Protein 5BN1 (pdb70)

CATH classification: 3.40.50.1110

Secondary structure (DSSP, 8-state):
--S-TT-EEEEEESHHHHTT--TTT--SSSGGG-SSHHHHHHHHHHHH-TT---EEEE---TT--HHHHHHHHHHHTGGG--SEEEEE--HHHHHHHHHSTT-GGG---HHHHHHHHHHHHHHHGGGSSEEEEE--------TTSHHHHHHHHHHHHHHHHHHHHT-EEE-HHHHHHHHHTTS-GGGT-TTSSS--HHHHHHHHHHHHHHHT------/--S-TT-EEEEEESHHHHTT--TTT--SSHHHH-SSHHHHHHHHHHHH-TT---EEEE---TT--HHHHHHHHHHHTGGG--SEEEEE--HHHHHHHHHSTT-GGG---HHHHHHHHHHHHHHHGGGSSEEEEEPP--S---TTSHHHHHHHHHHHHHHHHHHHHT-EEE-HHHHHHHHHTTS-GGGT-TTSSS--HHHHHHHHHHHHHHHT------

B-factor: mean 22.59, std 11.51, range [7.72, 80.47]

Organism: Geobacillus stearothermophilus (NCBI:txid1422)

GO terms:
  GO:0046555 acetylxylan esterase activity (F, IDA)

Nearest PDB structures (foldseek):
  5bn1-assembly1_A  TM=1.005E+00  e=4.969E-48  Geobacillus stearothermophilus
  4jhl-assembly1_A  TM=9.847E-01  e=2.241E-44  Geobacillus stearothermophilus
  4oao-assembly1_B  TM=9.859E-01  e=1.404E-43  Geobacillus stearothermophilus
  4jko-assembly1_A  TM=9.845E-01  e=1.023E-43  Geobacillus stearothermophilus
  4oap-assembly1_A  TM=9.843E-01  e=3.195E-43  Geobacillus stearothermophilus

Structure (mmCIF, N/CA/C/O backbone):
data_5BN1
#
_entry.id   5BN1
#
_cell.length_a   108.880
_cell.length_b   108.880
_cell.length_c   216.120
_cell.angle_alpha   90.00
_cell.angle_beta   90.00
_cell.angle_gamma   90.00
#
_symmetry.space_group_name_H-M   'I 4 2 2'
#
loop_
_entity.id
_entity.type
_entity.pdbx_description
1 polymer 'Acetyl xylan esterase'
2 non-polymer GLYCEROL
3 non-polymer 'CHLORIDE ION'
4 non-polymer IMIDAZOLE
5 non-polymer 2-AMINO-2-HYDROXYMETHYL-PROPANE-1,3-DIOL
6 water water
#
loop_
_atom_site.group_PDB
_atom_site.id
_atom_site.type_symbol
_atom_site.label_atom_id
_atom_site.label_alt_id
_atom_site.label_comp_id
_atom_site.label_asym_id
_atom_site.label_entity_id
_atom_site.label_seq_id
_atom_site.pdbx_PDB_ins_code
_atom_site.Cartn_x
_atom_site.Cartn_y
_atom_site.Cartn_z
_atom_site.occupancy
_atom_site.B_iso_or_equiv
_atom_site.auth_seq_id
_atom_site.auth_comp_id
_atom_site.auth_asym_id
_atom_site.auth_atom_id
_atom_site.pdbx_PDB_model_num
ATOM 1 N N . MET A 1 1 ? 42.826 15.719 64.007 1.00 43.64 1 MET A N 1
ATOM 2 C CA . MET A 1 1 ? 41.631 14.880 63.766 1.00 36.96 1 MET A CA 1
ATOM 3 C C . MET A 1 1 ? 41.703 14.489 62.281 1.00 37.55 1 MET A C 1
ATOM 4 O O . MET A 1 1 ? 42.083 15.293 61.373 1.00 29.95 1 MET A O 1
ATOM 9 N N . LYS A 1 2 ? 41.293 13.259 62.029 1.00 26.46 2 LYS A N 1
ATOM 10 C CA . LYS A 1 2 ? 41.057 12.850 60.645 1.00 25.00 2 LYS A CA 1
ATOM 11 C C . LYS A 1 2 ? 39.838 13.421 60.032 1.00 26.88 2 LYS A C 1
ATOM 12 O O . LYS A 1 2 ? 39.786 13.590 58.812 1.00 28.75 2 LYS A O 1
ATOM 18 N N . ILE A 1 3 ? 38.777 13.719 60.797 1.00 24.10 3 ILE A N 1
ATOM 19 C CA . ILE A 1 3 ? 37.536 14.207 60.286 1.00 27.51 3 ILE A CA 1
ATOM 20 C C . ILE A 1 3 ? 37.472 15.751 60.470 1.00 26.09 3 ILE A C 1
ATOM 21 O O . ILE A 1 3 ? 38.071 16.222 61.389 1.00 29.97 3 ILE A O 1
ATOM 26 N N . GLY A 1 4 ? 36.850 16.433 59.553 1.00 32.09 4 GLY A N 1
ATOM 27 C CA . GLY A 1 4 ? 36.814 17.914 59.646 1.00 30.31 4 GLY A CA 1
ATOM 28 C C . GLY A 1 4 ? 35.466 18.425 59.819 1.00 26.45 4 GLY A C 1
ATOM 29 O O . GLY A 1 4 ? 34.499 17.828 59.500 1.00 24.58 4 GLY A O 1
ATOM 30 N N . SER A 1 5 ? 35.415 19.744 60.119 1.00 28.36 5 SER A N 1
ATOM 31 C CA . SER A 1 5 ? 34.175 20.418 60.221 1.00 25.40 5 SER A CA 1
ATOM 32 C C . SER A 1 5 ? 33.369 20.457 58.984 1.00 23.41 5 SER A C 1
ATOM 33 O O . SER A 1 5 ? 33.886 20.617 57.906 1.00 31.61 5 SER A O 1
ATOM 36 N N . GLY A 1 6 ? 32.079 20.334 59.083 1.00 27.54 6 GLY A N 1
ATOM 37 C CA . GLY A 1 6 ? 31.212 20.380 57.971 1.00 31.48 6 GLY A CA 1
ATOM 38 C C . GLY A 1 6 ? 31.087 19.033 57.280 1.00 25.14 6 GLY A C 1
ATOM 39 O O . GLY A 1 6 ? 30.227 18.920 56.381 1.00 34.04 6 GLY A O 1
ATOM 40 N N . GLU A 1 7 ? 31.818 18.052 57.804 1.00 24.11 7 GLU A N 1
ATOM 41 C CA . GLU A 1 7 ? 31.769 16.681 57.145 1.00 22.66 7 GLU A CA 1
ATOM 42 C C . GLU A 1 7 ? 30.752 15.780 57.808 1.00 22.18 7 GLU A C 1
ATOM 43 O O . GLU A 1 7 ? 30.385 16.036 58.957 1.00 21.34 7 GLU A O 1
ATOM 49 N N . LYS A 1 8 ? 30.151 14.907 57.007 1.00 20.57 8 LYS A N 1
ATOM 50 C CA . LYS A 1 8 ? 29.119 13.985 57.447 1.00 19.68 8 LYS A CA 1
ATOM 51 C C . LYS A 1 8 ? 29.771 12.625 57.676 1.00 22.84 8 LYS A C 1
ATOM 52 O O . LYS A 1 8 ? 30.387 12.017 56.823 1.00 19.16 8 LYS A O 1
ATOM 58 N N . LEU A 1 9 ? 29.623 12.098 58.909 1.00 18.51 9 LEU A N 1
ATOM 59 C CA . LEU A 1 9 ? 30.173 10.823 59.334 1.00 17.23 9 LEU A CA 1
ATOM 60 C C . LEU A 1 9 ? 29.004 9.918 59.560 1.00 18.10 9 LEU A C 1
ATOM 61 O O . LEU A 1 9 ? 28.097 10.238 60.352 1.00 16.54 9 LEU A O 1
ATOM 66 N N . LEU A 1 10 ? 28.944 8.788 58.852 1.00 15.92 10 LEU A N 1
ATOM 67 C CA . LEU A 1 10 ? 27.855 7.886 58.867 1.00 15.59 10 LEU A CA 1
ATOM 68 C C . LEU A 1 10 ? 28.372 6.593 59.417 1.00 15.77 10 LEU A C 1
ATOM 69 O O . LEU A 1 10 ? 29.344 6.013 58.948 1.00 15.64 10 LEU A O 1
ATOM 74 N N . PHE A 1 11 ? 27.683 6.030 60.451 1.00 13.99 11 PHE A N 1
ATOM 75 C CA . PHE A 1 11 ? 28.015 4.746 61.072 1.00 15.46 11 PHE A CA 1
ATOM 76 C C . PHE A 1 11 ? 26.988 3.748 60.622 1.00 13.36 11 PHE A C 1
ATOM 77 O O . PHE A 1 11 ? 25.782 3.970 60.563 1.00 16.06 11 PHE A O 1
ATOM 85 N N . ILE A 1 12 ? 27.528 2.552 60.279 1.00 14.52 12 ILE A N 1
ATOM 86 C CA . ILE A 1 12 ? 26.686 1.465 59.862 1.00 14.59 12 ILE A CA 1
ATOM 87 C C . ILE A 1 12 ? 27.205 0.146 60.494 1.00 13.56 12 ILE A C 1
ATOM 88 O O . ILE A 1 12 ? 28.385 -0.018 60.806 1.00 14.80 12 ILE A O 1
ATOM 93 N N . GLY A 1 13 ? 26.251 -0.749 60.791 1.00 13.55 13 GLY A N 1
ATOM 94 C CA . GLY A 1 13 ? 26.542 -1.951 61.443 1.00 14.10 13 GLY A CA 1
ATOM 95 C C . GLY A 1 13 ? 25.247 -2.584 61.953 1.00 12.29 13 GLY A C 1
ATOM 96 O O . GLY A 1 13 ? 24.172 -2.412 61.416 1.00 12.77 13 GLY A O 1
ATOM 97 N N . ASP A 1 14 ? 25.447 -3.394 63.024 1.00 12.67 14 ASP A N 1
ATOM 98 C CA . ASP A 1 14 ? 24.380 -4.207 63.674 1.00 13.70 14 ASP A CA 1
ATOM 99 C C . ASP A 1 14 ? 23.866 -3.549 64.969 1.00 12.91 14 ASP A C 1
ATOM 100 O O . ASP A 1 14 ? 23.965 -2.372 65.099 1.00 14.75 14 ASP A O 1
ATOM 105 N N . SER A 1 15 ? 23.384 -4.390 65.878 1.00 13.95 15 SER A N 1
ATOM 106 C CA . SER A 1 15 ? 22.870 -3.799 67.131 1.00 14.55 15 SER A CA 1
ATOM 107 C C . SER A 1 15 ? 23.860 -2.994 67.907 1.00 14.44 15 SER A C 1
ATOM 108 O O . SER A 1 15 ? 23.504 -2.033 68.592 1.00 15.71 15 SER A O 1
ATOM 111 N N . ILE A 1 16 ? 25.127 -3.296 67.834 1.00 13.77 16 ILE A N 1
ATOM 112 C CA . ILE A 1 16 ? 26.187 -2.587 68.605 1.00 13.47 16 ILE A CA 1
ATOM 113 C C . ILE A 1 16 ? 26.183 -1.151 68.148 1.00 12.69 16 ILE A C 1
ATOM 114 O O . ILE A 1 16 ? 26.479 -0.247 68.927 1.00 13.80 16 ILE A O 1
ATOM 119 N N . THR A 1 17 ? 25.998 -0.955 66.843 1.00 13.19 17 THR A N 1
ATOM 120 C CA . THR A 1 17 ? 25.930 0.331 66.214 1.00 13.40 17 THR A CA 1
ATOM 121 C C . THR A 1 17 ? 24.557 0.984 66.473 1.00 13.94 17 THR A C 1
ATOM 122 O O . THR A 1 17 ? 24.490 2.152 66.910 1.00 14.59 17 THR A O 1
ATOM 126 N N . ASP A 1 18 ? 23.487 0.267 66.159 1.00 14.67 18 ASP A N 1
ATOM 127 C CA . ASP A 1 18 ? 22.072 0.686 66.283 1.00 14.85 18 ASP A CA 1
ATOM 128 C C . ASP A 1 18 ? 21.771 1.337 67.651 1.00 16.12 18 ASP A C 1
ATOM 129 O O . ASP A 1 18 ? 21.539 2.554 67.764 1.00 17.00 18 ASP A O 1
ATOM 134 N N . CYS A 1 19 ? 21.877 0.472 68.689 1.00 17.16 19 CYS A N 1
ATOM 135 C CA . CYS A 1 19 ? 21.641 0.894 70.076 1.00 17.89 19 CYS A CA 1
ATOM 136 C C . CYS A 1 19 ? 20.314 1.681 70.170 1.00 18.28 19 CYS A C 1
ATOM 137 O O . CYS A 1 19 ? 20.285 2.668 70.913 1.00 18.92 19 CYS A O 1
ATOM 140 N N . GLY A 1 20 ? 19.283 1.285 69.462 1.00 19.34 20 GLY A N 1
ATOM 141 C CA . GLY A 1 20 ? 18.017 2.083 69.545 1.00 22.77 20 GLY A CA 1
ATOM 142 C C . GLY A 1 20 ? 17.959 3.409 68.855 1.00 24.13 20 GLY A C 1
ATOM 143 O O . GLY A 1 20 ? 17.118 4.280 69.203 1.00 24.00 20 GLY A O 1
ATOM 144 N N . ARG A 1 21 ? 18.747 3.570 67.810 1.00 20.15 21 ARG A N 1
ATOM 145 C CA . ARG A 1 21 ? 18.732 4.748 66.990 1.00 20.46 21 ARG A CA 1
ATOM 146 C C . ARG A 1 21 ? 17.389 4.967 66.295 1.00 22.00 21 ARG A C 1
ATOM 147 O O . ARG A 1 21 ? 16.615 4.055 66.122 1.00 22.81 21 ARG A O 1
ATOM 155 N N . ALA A 1 22 ? 17.139 6.228 65.966 1.00 25.05 22 ALA A N 1
ATOM 156 C CA . ALA A 1 22 ? 15.834 6.606 65.259 1.00 25.64 22 ALA A CA 1
ATOM 157 C C . ALA A 1 22 ? 15.812 6.081 63.818 1.00 27.78 22 ALA A C 1
ATOM 158 O O . ALA A 1 22 ? 16.780 6.242 63.105 1.00 24.07 22 ALA A O 1
ATOM 160 N N . ARG A 1 23 ? 14.725 5.423 63.488 1.00 29.07 23 ARG A N 1
ATOM 161 C CA . ARG A 1 23 ? 14.505 4.817 62.173 1.00 31.47 23 ARG A CA 1
ATOM 162 C C . ARG A 1 23 ? 13.430 5.655 61.428 1.00 35.26 23 ARG A C 1
ATOM 163 O O . ARG A 1 23 ? 12.397 6.020 62.010 1.00 35.21 23 ARG A O 1
ATOM 171 N N . PRO A 1 24 ? 13.700 5.945 60.150 1.00 34.41 24 PRO A N 1
ATOM 172 C CA . PRO A 1 24 ? 14.821 5.574 59.315 1.00 31.35 24 PRO A CA 1
ATOM 173 C C . PRO A 1 24 ? 16.039 6.483 59.369 1.00 31.82 24 PRO A C 1
ATOM 174 O O . PRO A 1 24 ? 17.161 6.072 59.022 1.00 30.04 24 PRO A O 1
ATOM 178 N N . GLU A 1 25 ? 15.833 7.708 59.861 1.00 29.57 25 GLU A N 1
ATOM 179 C CA . GLU A 1 25 ? 16.762 8.818 59.601 1.00 32.57 25 GLU A CA 1
ATOM 180 C C . GLU A 1 25 ? 18.067 8.649 60.408 1.00 29.82 25 GLU A C 1
ATOM 181 O O . GLU A 1 25 ? 19.189 9.039 59.946 1.00 26.01 25 GLU A O 1
ATOM 187 N N . GLY A 1 26 ? 17.973 8.149 61.667 1.00 25.44 26 GLY A N 1
ATOM 188 C CA . GLY A 1 26 ? 19.228 8.012 62.446 1.00 23.07 26 GLY A CA 1
ATOM 189 C C . GLY A 1 26 ? 20.093 9.267 62.704 1.00 22.55 26 GLY A C 1
ATOM 190 O O . GLY A 1 26 ? 21.278 9.259 62.952 1.00 20.38 26 GLY A O 1
ATOM 191 N N . GLU A 1 27 ? 19.385 10.452 62.793 1.00 23.79 27 GLU A N 1
ATOM 192 C CA A GLU A 1 27 ? 20.075 11.709 62.929 0.50 25.08 27 GLU A CA 1
ATOM 193 C CA B GLU A 1 27 ? 20.057 11.719 62.920 0.50 24.62 27 GLU A CA 1
ATOM 194 C C . GLU A 1 27 ? 19.038 12.756 63.447 1.00 25.54 27 GLU A C 1
ATOM 195 O O . GLU A 1 27 ? 17.812 12.545 63.314 1.00 28.30 27 GLU A O 1
ATOM 206 N N . GLY A 1 28 ? 19.558 13.846 63.963 1.00 32.81 28 GLY A N 1
ATOM 207 C CA . GLY A 1 28 ? 18.739 15.019 64.267 1.00 40.55 28 GLY A CA 1
ATOM 208 C C . GLY 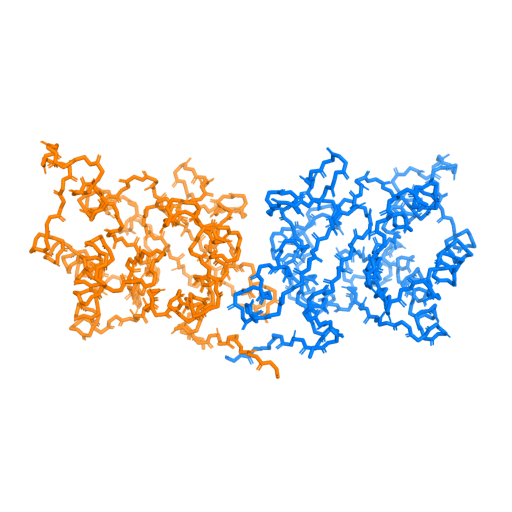A 1 28 ? 18.605 15.162 65.794 1.00 42.57 28 GLY A C 1
ATOM 209 O O . GLY A 1 28 ? 17.869 15.981 66.305 1.00 45.65 28 GLY A O 1
ATOM 210 N N . SER A 1 29 ? 19.330 14.343 66.532 1.00 45.49 29 SER A N 1
ATOM 211 C CA . SER A 1 29 ? 19.319 14.431 67.996 1.00 47.05 29 SER A CA 1
ATOM 212 C C . SER A 1 29 ? 20.103 13.223 68.444 1.00 51.35 29 SER A C 1
ATOM 213 O O . SER A 1 29 ? 20.273 12.253 67.685 1.00 40.11 29 SER A O 1
ATOM 216 N N . PHE A 1 30 ? 20.589 13.233 69.674 1.00 45.70 30 PHE A N 1
ATOM 217 C CA . PHE A 1 30 ? 21.288 12.017 70.140 1.00 37.09 30 PHE A CA 1
ATOM 218 C C . PHE A 1 30 ? 20.269 10.969 70.461 1.00 45.25 30 PHE A C 1
ATOM 219 O O . PHE A 1 30 ? 20.558 9.746 70.347 1.00 43.41 30 PHE A O 1
ATOM 227 N N . GLY A 1 31 ? 19.083 11.388 70.978 1.00 35.62 31 GLY A N 1
ATOM 228 C CA . GLY A 1 31 ? 18.149 10.404 71.048 1.00 32.79 31 GLY A CA 1
ATOM 229 C C . GLY A 1 31 ? 18.294 9.688 69.762 1.00 32.82 31 GLY A C 1
ATOM 230 O O . GLY A 1 31 ? 18.244 8.437 69.721 1.00 31.86 31 GLY A O 1
ATOM 231 N N . ALA A 1 32 ? 18.370 10.462 68.663 1.00 25.61 32 ALA A N 1
ATOM 232 C CA . ALA A 1 32 ? 18.284 9.763 67.399 1.00 24.38 32 ALA A CA 1
ATOM 233 C C . ALA A 1 32 ? 19.488 8.790 67.119 1.00 21.68 32 ALA A C 1
ATOM 234 O O . ALA A 1 32 ? 19.368 7.978 66.256 1.00 23.54 32 ALA A O 1
ATOM 236 N N . LEU A 1 33 ? 20.599 9.077 67.747 1.00 18.58 33 LEU A N 1
ATOM 237 C CA . LEU A 1 33 ? 21.879 8.339 67.573 1.00 19.73 33 LEU A CA 1
ATOM 238 C C . LEU A 1 33 ? 21.939 7.061 68.388 1.00 18.31 33 LEU A C 1
ATOM 239 O O . LEU A 1 33 ? 22.873 6.303 68.280 1.00 17.46 33 LEU A O 1
ATOM 244 N N . GLY A 1 34 ? 20.954 6.858 69.241 1.00 18.49 34 GLY A N 1
ATOM 245 C CA . GLY A 1 34 ? 20.947 5.713 70.139 1.00 16.96 34 GLY A CA 1
ATOM 246 C C . GLY A 1 34 ? 21.762 5.940 71.341 1.00 17.99 34 GLY A C 1
ATOM 247 O O . GLY A 1 34 ? 22.222 7.043 71.640 1.00 18.73 34 GLY A O 1
ATOM 248 N N . THR A 1 35 ? 21.922 4.855 72.118 1.00 16.45 35 THR A N 1
ATOM 249 C CA . THR A 1 35 ? 22.527 4.961 73.446 1.00 17.07 35 THR A CA 1
ATOM 250 C C . THR A 1 35 ? 23.812 4.232 73.675 1.00 18.37 35 THR A C 1
ATOM 251 O O . THR A 1 35 ? 24.119 3.795 74.797 1.00 24.28 35 THR A O 1
ATOM 255 N N . GLY A 1 36 ? 24.663 4.095 72.655 1.00 14.56 36 GLY A N 1
ATOM 256 C CA . GLY A 1 36 ? 25.899 3.341 72.756 1.00 14.12 36 GLY A CA 1
ATOM 257 C C . GLY A 1 36 ? 27.019 4.177 72.136 1.00 14.06 36 GLY A C 1
ATOM 258 O O . GLY A 1 36 ? 27.139 5.406 72.206 1.00 13.52 36 GLY A O 1
ATOM 259 N N . TYR A 1 37 ? 27.949 3.409 71.553 1.00 13.14 37 TYR A N 1
ATOM 260 C CA . TYR A 1 37 ? 29.273 4.005 71.250 1.00 13.40 37 TYR A CA 1
ATOM 261 C C . TYR A 1 37 ? 29.137 5.159 70.223 1.00 12.15 37 TYR A C 1
ATOM 262 O O . TYR A 1 37 ? 29.932 6.073 70.336 1.00 12.59 37 TYR A O 1
ATOM 271 N N . VAL A 1 38 ? 28.209 5.090 69.284 1.00 12.13 38 VAL A N 1
ATOM 272 C CA . VAL A 1 38 ? 28.038 6.199 68.343 1.00 12.05 38 VAL A CA 1
ATOM 273 C C . VAL A 1 38 ? 27.724 7.520 69.092 1.00 12.30 38 VAL A C 1
ATOM 274 O O . VAL A 1 38 ? 28.372 8.498 68.928 1.00 14.71 38 VAL A O 1
ATOM 278 N N . ALA A 1 39 ? 26.763 7.410 69.990 1.00 12.11 39 ALA A N 1
ATOM 279 C CA . ALA A 1 39 ? 26.422 8.587 70.734 1.00 12.98 39 ALA A CA 1
ATOM 280 C C . ALA A 1 39 ? 27.574 9.051 71.569 1.00 13.54 39 ALA A C 1
ATOM 281 O O . ALA A 1 39 ? 27.727 10.283 71.764 1.00 14.03 39 ALA A O 1
ATOM 283 N N . TYR A 1 40 ? 28.299 8.145 72.195 1.00 12.03 40 TYR A N 1
ATOM 284 C CA . TYR A 1 40 ? 29.410 8.502 73.032 1.00 12.86 40 TYR A CA 1
ATOM 285 C C . TYR A 1 40 ? 30.532 9.208 72.262 1.00 12.23 40 TYR A C 1
ATOM 286 O O . TYR A 1 40 ? 31.153 10.158 72.716 1.00 13.45 40 TYR A O 1
ATOM 295 N N . VAL A 1 41 ? 30.800 8.682 71.045 1.00 14.05 41 VAL A N 1
ATOM 296 C CA . VAL A 1 41 ? 31.746 9.336 70.178 1.00 14.22 41 VAL A CA 1
ATOM 297 C C . VAL A 1 41 ? 31.320 10.773 69.888 1.00 14.39 41 VAL A C 1
ATOM 298 O O . VAL A 1 41 ? 32.149 11.690 69.999 1.00 14.58 41 VAL A O 1
ATOM 302 N N . VAL A 1 42 ? 30.083 10.964 69.503 1.00 14.55 42 VAL A N 1
ATOM 303 C CA . VAL A 1 42 ? 29.574 12.288 69.134 1.00 15.60 42 VAL A CA 1
ATOM 304 C C . VAL A 1 42 ? 29.631 13.187 70.365 1.00 15.25 42 VAL A C 1
ATOM 305 O O . VAL A 1 42 ? 30.111 14.315 70.329 1.00 18.35 42 VAL A O 1
ATOM 309 N N . GLY A 1 43 ? 29.235 12.628 71.506 1.00 14.05 43 GLY A N 1
ATOM 310 C CA . GLY A 1 43 ? 29.267 13.477 72.672 1.00 15.46 43 GLY A CA 1
ATOM 311 C C . GLY A 1 43 ? 30.577 13.852 73.156 1.00 14.31 43 GLY A C 1
ATOM 312 O O . GLY A 1 43 ? 30.779 15.009 73.669 1.00 16.08 43 GLY A O 1
ATOM 313 N N . LEU A 1 44 ? 31.601 12.959 73.180 1.00 13.89 44 LEU A N 1
ATOM 314 C CA . LEU A 1 44 ? 32.955 13.243 73.540 1.00 15.56 44 LEU A CA 1
ATOM 315 C C . LEU A 1 44 ? 33.581 14.307 72.560 1.00 17.26 44 LEU A C 1
ATOM 316 O O . LEU A 1 44 ? 34.298 15.211 72.977 1.00 17.85 44 LEU A O 1
ATOM 321 N N . LEU A 1 45 ? 33.283 14.120 71.288 1.00 15.88 45 LEU A N 1
ATOM 322 C CA . LEU A 1 45 ? 33.845 15.122 70.304 1.00 18.24 45 LEU A CA 1
ATOM 323 C C . LEU A 1 45 ? 33.209 16.511 70.524 1.00 19.15 45 LEU A C 1
ATOM 324 O O . LEU A 1 45 ? 34.005 17.506 70.478 1.00 20.20 45 LEU A O 1
ATOM 329 N N . GLN A 1 46 ? 31.926 16.569 70.812 1.00 17.29 46 GLN A N 1
ATOM 330 C CA . GLN A 1 46 ? 31.287 17.853 71.112 1.00 19.04 46 GLN A CA 1
ATOM 331 C C . GLN A 1 46 ? 31.772 18.446 72.373 1.00 19.62 46 GLN A C 1
ATOM 332 O O . GLN A 1 46 ? 31.943 19.714 72.462 1.00 20.56 46 GLN A O 1
ATOM 338 N N . ALA A 1 47 ? 32.042 17.623 73.404 1.00 17.89 47 ALA A N 1
ATOM 339 C CA . ALA A 1 47 ? 32.509 18.122 74.673 1.00 20.17 47 ALA A CA 1
ATOM 340 C C . ALA A 1 47 ? 33.930 18.670 74.591 1.00 20.96 47 ALA A C 1
ATOM 341 O O . ALA A 1 47 ? 34.245 19.719 75.231 1.00 22.90 47 ALA A O 1
ATOM 343 N N . VAL A 1 48 ? 34.790 18.080 73.756 1.00 19.19 48 VAL A N 1
ATOM 344 C CA . VAL A 1 48 ? 36.203 18.305 73.819 1.00 19.85 48 VAL A CA 1
ATOM 345 C C . VAL A 1 48 ? 36.578 19.175 72.537 1.00 21.31 48 VAL A C 1
ATOM 346 O O . VAL A 1 48 ? 37.402 20.062 72.696 1.00 26.71 48 VAL A O 1
ATOM 350 N N . TYR A 1 49 ? 35.930 18.936 71.399 1.00 22.27 49 TYR A N 1
ATOM 351 C CA . TYR A 1 49 ? 36.151 19.666 70.126 1.00 21.56 49 TYR A CA 1
ATOM 352 C C . TYR A 1 49 ? 34.894 20.239 69.558 1.00 19.53 49 TYR A C 1
ATOM 353 O O . TYR A 1 49 ? 34.370 19.907 68.541 1.00 21.09 49 TYR A O 1
ATOM 362 N N . PRO A 1 50 ? 34.190 21.208 70.309 1.00 20.81 50 PRO A N 1
ATOM 363 C CA . PRO A 1 50 ? 32.887 21.679 69.888 1.00 22.49 50 PRO A CA 1
ATOM 364 C C . PRO A 1 50 ? 32.862 22.448 68.608 1.00 17.42 50 PRO A C 1
ATOM 365 O O . PRO A 1 50 ? 31.881 22.424 67.856 1.00 24.66 50 PRO A O 1
ATOM 369 N N . GLU A 1 51 ? 34.044 22.948 68.290 1.00 25.06 51 GLU A N 1
ATOM 370 C CA . GLU A 1 51 ? 34.228 23.612 66.999 1.00 21.98 51 GLU A CA 1
ATOM 371 C C . GLU A 1 51 ? 34.401 22.684 65.839 1.00 26.11 51 GLU A C 1
ATOM 372 O O . GLU A 1 51 ? 34.285 23.122 64.706 1.00 24.46 51 GLU A O 1
ATOM 378 N N . LEU A 1 52 ? 34.518 21.384 66.092 1.00 21.54 52 LEU A N 1
ATOM 379 C CA . LEU A 1 52 ? 34.515 20.404 65.039 1.00 23.63 52 LEU A CA 1
ATOM 380 C C . LEU A 1 52 ? 33.070 20.094 64.704 1.00 26.61 52 LEU A C 1
ATOM 381 O O . LEU A 1 52 ? 32.409 19.217 65.271 1.00 30.22 52 LEU A O 1
ATOM 386 N N . GLY A 1 53 ? 32.584 20.719 63.705 1.00 22.66 53 GLY A N 1
ATOM 387 C CA . GLY A 1 53 ? 31.214 20.708 63.356 1.00 24.50 53 GLY A CA 1
ATOM 388 C C . GLY A 1 53 ? 30.845 19.560 62.456 1.00 22.46 53 GLY A C 1
ATOM 389 O O . GLY A 1 53 ? 30.378 19.736 61.353 1.00 27.78 53 GLY A O 1
ATOM 390 N N . ILE A 1 54 ? 30.938 18.377 63.024 1.00 23.76 54 ILE A N 1
ATOM 391 C CA . ILE A 1 54 ? 30.609 17.177 62.248 1.00 25.50 54 ILE A CA 1
ATOM 392 C C . ILE A 1 54 ? 29.152 16.852 62.338 1.00 24.78 54 ILE A C 1
ATOM 393 O O . ILE A 1 54 ? 28.519 17.125 63.399 1.00 30.43 54 ILE A O 1
ATOM 398 N N . ARG A 1 55 ? 28.605 16.339 61.243 1.00 20.26 55 ARG A N 1
ATOM 399 C CA A ARG A 1 55 ? 27.255 15.877 61.269 0.50 21.57 55 ARG A CA 1
ATOM 400 C CA B ARG A 1 55 ? 27.223 15.888 61.041 0.50 22.08 55 ARG A CA 1
ATOM 401 C C . ARG A 1 55 ? 27.334 14.345 61.216 1.00 23.30 55 ARG A C 1
ATOM 402 O O . ARG A 1 55 ? 28.081 13.788 60.543 1.00 23.55 55 ARG A O 1
A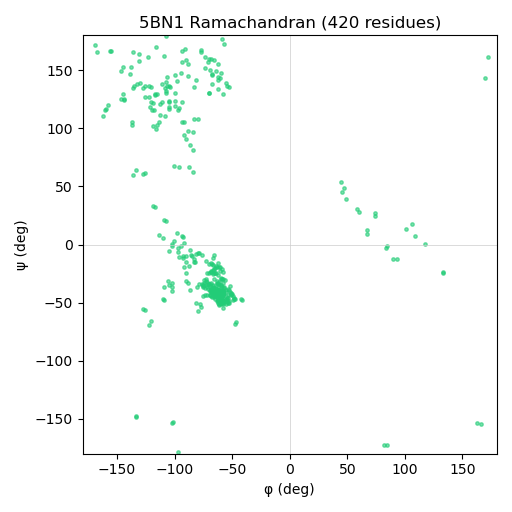TOM 417 N N . VAL A 1 56 ? 26.613 13.724 62.132 1.00 22.00 56 VAL A N 1
ATOM 418 C CA . VAL A 1 56 ? 26.662 12.260 62.344 1.00 21.54 56 VAL A CA 1
ATOM 419 C C . VAL A 1 56 ? 25.333 11.633 62.158 1.00 20.88 56 VAL A C 1
ATOM 420 O O . VAL A 1 56 ? 24.284 12.121 62.601 1.00 22.95 56 VAL A O 1
ATOM 424 N N . VAL A 1 57 ? 25.310 10.482 61.423 1.00 18.53 57 VAL A N 1
ATOM 425 C CA . VAL A 1 57 ? 24.145 9.705 61.115 1.00 18.19 57 VAL A CA 1
ATOM 426 C C . VAL A 1 57 ? 24.422 8.222 61.573 1.00 18.62 57 VAL A C 1
ATOM 427 O O . VAL A 1 57 ? 25.524 7.741 61.382 1.00 17.06 57 VAL A O 1
ATOM 431 N N . ASN A 1 58 ? 23.423 7.611 62.217 1.00 17.16 58 ASN A N 1
ATOM 432 C CA . ASN A 1 58 ? 23.508 6.235 62.638 1.00 16.27 58 ASN A CA 1
ATOM 433 C C . ASN A 1 58 ? 22.573 5.395 61.886 1.00 15.23 58 ASN A C 1
ATOM 434 O O . ASN A 1 58 ? 21.342 5.472 61.936 1.00 17.40 58 ASN A O 1
ATOM 439 N N . LYS A 1 59 ? 23.134 4.514 61.035 1.00 15.81 59 LYS A N 1
ATOM 440 C CA . LYS A 1 59 ? 22.410 3.570 60.218 1.00 16.65 59 LYS A CA 1
ATOM 441 C C . LYS A 1 59 ? 22.512 2.117 60.655 1.00 15.93 59 LYS A C 1
ATOM 442 O O . LYS A 1 59 ? 22.245 1.169 59.904 1.00 15.87 59 LYS A O 1
ATOM 448 N N . GLY A 1 60 ? 22.876 1.917 61.928 1.00 15.78 60 GLY A N 1
ATOM 449 C CA . GLY A 1 60 ? 22.922 0.566 62.481 1.00 15.08 60 GLY A CA 1
ATOM 450 C C . GLY A 1 60 ? 21.571 -0.103 62.472 1.00 15.27 60 GLY A C 1
ATOM 451 O O . GLY A 1 60 ? 20.528 0.634 62.710 1.00 16.65 60 GLY A O 1
ATOM 452 N N . ILE A 1 61 ? 21.506 -1.416 62.232 1.00 14.46 61 ILE A N 1
ATOM 453 C CA A ILE A 1 61 ? 20.295 -2.148 62.385 0.50 14.65 61 ILE A CA 1
ATOM 454 C CA B ILE A 1 61 ? 20.270 -2.167 62.373 0.50 14.45 61 ILE A CA 1
ATOM 455 C C . ILE A 1 61 ? 20.556 -3.457 63.101 1.00 16.38 61 ILE A C 1
ATOM 456 O O . ILE A 1 61 ? 21.328 -4.301 62.652 1.00 14.49 61 ILE A O 1
ATOM 465 N N . SER A 1 62 ? 19.862 -3.665 64.244 1.00 15.45 62 SER A N 1
ATOM 466 C CA A SER A 1 62 ? 20.008 -4.880 64.989 0.70 16.57 62 SER A CA 1
ATOM 467 C CA B SER A 1 62 ? 20.080 -4.886 64.999 0.30 15.98 62 SER A CA 1
ATOM 468 C C . SER A 1 62 ? 19.779 -6.113 64.138 1.00 13.72 62 SER A C 1
ATOM 469 O O . SER A 1 62 ? 18.825 -6.152 63.357 1.00 15.71 62 SER A O 1
ATOM 474 N N . GLY A 1 63 ? 20.639 -7.122 64.325 1.00 14.88 63 GLY A N 1
ATOM 475 C CA . GLY A 1 63 ? 20.614 -8.377 63.633 1.00 16.14 63 GLY A CA 1
ATOM 476 C C . GLY A 1 63 ? 21.388 -8.490 62.347 1.00 14.34 63 GLY A C 1
ATOM 477 O O . GLY A 1 63 ? 21.447 -9.580 61.805 1.00 16.00 63 GLY A O 1
ATOM 478 N N . ASN A 1 64 ? 21.805 -7.351 61.842 1.00 14.54 64 ASN A N 1
ATOM 479 C CA . ASN A 1 64 ? 22.403 -7.405 60.467 1.00 13.95 64 ASN A CA 1
ATOM 480 C C . ASN A 1 64 ? 23.739 -8.147 60.398 1.00 13.81 64 ASN A C 1
ATOM 481 O O . ASN A 1 64 ? 24.564 -8.138 61.285 1.00 12.42 64 ASN A O 1
ATOM 486 N N . THR A 1 65 ? 23.885 -8.801 59.241 1.00 13.75 65 THR A N 1
ATOM 487 C CA . THR A 1 65 ? 25.145 -9.355 58.761 1.00 12.57 65 THR A CA 1
ATOM 488 C C . THR A 1 65 ? 25.569 -8.434 57.596 1.00 11.53 65 THR A C 1
ATOM 489 O O . THR A 1 65 ? 24.886 -7.533 57.169 1.00 13.22 65 THR A O 1
ATOM 493 N N . VAL A 1 66 ? 26.715 -8.777 57.037 1.00 13.47 66 VAL A N 1
ATOM 494 C CA . VAL A 1 66 ? 27.174 -7.954 55.874 1.00 14.01 66 VAL A CA 1
ATOM 495 C C . VAL A 1 66 ? 26.256 -8.185 54.663 1.00 13.89 66 VAL A C 1
ATOM 496 O O . VAL A 1 66 ? 26.145 -7.319 53.794 1.00 14.32 66 VAL A O 1
ATOM 500 N N . ARG A 1 67 ? 25.564 -9.306 54.613 1.00 13.82 67 ARG A N 1
ATOM 501 C CA . ARG A 1 67 ? 24.636 -9.602 53.552 1.00 13.57 67 ARG A CA 1
ATOM 502 C C . ARG A 1 67 ? 23.471 -8.595 53.647 1.00 15.63 67 ARG A C 1
ATOM 503 O O . ARG A 1 67 ? 22.966 -8.006 52.663 1.00 15.52 67 ARG A O 1
ATOM 511 N N . ASP A 1 68 ? 23.003 -8.281 54.894 1.00 14.57 68 ASP A N 1
ATOM 512 C CA . ASP A 1 68 ? 22.012 -7.286 55.042 1.00 15.63 68 ASP A CA 1
ATOM 513 C C . ASP A 1 68 ? 22.510 -5.893 54.722 1.00 15.02 68 ASP A C 1
ATOM 514 O O . ASP A 1 68 ? 21.737 -5.058 54.194 1.00 16.61 68 ASP A O 1
ATOM 519 N N . LEU A 1 69 ? 23.734 -5.580 55.085 1.00 14.94 69 LEU A N 1
ATOM 520 C CA . LEU A 1 69 ? 24.333 -4.289 54.671 1.00 15.61 69 LEU A CA 1
ATOM 521 C C . LEU A 1 69 ? 24.292 -4.092 53.183 1.00 16.24 69 LEU A C 1
ATOM 522 O O . LEU A 1 69 ? 23.858 -3.087 52.713 1.00 16.02 69 LEU A O 1
ATOM 527 N N . LYS A 1 70 ? 24.658 -5.149 52.475 1.00 14.96 70 LYS A N 1
ATOM 528 C CA . LYS A 1 70 ? 24.644 -5.028 50.994 1.00 17.25 70 LYS A CA 1
ATOM 529 C C . LYS A 1 70 ? 23.291 -4.717 50.485 1.00 17.69 70 LYS A C 1
ATOM 530 O O . LYS A 1 70 ? 23.132 -3.909 49.575 1.00 19.04 70 LYS A O 1
ATOM 536 N N . ALA A 1 71 ? 22.246 -5.338 51.058 1.00 16.23 71 ALA A N 1
ATOM 537 C CA . ALA A 1 71 ? 20.908 -5.190 50.529 1.00 16.94 71 ALA A CA 1
ATOM 538 C C . ALA A 1 71 ? 20.394 -3.766 50.694 1.00 19.63 71 ALA A C 1
ATOM 539 O O . ALA A 1 71 ? 19.485 -3.341 49.948 1.00 22.61 71 ALA A O 1
ATOM 541 N N . ARG A 1 72 ? 20.893 -3.005 51.660 1.00 17.28 72 ARG A N 1
ATOM 542 C CA . ARG A 1 72 ? 20.455 -1.655 51.976 1.00 17.27 72 ARG A CA 1
ATOM 543 C C . ARG A 1 72 ? 21.442 -0.560 51.723 1.00 17.48 72 ARG A C 1
ATOM 544 O O . ARG A 1 72 ? 21.259 0.590 52.069 1.00 19.11 72 ARG A O 1
ATOM 552 N N . TRP A 1 73 ? 22.545 -0.894 51.085 1.00 16.83 73 TRP A N 1
ATOM 553 C CA . TRP A 1 73 ? 23.695 -0.030 50.983 1.00 17.17 73 TRP A CA 1
ATOM 554 C C . TRP A 1 73 ? 23.336 1.225 50.123 1.00 18.16 73 TRP A C 1
ATOM 555 O O . TRP A 1 73 ? 23.747 2.329 50.447 1.00 18.60 73 TRP A O 1
ATOM 566 N N . GLU A 1 74 ? 22.609 1.018 49.035 1.00 20.68 74 GLU A N 1
ATOM 567 C CA . GLU A 1 74 ? 22.337 2.162 48.191 1.00 23.73 74 GLU A CA 1
ATOM 568 C C . GLU A 1 74 ? 21.511 3.210 48.927 1.00 20.13 74 GLU A C 1
ATOM 569 O O . GLU A 1 74 ? 21.851 4.395 48.868 1.00 25.45 74 GLU A O 1
ATOM 575 N N . GLU A 1 75 ? 20.448 2.782 49.560 1.00 21.48 75 GLU A N 1
ATOM 576 C CA . GLU A 1 75 ? 19.576 3.685 50.256 1.00 22.88 75 GLU A CA 1
ATOM 577 C C . GLU A 1 75 ? 20.202 4.227 51.522 1.00 23.47 75 GLU A C 1
ATOM 578 O O . GLU A 1 75 ? 20.124 5.399 51.859 1.00 23.93 75 GLU A O 1
ATOM 584 N N . ASP A 1 76 ? 20.845 3.348 52.292 1.00 20.89 76 ASP A N 1
ATOM 585 C CA . ASP A 1 76 ? 21.305 3.778 53.628 1.00 18.85 76 ASP A CA 1
ATOM 586 C C . ASP A 1 76 ? 22.690 4.308 53.757 1.00 20.09 76 ASP A C 1
ATOM 587 O O . ASP A 1 76 ? 23.039 4.973 54.757 1.00 20.20 76 ASP A O 1
ATOM 592 N N . VAL A 1 77 ? 23.505 4.170 52.698 1.00 19.19 77 VAL A N 1
ATOM 593 C CA . VAL A 1 77 ? 24.806 4.714 52.688 1.00 17.39 77 VAL A CA 1
ATOM 594 C C . VAL A 1 77 ? 24.941 5.676 51.491 1.00 18.96 77 VAL A C 1
ATOM 595 O O . VAL A 1 77 ? 25.099 6.859 51.683 1.00 22.81 77 VAL A O 1
ATOM 599 N N . ILE A 1 78 ? 24.939 5.095 50.295 1.00 19.68 78 ILE A N 1
ATOM 600 C CA . ILE A 1 78 ? 25.264 5.944 49.099 1.00 20.82 78 ILE A CA 1
ATOM 601 C C . ILE A 1 78 ? 24.386 7.134 48.983 1.00 21.36 78 ILE A C 1
ATOM 602 O O . ILE A 1 78 ? 24.918 8.253 48.827 1.00 24.24 78 ILE A O 1
ATOM 607 N N . ALA A 1 79 ? 23.105 6.978 49.127 1.00 21.71 79 ALA A N 1
ATOM 608 C CA . ALA A 1 79 ? 22.125 8.028 48.911 1.00 22.49 79 ALA A CA 1
ATOM 609 C C . ALA A 1 79 ? 22.208 9.108 50.018 1.00 25.07 79 ALA A C 1
ATOM 610 O O . ALA A 1 79 ? 21.692 10.197 49.823 1.00 27.19 79 ALA A O 1
ATOM 612 N N . GLN A 1 80 ? 22.861 8.814 51.153 1.00 22.12 80 GLN A N 1
ATOM 613 C CA . GLN A 1 80 ? 23.096 9.794 52.238 1.00 23.43 80 GLN A CA 1
ATOM 614 C C . GLN A 1 80 ? 24.228 10.722 52.004 1.00 21.78 80 GLN A C 1
ATOM 615 O O . GLN A 1 80 ? 24.512 11.636 52.782 1.00 26.65 80 GLN A O 1
ATOM 621 N N . LYS A 1 81 ? 24.980 10.470 50.941 1.00 22.39 81 LYS A N 1
ATOM 622 C CA . LYS A 1 81 ? 26.149 11.248 50.603 1.00 23.83 81 LYS A CA 1
ATOM 623 C C . LYS A 1 81 ? 27.053 11.564 51.729 1.00 24.33 81 LYS A C 1
ATOM 624 O O . LYS A 1 81 ? 27.415 12.698 51.987 1.00 24.36 81 LYS A O 1
ATOM 630 N N . PRO A 1 82 ? 27.494 10.553 52.470 1.00 20.03 82 PRO A N 1
ATOM 631 C CA . PRO A 1 82 ? 28.454 10.825 53.452 1.00 18.75 82 PRO A CA 1
ATOM 632 C C . PRO A 1 82 ? 29.818 11.160 53.063 1.00 22.51 82 PRO A C 1
ATOM 633 O O . PRO A 1 82 ? 30.299 10.796 51.981 1.00 23.30 82 PRO A O 1
ATOM 637 N N . ASP A 1 83 ? 30.544 11.829 53.918 1.00 20.44 83 ASP A N 1
ATOM 638 C CA . ASP A 1 83 ? 31.965 12.056 53.743 1.00 20.43 83 ASP A CA 1
ATOM 639 C C . ASP A 1 83 ? 32.875 11.008 54.290 1.00 19.13 83 ASP A C 1
ATOM 640 O O . ASP A 1 83 ? 33.835 10.571 53.751 1.00 20.50 83 ASP A O 1
ATOM 645 N N . TRP A 1 84 ? 32.426 10.376 55.440 1.00 18.37 84 TRP A N 1
ATOM 646 C CA . TRP A 1 84 ? 33.121 9.331 56.053 1.00 16.57 84 TRP A CA 1
ATOM 647 C C . TRP A 1 84 ? 32.098 8.232 56.433 1.00 16.68 84 TRP A C 1
ATOM 648 O O . TRP A 1 84 ? 30.964 8.548 56.819 1.00 17.65 84 TRP A O 1
ATOM 659 N N . VAL A 1 85 ? 32.484 6.991 56.127 1.00 16.61 85 VAL A N 1
ATOM 660 C CA . VAL A 1 85 ? 31.655 5.833 56.463 1.00 15.65 85 VAL A CA 1
ATOM 661 C C . VAL A 1 85 ? 32.428 4.910 57.357 1.00 14.93 85 VAL A C 1
ATOM 662 O O . VAL A 1 85 ? 33.502 4.410 57.101 1.00 16.32 85 VAL A O 1
ATOM 666 N N . SER A 1 86 ? 31.844 4.647 58.551 1.00 13.97 86 SER A N 1
ATOM 667 C CA . SER A 1 86 ? 32.344 3.729 59.569 1.00 13.73 86 SER A CA 1
ATOM 668 C C . SER A 1 86 ? 31.474 2.446 59.534 1.00 14.04 86 SER A C 1
ATOM 669 O O . SER A 1 86 ? 30.250 2.513 59.546 1.00 15.10 86 SER A O 1
ATOM 672 N N . ILE A 1 87 ? 32.161 1.329 59.339 1.00 13.79 87 ILE A N 1
ATOM 673 C CA . ILE A 1 87 ? 31.521 0.012 59.230 1.00 14.66 87 ILE A CA 1
ATOM 674 C C . ILE A 1 87 ? 32.005 -0.843 60.380 1.00 12.65 87 ILE A C 1
ATOM 675 O O . ILE A 1 87 ? 33.180 -1.078 60.597 1.00 14.31 87 ILE A O 1
ATOM 680 N N . MET A 1 88 ? 31.039 -1.468 61.125 1.00 11.71 88 MET A N 1
ATOM 681 C CA . MET A 1 88 ? 31.343 -2.522 62.112 1.00 12.10 88 MET A CA 1
ATOM 682 C C . MET A 1 88 ? 30.310 -3.608 61.928 1.00 12.51 88 MET A C 1
ATOM 683 O O . MET A 1 88 ? 29.146 -3.560 62.283 1.00 13.90 88 MET A O 1
ATOM 688 N N . ILE A 1 89 ? 30.811 -4.682 61.250 1.00 12.36 89 ILE A N 1
ATOM 689 C CA . ILE A 1 89 ? 29.944 -5.810 60.875 1.00 11.49 89 ILE A CA 1
ATOM 690 C C . ILE A 1 89 ? 30.734 -7.094 60.924 1.00 12.95 89 ILE A C 1
ATOM 691 O O . ILE A 1 89 ? 31.975 -7.134 60.809 1.00 11.83 89 ILE A O 1
ATOM 696 N N . GLY A 1 90 ? 30.025 -8.179 61.246 1.00 13.09 90 GLY A N 1
ATOM 697 C CA . GLY A 1 90 ? 30.628 -9.549 61.394 1.00 12.21 90 GLY A CA 1
ATOM 698 C C . GLY A 1 90 ? 30.208 -10.298 62.620 1.00 11.66 90 GLY A C 1
ATOM 699 O O . GLY A 1 90 ? 30.283 -11.494 62.643 1.00 11.72 90 GLY A O 1
ATOM 700 N N . ILE A 1 91 ? 29.781 -9.580 63.690 1.00 11.22 91 ILE A N 1
ATOM 701 C CA . ILE A 1 91 ? 29.339 -10.310 64.849 1.00 11.89 91 ILE A CA 1
ATOM 702 C C . ILE A 1 91 ? 28.247 -11.320 64.539 1.00 10.24 91 ILE A C 1
ATOM 703 O O . ILE A 1 91 ? 28.338 -12.464 64.967 1.00 11.62 91 ILE A O 1
ATOM 708 N N . ASN A 1 92 ? 27.224 -10.927 63.786 1.00 12.05 92 ASN A N 1
ATOM 709 C CA . ASN A 1 92 ? 26.100 -11.785 63.501 1.00 12.75 92 ASN A CA 1
ATOM 710 C C . ASN A 1 92 ? 26.479 -12.853 62.457 1.00 11.65 92 ASN A C 1
ATOM 711 O O . ASN A 1 92 ? 26.064 -13.994 62.530 1.00 11.43 92 ASN A O 1
ATOM 716 N N . ASP A 1 93 ? 27.322 -12.430 61.487 1.00 12.07 93 ASP A N 1
ATOM 717 C CA . ASP A 1 93 ? 27.842 -13.324 60.461 1.00 11.84 93 ASP A CA 1
ATOM 718 C C . ASP A 1 93 ? 28.428 -14.559 61.083 1.00 12.26 93 ASP A C 1
ATOM 719 O O . ASP A 1 93 ? 28.272 -15.686 60.564 1.00 13.05 93 ASP A O 1
ATOM 724 N N . VAL A 1 94 ? 29.155 -14.404 62.182 1.00 10.95 94 VAL A N 1
ATOM 725 C CA . VAL A 1 94 ? 29.764 -15.389 62.995 1.00 10.77 94 VAL A CA 1
ATOM 726 C C . VAL A 1 94 ? 28.731 -16.035 63.935 1.00 11.17 94 VAL A C 1
ATOM 727 O O . VAL A 1 94 ? 28.662 -17.243 64.058 1.00 11.47 94 VAL A O 1
ATOM 731 N N . TRP A 1 95 ? 28.087 -15.192 64.731 1.00 11.01 95 TRP A N 1
ATOM 732 C CA . TRP A 1 95 ? 27.263 -15.715 65.860 1.00 12.38 95 TRP A CA 1
ATOM 733 C C . TRP A 1 95 ? 26.263 -16.734 65.393 1.00 10.73 95 TRP A C 1
ATOM 734 O O . TRP A 1 95 ? 26.073 -17.732 66.075 1.00 12.02 95 TRP A O 1
ATOM 745 N N . ARG A 1 96 ? 25.588 -16.475 64.287 1.00 11.96 96 ARG A N 1
ATOM 746 C CA . ARG A 1 96 ? 24.628 -17.441 63.767 1.00 12.02 96 ARG A CA 1
ATOM 747 C C . ARG A 1 96 ? 25.120 -18.836 63.596 1.00 12.42 96 ARG A C 1
ATOM 748 O O . ARG A 1 96 ? 24.405 -19.843 63.731 1.00 13.10 96 ARG A O 1
ATOM 756 N N . GLN A 1 97 ? 26.400 -18.951 63.201 1.00 11.62 97 GLN A N 1
ATOM 757 C CA . GLN A 1 97 ? 27.044 -20.227 63.030 1.00 11.19 97 GLN A CA 1
ATOM 758 C C . GLN A 1 97 ? 27.091 -21.087 64.293 1.00 13.52 97 GLN A C 1
ATOM 759 O O . GLN A 1 97 ? 27.224 -22.284 64.292 1.00 14.90 97 GLN A O 1
ATOM 765 N N . TYR A 1 98 ? 27.120 -20.349 65.445 1.00 13.69 98 TYR A N 1
ATOM 766 C CA . TYR A 1 98 ? 27.214 -20.931 66.763 1.00 13.45 98 TYR A CA 1
ATOM 767 C C . TYR A 1 98 ? 25.883 -20.964 67.539 1.00 12.64 98 TYR A C 1
ATOM 768 O O . TYR A 1 98 ? 25.717 -21.975 68.261 1.00 14.54 98 TYR A O 1
ATOM 777 N N . ASP A 1 99 ? 25.012 -19.999 67.363 1.00 12.25 99 ASP A N 1
ATOM 778 C CA . ASP A 1 99 ? 23.704 -20.006 68.087 1.00 12.50 99 ASP A CA 1
ATOM 779 C C . ASP A 1 99 ? 22.636 -20.710 67.342 1.00 13.96 99 ASP A C 1
ATOM 780 O O . ASP A 1 99 ? 21.666 -21.215 67.999 1.00 15.85 99 ASP A O 1
ATOM 785 N N . LEU A 1 100 ? 22.722 -20.812 66.031 1.00 14.33 100 LEU A N 1
ATOM 786 C CA . LEU A 1 100 ? 21.727 -21.518 65.149 1.00 14.92 100 LEU A CA 1
ATOM 787 C C . LEU A 1 100 ? 22.545 -22.390 64.193 1.00 14.14 100 LEU A C 1
ATOM 788 O O . LEU A 1 100 ? 22.505 -22.067 62.985 1.00 15.76 100 LEU A O 1
ATOM 793 N N . PRO A 1 101 ? 23.257 -23.368 64.666 1.00 16.04 101 PRO A N 1
ATOM 794 C CA . PRO A 1 101 ? 24.222 -24.110 63.873 1.00 14.97 101 PRO A CA 1
ATOM 795 C C . PRO A 1 101 ? 23.670 -24.825 62.684 1.00 19.16 101 PRO A C 1
ATOM 796 O O . PRO A 1 101 ? 24.429 -25.053 61.727 1.00 21.12 101 PRO A O 1
ATOM 800 N N . PHE A 1 102 ? 22.414 -25.075 62.759 1.00 18.55 102 PHE A N 1
ATOM 801 C CA . PHE A 1 102 ? 21.762 -25.888 61.658 1.00 20.55 102 PHE A CA 1
ATOM 802 C C . PHE A 1 102 ? 21.005 -25.014 60.728 1.00 22.62 102 PHE A C 1
ATOM 803 O O . PHE A 1 102 ? 20.464 -25.546 59.701 1.00 26.09 102 PHE A O 1
ATOM 811 N N . MET A 1 103 ? 20.916 -23.716 60.896 1.00 17.72 103 MET A N 1
ATOM 812 C CA . MET A 1 103 ? 20.142 -22.840 60.004 1.00 18.57 103 MET A CA 1
ATOM 813 C C . MET A 1 103 ? 21.153 -22.183 59.055 1.00 19.08 103 MET A C 1
ATOM 814 O O . MET A 1 103 ? 21.467 -21.000 59.226 1.00 20.04 103 MET A O 1
ATOM 819 N N . LYS A 1 104 ? 21.741 -23.003 58.209 1.00 19.61 104 LYS A N 1
ATOM 820 C CA . LYS A 1 104 ? 22.935 -22.536 57.442 1.00 20.77 104 LYS A CA 1
ATOM 821 C C . LYS A 1 104 ? 22.679 -21.338 56.574 1.00 20.28 104 LYS A C 1
ATOM 822 O O . LYS A 1 104 ? 23.606 -20.515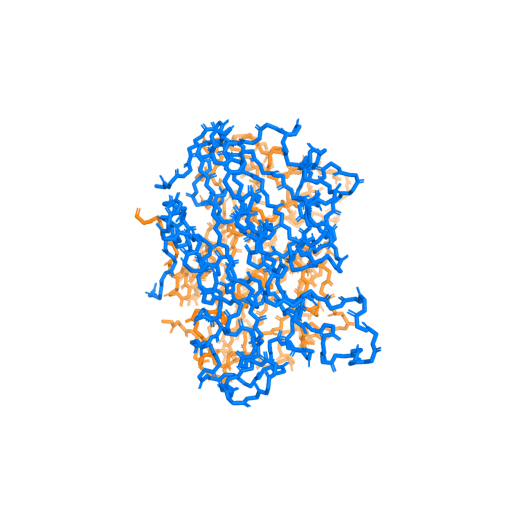 56.293 1.00 19.45 104 LYS A O 1
ATOM 828 N N . GLU A 1 105 ? 21.470 -21.164 56.081 1.00 22.09 105 GLU A N 1
ATOM 829 C CA . GLU A 1 105 ? 21.139 -19.949 55.354 1.00 23.82 105 GLU A CA 1
ATOM 830 C C . GLU A 1 105 ? 21.236 -18.634 56.112 1.00 23.75 105 GLU A C 1
ATOM 831 O O . GLU A 1 105 ? 21.369 -17.565 55.485 1.00 26.41 105 GLU A O 1
ATOM 837 N N . LYS A 1 106 ? 21.227 -18.630 57.456 1.00 18.28 106 LYS A N 1
ATOM 838 C CA . LYS A 1 106 ? 21.460 -17.452 58.214 1.00 20.85 106 LYS A CA 1
ATOM 839 C C . LYS A 1 106 ? 22.958 -17.118 58.484 1.00 16.52 106 LYS A C 1
ATOM 840 O O . LYS A 1 106 ? 23.255 -16.018 59.047 1.00 17.65 106 LYS A O 1
ATOM 846 N N . HIS A 1 107 ? 23.794 -18.089 58.119 1.00 17.01 107 HIS A N 1
ATOM 847 C CA . HIS A 1 107 ? 25.270 -18.001 58.328 1.00 14.48 107 HIS A CA 1
ATOM 848 C C . HIS A 1 107 ? 25.816 -17.167 57.176 1.00 15.08 107 HIS A C 1
ATOM 849 O O . HIS A 1 107 ? 25.389 -17.314 56.092 1.00 16.85 107 HIS A O 1
ATOM 856 N N . VAL A 1 108 ? 26.777 -16.337 57.471 1.00 12.88 108 VAL A N 1
ATOM 857 C CA . VAL A 1 108 ? 27.568 -15.676 56.400 1.00 12.36 108 VAL A CA 1
ATOM 858 C C . VAL A 1 108 ? 28.978 -16.137 56.630 1.00 13.76 108 VAL A C 1
ATOM 859 O O . VAL A 1 108 ? 29.695 -15.677 57.515 1.00 12.82 108 VAL A O 1
ATOM 863 N N . TYR A 1 109 ? 29.457 -17.109 55.833 1.00 13.42 109 TYR A N 1
ATOM 864 C CA . TYR A 1 109 ? 30.734 -17.781 55.915 1.00 12.42 109 TYR A CA 1
ATOM 865 C C . TYR A 1 109 ? 31.814 -16.834 55.344 1.00 10.42 109 TYR A C 1
ATOM 866 O O . TYR A 1 109 ? 31.443 -15.828 54.727 1.00 12.17 109 TYR A O 1
ATOM 875 N N . LEU A 1 110 ? 33.040 -17.212 55.630 1.00 13.01 110 LEU A N 1
ATOM 876 C CA . LEU A 1 110 ? 34.147 -16.266 55.393 1.00 12.84 110 LEU A CA 1
ATOM 877 C C . LEU A 1 110 ? 34.216 -15.832 53.970 1.00 12.83 110 LEU A C 1
ATOM 878 O O . LEU A 1 110 ? 34.570 -14.710 53.694 1.00 13.47 110 LEU A O 1
ATOM 883 N N . ASP A 1 111 ? 33.981 -16.778 53.017 1.00 13.26 111 ASP A N 1
ATOM 884 C CA . ASP A 1 111 ? 33.989 -16.350 51.630 1.00 13.30 111 ASP A CA 1
ATOM 885 C C . ASP A 1 111 ? 32.992 -15.308 51.240 1.00 12.87 111 ASP A C 1
ATOM 886 O O . ASP A 1 111 ? 33.321 -14.337 50.571 1.00 13.86 111 ASP A O 1
ATOM 891 N N . GLU A 1 112 ? 31.731 -15.419 51.713 1.00 11.83 112 GLU A N 1
ATOM 892 C CA . GLU A 1 112 ? 30.734 -14.414 51.502 1.00 12.70 112 GLU A CA 1
ATOM 893 C C . GLU A 1 112 ? 31.088 -13.119 52.244 1.00 12.85 112 GLU A C 1
ATOM 894 O O . GLU A 1 112 ? 30.925 -12.085 51.669 1.00 12.45 112 GLU A O 1
ATOM 900 N N . TYR A 1 113 ? 31.577 -13.265 53.433 1.00 12.63 113 TYR A N 1
ATOM 901 C CA . TYR A 1 113 ? 31.951 -12.084 54.232 1.00 12.28 113 TYR A CA 1
ATOM 902 C C . TYR A 1 113 ? 33.048 -11.241 53.565 1.00 12.93 113 TYR A C 1
ATOM 903 O O . TYR A 1 113 ? 32.825 -10.038 53.350 1.00 13.34 113 TYR A O 1
ATOM 912 N N . GLU A 1 114 ? 34.102 -11.919 53.215 1.00 11.66 114 GLU A N 1
ATOM 913 C CA . GLU A 1 114 ? 35.217 -11.206 52.587 1.00 12.93 114 GLU A CA 1
ATOM 914 C C . GLU A 1 114 ? 34.774 -10.605 51.294 1.00 13.49 114 GLU A C 1
ATOM 915 O O . GLU A 1 114 ? 35.107 -9.449 50.968 1.00 13.23 114 GLU A O 1
ATOM 921 N N . ALA A 1 115 ? 34.096 -11.373 50.427 1.00 11.75 115 ALA A N 1
ATOM 922 C CA . ALA A 1 115 ? 33.770 -10.775 49.143 1.00 13.09 115 ALA A CA 1
ATOM 923 C C . ALA A 1 115 ? 32.825 -9.680 49.174 1.00 13.70 115 ALA A C 1
ATOM 924 O O . ALA A 1 115 ? 32.982 -8.669 48.471 1.00 15.46 115 ALA A O 1
ATOM 926 N N . THR A 1 116 ? 31.806 -9.747 50.105 1.00 13.53 116 THR A N 1
ATOM 927 C CA . THR A 1 116 ? 30.815 -8.726 50.175 1.00 12.59 116 THR A CA 1
ATOM 928 C C . THR A 1 116 ? 31.427 -7.445 50.855 1.00 12.68 116 THR A C 1
ATOM 929 O O . THR A 1 116 ? 31.220 -6.358 50.344 1.00 14.53 116 THR A O 1
ATOM 933 N N . LEU A 1 117 ? 32.165 -7.620 51.924 1.00 13.04 117 LEU A N 1
ATOM 934 C CA . LEU A 1 117 ? 32.713 -6.467 52.630 1.00 13.25 117 LEU A CA 1
ATOM 935 C C . LEU A 1 117 ? 33.671 -5.730 51.680 1.00 15.49 117 LEU A C 1
ATOM 936 O O . LEU A 1 117 ? 33.624 -4.517 51.580 1.00 16.14 117 LEU A O 1
ATOM 941 N N . ARG A 1 118 ? 34.484 -6.544 51.037 1.00 15.38 118 ARG A N 1
ATOM 942 C CA . ARG A 1 118 ? 35.480 -5.989 50.095 1.00 16.58 118 ARG A CA 1
ATOM 943 C C . ARG A 1 118 ? 34.759 -5.209 49.038 1.00 15.15 118 ARG A C 1
ATOM 944 O O . ARG A 1 118 ? 35.196 -4.088 48.676 1.00 16.47 118 ARG A O 1
ATOM 952 N N . SER A 1 119 ? 33.714 -5.757 48.431 1.00 15.79 119 SER A N 1
ATOM 953 C CA . SER A 1 119 ? 33.011 -5.079 47.423 1.00 16.62 119 SER A CA 1
ATOM 954 C C . SER A 1 119 ? 32.352 -3.805 47.852 1.00 17.94 119 SER A C 1
ATOM 955 O O . SER A 1 119 ? 32.374 -2.754 47.146 1.00 19.42 119 SER A O 1
ATOM 958 N N . LEU A 1 120 ? 31.793 -3.793 49.057 1.00 15.55 120 LEU A N 1
ATOM 959 C CA . LEU A 1 120 ? 31.184 -2.599 49.588 1.00 17.19 120 LEU A CA 1
ATOM 960 C C . LEU A 1 120 ? 32.280 -1.512 49.760 1.00 15.81 120 LEU A C 1
ATOM 961 O O . LEU A 1 120 ? 31.975 -0.337 49.515 1.00 18.10 120 LEU A O 1
ATOM 966 N N . VAL A 1 121 ? 33.411 -1.838 50.269 1.00 15.68 121 VAL A N 1
ATOM 967 C CA . VAL A 1 121 ? 34.483 -0.870 50.532 1.00 16.23 121 VAL A CA 1
ATOM 968 C C . VAL A 1 121 ? 34.958 -0.301 49.210 1.00 19.18 121 VAL A C 1
ATOM 969 O O . VAL A 1 121 ? 35.086 0.889 49.048 1.00 18.53 121 VAL A O 1
ATOM 973 N N . LEU A 1 122 ? 35.182 -1.200 48.239 1.00 17.65 122 LEU A N 1
ATOM 974 C CA . LEU A 1 122 ? 35.683 -0.658 46.956 1.00 17.87 122 LEU A CA 1
ATOM 975 C C . LEU A 1 122 ? 34.704 0.135 46.246 1.00 17.35 122 LEU A C 1
ATOM 976 O O . LEU A 1 122 ? 35.146 1.138 45.536 1.00 21.57 122 LEU A O 1
ATOM 981 N N . GLU A 1 123 ? 33.426 -0.138 46.297 1.00 18.97 123 GLU A N 1
ATOM 982 C CA . GLU A 1 123 ? 32.367 0.630 45.646 1.00 20.82 123 GLU A CA 1
ATOM 983 C C . GLU A 1 123 ? 32.263 2.031 46.306 1.00 25.38 123 GLU A C 1
ATOM 984 O O . GLU A 1 123 ? 31.946 3.052 45.667 1.00 23.52 123 GLU A O 1
ATOM 990 N N . THR A 1 124 ? 32.404 2.033 47.624 1.00 20.93 124 THR A N 1
ATOM 991 C CA . THR A 1 124 ? 32.179 3.233 48.381 1.00 19.99 124 THR A CA 1
ATOM 992 C C . THR A 1 124 ? 33.390 4.207 48.354 1.00 21.66 124 THR A C 1
ATOM 993 O O . THR A 1 124 ? 33.209 5.431 48.332 1.00 21.85 124 THR A O 1
ATOM 997 N N . LYS A 1 125 ? 34.583 3.689 48.360 1.00 19.81 125 LYS A N 1
ATOM 998 C CA . LYS A 1 125 ? 35.791 4.449 48.514 1.00 21.83 125 LYS A CA 1
ATOM 999 C C . LYS A 1 125 ? 35.848 5.682 47.534 1.00 24.46 125 LYS A C 1
ATOM 1000 O O . LYS A 1 125 ? 36.122 6.798 47.978 1.00 23.49 125 LYS A O 1
ATOM 1006 N N . PRO A 1 126 ? 35.453 5.489 46.272 1.00 23.96 126 PRO A N 1
ATOM 1007 C CA . PRO A 1 126 ? 35.580 6.661 45.343 1.00 27.15 126 PRO A CA 1
ATOM 1008 C C . PRO A 1 126 ? 34.585 7.765 45.560 1.00 28.72 126 PRO A C 1
ATOM 1009 O O . PRO A 1 126 ? 34.871 8.898 45.076 1.00 25.62 126 PRO A O 1
ATOM 1013 N N . LEU A 1 127 ? 33.506 7.504 46.333 1.00 23.94 127 LEU A N 1
ATOM 1014 C CA . LEU A 1 127 ? 32.409 8.349 46.551 1.00 21.65 127 LEU A CA 1
ATOM 1015 C C . LEU A 1 127 ? 32.514 9.151 47.827 1.00 22.63 127 LEU A C 1
ATOM 1016 O O . LEU A 1 127 ? 31.625 10.002 48.067 1.00 23.47 127 LEU A O 1
ATOM 1021 N N . VAL A 1 128 ? 33.496 8.893 48.630 1.00 21.41 128 VAL A N 1
ATOM 1022 C CA . VAL A 1 128 ? 33.553 9.483 49.964 1.00 22.58 128 VAL A CA 1
ATOM 1023 C C . VAL A 1 128 ? 34.930 9.965 50.237 1.00 22.77 128 VAL A C 1
ATOM 1024 O O . VAL A 1 128 ? 35.962 9.691 49.517 1.00 25.09 128 VAL A O 1
ATOM 1028 N N . LYS A 1 129 ? 35.059 10.780 51.280 1.00 19.57 129 LYS A N 1
ATOM 1029 C CA . LYS A 1 129 ? 36.355 11.133 51.789 1.00 19.78 129 LYS A CA 1
ATOM 1030 C C . LYS A 1 129 ? 37.175 10.094 52.451 1.00 21.73 129 LYS A C 1
ATOM 1031 O O . LYS A 1 129 ? 38.373 9.993 52.272 1.00 24.51 129 LYS A O 1
ATOM 1037 N N . GLY A 1 130 ? 36.562 9.183 53.263 1.00 19.85 130 GLY A N 1
ATOM 1038 C CA . GLY A 1 130 ? 37.288 8.172 53.864 1.00 18.83 130 GLY A CA 1
ATOM 1039 C C . GLY A 1 130 ? 36.325 7.066 54.479 1.00 16.94 130 GLY A C 1
ATOM 1040 O O . GLY A 1 130 ? 35.146 7.332 54.566 1.00 18.56 130 GLY A O 1
ATOM 1041 N N . ILE A 1 131 ? 36.951 5.954 54.796 1.00 18.20 131 ILE A N 1
ATOM 1042 C CA . ILE A 1 131 ? 36.223 4.785 55.359 1.00 18.36 131 ILE A CA 1
ATOM 1043 C C . ILE A 1 131 ? 36.964 4.389 56.558 1.00 17.25 131 ILE A C 1
ATOM 1044 O O . ILE A 1 131 ? 38.187 4.285 56.637 1.00 17.86 131 ILE A O 1
ATOM 1049 N N . ILE A 1 132 ? 36.185 4.039 57.660 1.00 14.66 132 ILE A N 1
ATOM 1050 C CA . ILE A 1 132 ? 36.750 3.489 58.810 1.00 14.48 132 ILE A CA 1
ATOM 1051 C C . ILE A 1 132 ? 36.197 2.065 59.046 1.00 15.51 132 ILE A C 1
ATOM 1052 O O . ILE A 1 132 ? 35.000 1.918 59.065 1.00 17.02 132 ILE A O 1
ATOM 1057 N N . LEU A 1 133 ? 37.062 1.062 58.983 1.00 14.43 133 LEU A N 1
ATOM 1058 C CA . LEU A 1 133 ? 36.660 -0.317 59.162 1.00 15.07 133 LEU A CA 1
ATOM 1059 C C . LEU A 1 133 ? 36.997 -0.672 60.565 1.00 13.62 133 LEU A C 1
ATOM 1060 O O . LEU A 1 133 ? 38.093 -0.774 61.040 1.00 14.79 133 LEU A O 1
ATOM 1065 N N . MET A 1 134 ? 35.882 -1.029 61.304 1.00 14.41 134 MET A N 1
ATOM 1066 C CA . MET A 1 134 ? 36.051 -1.560 62.618 1.00 15.05 134 MET A CA 1
ATOM 1067 C C . MET A 1 134 ? 35.822 -3.042 62.631 1.00 12.27 134 MET A C 1
ATOM 1068 O O . MET A 1 134 ? 34.908 -3.540 62.038 1.00 14.20 134 MET A O 1
ATOM 1073 N N . THR A 1 135 ? 36.661 -3.752 63.307 1.00 11.92 135 THR A N 1
ATOM 1074 C CA . THR A 1 135 ? 36.537 -5.230 63.382 1.00 11.61 135 THR A CA 1
ATOM 1075 C C . THR A 1 135 ? 35.265 -5.570 64.176 1.00 11.90 135 THR A C 1
ATOM 1076 O O . THR A 1 135 ? 34.876 -4.759 65.048 1.00 11.70 135 THR A O 1
ATOM 1080 N N . PRO A 1 136 ? 34.608 -6.646 63.848 1.00 12.06 136 PRO A N 1
ATOM 1081 C CA . PRO A 1 136 ? 33.736 -7.263 64.881 1.00 11.74 136 PRO A CA 1
ATOM 1082 C C . PRO A 1 136 ? 34.581 -7.623 66.079 1.00 12.09 136 PRO A C 1
ATOM 1083 O O . PRO A 1 136 ? 35.830 -7.584 66.169 1.00 11.40 136 PRO A O 1
ATOM 1087 N N . PHE A 1 137 ? 33.904 -8.141 67.136 1.00 11.99 137 PHE A N 1
ATOM 1088 C CA . PHE A 1 137 ? 34.555 -8.542 68.334 1.00 11.33 137 PHE A CA 1
ATOM 1089 C C . PHE A 1 137 ? 33.672 -9.592 69.060 1.00 10.85 137 PHE A C 1
ATOM 1090 O O . PHE A 1 137 ? 32.490 -9.720 68.741 1.00 11.08 137 PHE A O 1
ATOM 1098 N N . TYR A 1 138 ? 34.321 -10.225 70.017 1.00 10.96 138 TYR A N 1
ATOM 1099 C CA . TYR A 1 138 ? 33.623 -11.185 70.905 1.00 11.26 138 TYR A CA 1
ATOM 1100 C C . TYR A 1 138 ? 34.250 -11.019 72.232 1.00 12.84 138 TYR A C 1
ATOM 1101 O O . TYR A 1 138 ? 35.487 -11.089 72.366 1.00 12.55 138 TYR A O 1
ATOM 1110 N N . ILE A 1 139 ? 33.407 -10.748 73.264 1.00 10.42 139 ILE A N 1
ATOM 1111 C CA . ILE A 1 139 ? 33.989 -10.404 74.539 1.00 11.47 139 ILE A CA 1
ATOM 1112 C C . ILE A 1 139 ? 34.275 -11.675 75.312 1.00 11.64 139 ILE A C 1
ATOM 1113 O O . ILE A 1 139 ? 33.492 -12.223 76.101 1.00 12.99 139 ILE A O 1
ATOM 1118 N N . GLU A 1 140 ? 35.462 -12.258 75.035 1.00 10.95 140 GLU A N 1
ATOM 1119 C CA . GLU A 1 140 ? 35.848 -13.587 75.480 1.00 11.24 140 GLU A CA 1
ATOM 1120 C C . GLU A 1 140 ? 37.375 -13.616 75.398 1.00 14.87 140 GLU A C 1
ATOM 1121 O O . GLU A 1 140 ? 37.892 -13.338 74.294 1.00 13.88 140 GLU A O 1
ATOM 1127 N N . GLY A 1 141 ? 38.091 -13.780 76.494 1.00 14.72 141 GLY A N 1
ATOM 1128 C CA . GLY A 1 141 ? 39.550 -13.712 76.487 1.00 16.15 141 GLY A CA 1
ATOM 1129 C C . GLY A 1 141 ? 40.236 -14.982 76.077 1.00 17.79 141 GLY A C 1
ATOM 1130 O O . GLY A 1 141 ? 41.450 -14.930 75.762 1.00 17.91 141 GLY A O 1
ATOM 1131 N N . ASN A 1 142 ? 39.524 -16.078 76.017 1.00 16.10 142 ASN A N 1
ATOM 1132 C CA . ASN A 1 142 ? 40.143 -17.372 75.563 1.00 14.72 142 ASN A CA 1
ATOM 1133 C C . ASN A 1 142 ? 40.152 -17.445 74.064 1.00 16.06 142 ASN A C 1
ATOM 1134 O O . ASN A 1 142 ? 39.123 -17.651 73.425 1.00 14.28 142 ASN A O 1
ATOM 1139 N N . GLU A 1 143 ? 41.360 -17.310 73.455 1.00 17.99 143 GLU A N 1
ATOM 1140 C CA . GLU A 1 143 ? 41.515 -17.311 72.024 1.00 18.20 143 GLU A CA 1
ATOM 1141 C C . GLU A 1 143 ? 41.107 -18.627 71.417 1.00 18.66 143 GLU A C 1
ATOM 1142 O O . GLU A 1 143 ? 40.812 -18.617 70.200 1.00 20.42 143 GLU A O 1
ATOM 1148 N N . GLN A 1 144 ? 41.047 -19.695 72.185 1.00 17.85 144 GLN A N 1
ATOM 1149 C CA . GLN A 1 144 ? 40.675 -20.994 71.664 1.00 19.91 144 GLN A CA 1
ATOM 1150 C C . GLN A 1 144 ? 39.162 -21.310 71.836 1.00 16.48 144 GLN A C 1
ATOM 1151 O O . GLN A 1 144 ? 38.660 -22.338 71.401 1.00 17.02 144 GLN A O 1
ATOM 1157 N N . ASP A 1 145 ? 38.413 -20.363 72.457 1.00 14.69 145 ASP A N 1
ATOM 1158 C CA . ASP A 1 145 ? 36.964 -20.575 72.424 1.00 12.97 145 ASP A CA 1
ATOM 1159 C C . ASP A 1 145 ? 36.579 -20.542 70.945 1.00 13.46 145 ASP A C 1
ATOM 1160 O O . ASP A 1 145 ? 36.973 -19.653 70.207 1.00 14.35 145 ASP A O 1
ATOM 1165 N N . PRO A 1 146 ? 35.760 -21.490 70.482 1.00 13.86 146 PRO A N 1
ATOM 1166 C CA . PRO A 1 146 ? 35.523 -21.536 69.074 1.00 15.54 146 PRO A CA 1
ATOM 1167 C C . PRO A 1 146 ? 35.016 -20.311 68.412 1.00 14.12 146 PRO A C 1
ATOM 1168 O O . PRO A 1 146 ? 35.407 -19.885 67.329 1.00 15.31 146 PRO A O 1
ATOM 1172 N N . MET A 1 147 ? 34.073 -19.605 69.070 1.00 12.51 147 MET A N 1
ATOM 1173 C CA . MET A 1 147 ? 33.473 -18.424 68.449 1.00 12.10 147 MET A CA 1
ATOM 1174 C C . MET A 1 147 ? 34.517 -17.249 68.513 1.00 11.58 147 MET A C 1
ATOM 1175 O O . MET A 1 147 ? 34.525 -16.455 67.580 1.00 12.91 147 MET A O 1
ATOM 1180 N N . ARG A 1 148 ? 35.304 -17.156 69.582 1.00 12.35 148 ARG A N 1
ATOM 1181 C CA . ARG A 1 148 ? 36.330 -16.173 69.602 1.00 12.53 148 ARG A CA 1
ATOM 1182 C C . ARG A 1 148 ? 37.352 -16.345 68.454 1.00 11.57 148 ARG A C 1
ATOM 1183 O O . ARG A 1 148 ? 37.748 -15.403 67.809 1.00 13.39 148 ARG A O 1
ATOM 1191 N N . ARG A 1 149 ? 37.704 -17.620 68.271 1.00 13.28 149 ARG A N 1
ATOM 1192 C CA . ARG A 1 149 ? 38.672 -17.954 67.174 1.00 13.48 149 ARG A CA 1
ATOM 1193 C C . ARG A 1 149 ? 38.143 -17.582 65.842 1.00 12.68 149 ARG A C 1
ATOM 1194 O O . ARG A 1 149 ? 38.818 -16.945 65.001 1.00 13.15 149 ARG A O 1
ATOM 1202 N N . THR A 1 150 ? 36.869 -17.913 65.574 1.00 12.93 150 THR A N 1
ATOM 1203 C CA . THR A 1 150 ? 36.246 -17.460 64.371 1.00 12.22 150 THR A CA 1
ATOM 1204 C C . THR A 1 150 ? 36.206 -16.002 64.160 1.00 12.86 150 THR A C 1
ATOM 1205 O O . THR A 1 150 ? 36.452 -15.379 63.156 1.00 12.84 150 THR A O 1
ATOM 1209 N N . MET A 1 151 ? 35.764 -15.325 65.257 1.00 11.30 151 MET A N 1
ATOM 1210 C CA . MET A 1 151 ? 35.678 -13.912 65.184 1.00 10.93 151 MET A CA 1
ATOM 1211 C C . MET A 1 151 ? 37.037 -13.236 64.832 1.00 10.73 151 MET A C 1
ATOM 1212 O O . MET A 1 151 ? 37.058 -12.299 64.072 1.00 12.41 151 MET A O 1
ATOM 1217 N N . ASP A 1 152 ? 38.094 -13.772 65.442 1.00 11.62 152 ASP A N 1
ATOM 1218 C CA . ASP A 1 152 ? 39.477 -13.288 65.162 1.00 11.52 152 ASP A CA 1
ATOM 1219 C C . ASP A 1 152 ? 39.788 -13.447 63.665 1.00 13.82 152 ASP A C 1
ATOM 1220 O O . ASP A 1 152 ? 40.374 -12.530 63.025 1.00 13.85 152 ASP A O 1
ATOM 1225 N N . GLN A 1 153 ? 39.321 -14.564 63.097 1.00 14.15 153 GLN A N 1
ATOM 1226 C CA . GLN A 1 153 ? 39.533 -14.773 61.629 1.00 13.63 153 GLN A CA 1
ATOM 1227 C C . GLN A 1 153 ? 38.842 -13.759 60.793 1.00 12.63 153 GLN A C 1
ATOM 1228 O O . GLN A 1 153 ? 39.345 -13.165 59.846 1.00 13.64 153 GLN A O 1
ATOM 1234 N N . TYR A 1 154 ? 37.554 -13.386 61.097 1.00 11.11 154 TYR A N 1
ATOM 1235 C CA . TYR A 1 154 ? 36.810 -12.324 60.448 1.00 11.11 154 TYR A CA 1
ATOM 1236 C C . TYR A 1 154 ? 37.483 -10.981 60.665 1.00 11.97 154 TYR A C 1
ATOM 1237 O O . TYR A 1 154 ? 37.533 -10.167 59.747 1.00 12.34 154 TYR A O 1
ATOM 1246 N N . GLY A 1 155 ? 37.993 -10.746 61.860 1.00 12.67 155 GLY A N 1
ATOM 1247 C CA . GLY A 1 155 ? 38.740 -9.535 62.109 1.00 13.32 155 GLY A CA 1
ATOM 1248 C C . GLY A 1 155 ? 40.013 -9.418 61.199 1.00 13.88 155 GLY A C 1
ATOM 1249 O O . GLY A 1 155 ? 40.322 -8.308 60.879 1.00 14.46 155 GLY A O 1
ATOM 1250 N N . ARG A 1 156 ? 40.667 -10.536 60.992 1.00 15.17 156 ARG A N 1
ATOM 1251 C CA . ARG A 1 156 ? 41.859 -10.568 60.046 1.00 14.88 156 ARG A CA 1
ATOM 1252 C C . ARG A 1 156 ? 41.414 -10.109 58.701 1.00 15.71 156 ARG A C 1
ATOM 1253 O O . ARG A 1 156 ? 42.117 -9.310 58.001 1.00 15.68 156 ARG A O 1
ATOM 1261 N N . VAL A 1 157 ? 40.248 -10.534 58.198 1.00 14.09 157 VAL A N 1
ATOM 1262 C CA . VAL A 1 157 ? 39.681 -10.041 56.957 1.00 15.74 157 VAL A CA 1
ATOM 1263 C C . VAL A 1 157 ? 39.530 -8.591 56.927 1.00 16.82 157 VAL A C 1
ATOM 1264 O O . VAL A 1 157 ? 39.857 -7.877 55.998 1.00 16.07 157 VAL A O 1
ATOM 1268 N N . VAL A 1 158 ? 38.884 -8.031 57.983 1.00 14.37 158 VAL A N 1
ATOM 1269 C CA . VAL A 1 158 ? 38.703 -6.615 58.056 1.00 14.46 158 VAL A CA 1
ATOM 1270 C C . VAL A 1 158 ? 40.047 -5.815 57.921 1.00 13.95 158 VAL A C 1
ATOM 1271 O O . VAL A 1 158 ? 40.047 -4.798 57.212 1.00 16.20 158 VAL A O 1
ATOM 1275 N N . LYS A 1 159 ? 41.004 -6.240 58.672 1.00 15.46 159 LYS A N 1
ATOM 1276 C CA . LYS A 1 159 ? 42.361 -5.622 58.833 1.00 14.78 159 LYS A CA 1
ATOM 1277 C C . LYS A 1 159 ? 42.998 -5.611 57.403 1.00 16.58 159 LYS A C 1
ATOM 1278 O O . LYS A 1 159 ? 43.437 -4.543 56.930 1.00 18.52 159 LYS A O 1
ATOM 1284 N N . GLN A 1 160 ? 42.827 -6.726 56.740 1.00 19.82 160 GLN A N 1
ATOM 1285 C CA . GLN A 1 160 ? 43.463 -6.811 55.387 1.00 21.14 160 GLN A CA 1
ATOM 1286 C C . GLN A 1 160 ? 42.744 -6.038 54.346 1.00 21.63 160 GLN A C 1
ATOM 1287 O O . GLN A 1 160 ? 43.454 -5.352 53.495 1.00 26.08 160 GLN A O 1
ATOM 1293 N N . ILE A 1 161 ? 41.450 -5.943 54.375 1.00 18.80 161 ILE A N 1
ATOM 1294 C C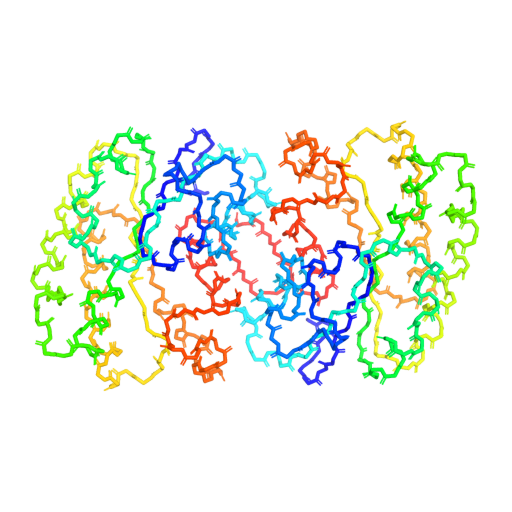A . ILE A 1 161 ? 40.641 -5.093 53.535 1.00 17.80 161 ILE A CA 1
ATOM 1295 C C . ILE A 1 161 ? 41.098 -3.630 53.817 1.00 21.19 161 ILE A C 1
ATOM 1296 O O . ILE A 1 161 ? 41.226 -2.795 52.908 1.00 19.60 161 ILE A O 1
ATOM 1301 N N . ALA A 1 162 ? 41.183 -3.252 55.075 1.00 17.46 162 ALA A N 1
ATOM 1302 C CA . ALA A 1 162 ? 41.510 -1.867 55.376 1.00 19.05 162 ALA A CA 1
ATOM 1303 C C . ALA A 1 162 ? 42.937 -1.509 54.823 1.00 20.75 162 ALA A C 1
ATOM 1304 O O . ALA A 1 162 ? 43.110 -0.441 54.299 1.00 22.72 162 ALA A O 1
ATOM 1306 N N . GLU A 1 163 ? 43.860 -2.422 54.988 1.00 24.80 163 GLU A N 1
ATOM 1307 C CA . GLU A 1 163 ? 45.309 -2.229 54.506 1.00 28.81 163 GLU A CA 1
ATOM 1308 C C . GLU A 1 163 ? 45.316 -2.017 53.008 1.00 32.23 163 GLU A C 1
ATOM 1309 O O . GLU A 1 163 ? 45.842 -0.994 52.484 1.00 32.52 163 GLU A O 1
ATOM 1315 N N . GLU A 1 164 ? 44.637 -2.874 52.330 1.00 27.02 164 GLU A N 1
ATOM 1316 C CA . GLU A 1 164 ? 44.524 -2.812 50.858 1.00 33.85 164 GLU A CA 1
ATOM 1317 C C . GLU A 1 164 ? 43.862 -1.602 50.278 1.00 34.96 164 GLU A C 1
ATOM 1318 O O . GLU A 1 164 ? 44.297 -1.096 49.225 1.00 30.29 164 GLU A O 1
ATOM 1324 N N . THR A 1 165 ? 42.871 -1.054 50.972 1.00 25.78 165 THR A N 1
ATOM 1325 C CA . THR A 1 165 ? 42.023 0.042 50.510 1.00 22.84 165 THR A CA 1
ATOM 1326 C C . THR A 1 165 ? 42.449 1.369 51.149 1.00 23.20 165 THR A C 1
ATOM 1327 O O . THR A 1 165 ? 41.796 2.371 50.891 1.00 28.37 165 THR A O 1
ATOM 1331 N N . ASN A 1 166 ? 43.467 1.341 51.977 1.00 23.68 166 ASN A N 1
ATOM 1332 C CA A ASN A 1 166 ? 43.974 2.477 52.703 0.70 31.27 166 ASN A CA 1
ATOM 1333 C CA B ASN A 1 166 ? 43.958 2.506 52.691 0.30 27.13 166 ASN A CA 1
ATOM 1334 C C . ASN A 1 166 ? 42.817 3.122 53.485 1.00 31.38 166 ASN A C 1
ATOM 1335 O O . ASN A 1 166 ? 42.616 4.340 53.510 1.00 27.44 166 ASN A O 1
ATOM 1344 N N . SER A 1 167 ? 42.041 2.244 54.118 1.00 24.91 167 SER A N 1
ATOM 1345 C CA . SER A 1 167 ? 40.976 2.739 55.036 1.00 24.35 167 SER A CA 1
ATOM 1346 C C . SER A 1 167 ? 41.565 2.858 56.426 1.00 20.74 167 SER A C 1
ATOM 1347 O O . SER A 1 167 ? 42.505 2.198 56.821 1.00 20.92 167 SER A O 1
ATOM 1350 N N . LEU A 1 168 ? 40.932 3.665 57.270 1.00 17.64 168 LEU A N 1
ATOM 1351 C CA . LEU A 1 168 ? 41.290 3.675 58.659 1.00 16.69 168 LEU A CA 1
ATOM 1352 C C . LEU A 1 168 ? 40.722 2.337 59.276 1.00 17.24 168 LEU A C 1
ATOM 1353 O O . LEU A 1 168 ? 39.872 1.698 58.714 1.00 17.00 168 LEU A O 1
ATOM 1358 N N . PHE A 1 169 ? 41.264 2.007 60.392 1.00 16.55 169 PHE A N 1
ATOM 1359 C CA . PHE A 1 169 ? 41.093 0.648 60.969 1.00 16.47 169 PHE A CA 1
ATOM 1360 C C . PHE A 1 169 ? 41.057 0.678 62.468 1.00 16.41 169 PHE A C 1
ATOM 1361 O O . PHE A 1 169 ? 41.974 1.201 63.157 1.00 16.07 169 PHE A O 1
ATOM 1369 N N . VAL A 1 170 ? 39.966 0.101 63.076 1.00 16.39 170 VAL A N 1
ATOM 1370 C CA . VAL A 1 170 ? 39.893 -0.029 64.488 1.00 16.22 170 VAL A CA 1
ATOM 1371 C C . VAL A 1 170 ? 39.795 -1.498 64.876 1.00 15.42 170 VAL A C 1
ATOM 1372 O O . VAL A 1 170 ? 38.801 -2.164 64.502 1.00 15.55 170 VAL A O 1
ATOM 1376 N N . ASP A 1 171 ? 40.725 -1.945 65.666 1.00 14.07 171 ASP A N 1
ATOM 1377 C CA . ASP A 1 171 ? 40.782 -3.284 66.180 1.00 14.48 171 ASP A CA 1
ATOM 1378 C C . ASP A 1 171 ? 39.991 -3.293 67.536 1.00 13.81 171 ASP A C 1
ATOM 1379 O O . ASP A 1 171 ? 40.557 -3.082 68.588 1.00 14.38 171 ASP A O 1
ATOM 1384 N N . THR A 1 172 ? 38.699 -3.589 67.411 1.00 12.84 172 THR A N 1
ATOM 1385 C CA . THR A 1 172 ? 37.825 -3.551 68.648 1.00 12.32 172 THR A CA 1
ATOM 1386 C C . THR A 1 172 ? 38.149 -4.709 69.477 1.00 13.26 172 THR A C 1
ATOM 1387 O O . THR A 1 172 ? 37.967 -4.718 70.680 1.00 13.48 172 THR A O 1
ATOM 1391 N N . GLN A 1 173 ? 38.549 -5.869 68.924 1.00 11.79 173 GLN A N 1
ATOM 1392 C CA . GLN A 1 173 ? 38.939 -6.997 69.726 1.00 10.93 173 GLN A CA 1
ATOM 1393 C C . GLN A 1 173 ? 40.094 -6.683 70.609 1.00 12.80 173 GLN A C 1
ATOM 1394 O O . GLN A 1 173 ? 40.079 -7.036 71.742 1.00 13.42 173 GLN A O 1
ATOM 1400 N N . ALA A 1 174 ? 41.148 -6.065 70.059 1.00 13.10 174 ALA A N 1
ATOM 1401 C CA . ALA A 1 174 ? 42.290 -5.746 70.873 1.00 14.23 174 ALA A CA 1
ATOM 1402 C C . ALA A 1 174 ? 41.893 -4.780 72.003 1.00 13.84 174 ALA A C 1
ATOM 1403 O O . ALA A 1 174 ? 42.446 -4.974 73.092 1.00 14.73 174 ALA A O 1
ATOM 1405 N N . ALA A 1 175 ? 40.928 -3.926 71.733 1.00 14.48 175 ALA A N 1
ATOM 1406 C CA . ALA A 1 175 ? 40.464 -2.943 72.775 1.00 13.96 175 ALA A CA 1
ATOM 1407 C C . ALA A 1 175 ? 39.819 -3.738 73.925 1.00 14.09 175 ALA A C 1
ATOM 1408 O O . ALA A 1 175 ? 40.115 -3.526 75.116 1.00 15.90 175 ALA A O 1
ATOM 1410 N N . PHE A 1 176 ? 38.981 -4.723 73.576 1.00 14.06 176 PHE A N 1
ATOM 1411 C CA . PHE A 1 176 ? 38.393 -5.560 74.654 1.00 12.35 176 PHE A CA 1
ATOM 1412 C C . PHE A 1 176 ? 39.409 -6.457 75.333 1.00 14.28 176 PHE A C 1
ATOM 1413 O O . PHE A 1 176 ? 39.373 -6.725 76.492 1.00 16.11 176 PHE A O 1
ATOM 1421 N N . ASN A 1 177 ? 40.342 -7.026 74.538 1.00 14.22 177 ASN A N 1
ATOM 1422 C CA . ASN A 1 177 ? 41.281 -7.930 75.098 1.00 14.29 177 ASN A CA 1
ATOM 1423 C C . ASN A 1 177 ? 42.078 -7.287 76.253 1.00 14.49 177 ASN A C 1
ATOM 1424 O O . ASN A 1 177 ? 42.371 -8.014 77.224 1.00 15.79 177 ASN A O 1
ATOM 1429 N N . GLU A 1 178 ? 42.390 -6.009 76.098 1.00 16.03 178 GLU A N 1
ATOM 1430 C CA . GLU A 1 178 ? 43.159 -5.321 77.213 1.00 16.26 178 GLU A CA 1
ATOM 1431 C C . GLU A 1 178 ? 42.345 -5.319 78.509 1.00 18.71 178 GLU A C 1
ATOM 1432 O O . GLU A 1 178 ? 42.839 -5.689 79.571 1.00 18.46 178 GLU A O 1
ATOM 1438 N N . VAL A 1 179 ? 41.059 -5.058 78.381 1.00 17.34 179 VAL A N 1
ATOM 1439 C CA . VAL A 1 179 ? 40.224 -5.038 79.612 1.00 15.28 179 VAL A CA 1
ATOM 1440 C C . VAL A 1 179 ? 40.008 -6.443 80.199 1.00 14.53 179 VAL A C 1
ATOM 1441 O O . VAL A 1 179 ? 39.814 -6.645 81.386 1.00 16.29 179 VAL A O 1
ATOM 1445 N N . LEU A 1 180 ? 39.913 -7.421 79.292 1.00 14.83 180 LEU A N 1
ATOM 1446 C CA . LEU A 1 180 ? 39.744 -8.820 79.664 1.00 13.07 180 LEU A CA 1
ATOM 1447 C C . LEU A 1 180 ? 40.943 -9.413 80.395 1.00 16.05 180 LEU A C 1
ATOM 1448 O O . LEU A 1 180 ? 40.826 -10.479 81.031 1.00 16.54 180 LEU A O 1
ATOM 1453 N N . LYS A 1 181 ? 42.066 -8.654 80.436 1.00 16.01 181 LYS A N 1
ATOM 1454 C CA . LYS A 1 181 ? 43.125 -9.054 81.363 1.00 18.53 181 LYS A CA 1
ATOM 1455 C C . LYS A 1 181 ? 42.706 -8.918 82.800 1.00 21.23 181 LYS A C 1
ATOM 1456 O O . LYS A 1 181 ? 43.308 -9.594 83.677 1.00 20.82 181 LYS A O 1
ATOM 1462 N N . THR A 1 182 ? 41.703 -8.082 83.085 1.00 18.30 182 THR A N 1
ATOM 1463 C CA . THR A 1 182 ? 41.235 -7.763 84.388 1.00 17.45 182 THR A CA 1
ATOM 1464 C C . THR A 1 182 ? 39.858 -8.361 84.688 1.00 19.44 182 THR A C 1
ATOM 1465 O O . THR A 1 182 ? 39.653 -8.929 85.733 1.00 20.78 182 THR A O 1
ATOM 1469 N N . LEU A 1 183 ? 38.919 -8.208 83.774 1.00 15.92 183 LEU A N 1
ATOM 1470 C CA . LEU A 1 183 ? 37.544 -8.511 83.999 1.00 15.53 183 LEU A CA 1
ATOM 1471 C C . LEU A 1 183 ? 37.133 -9.797 83.238 1.00 15.13 183 LEU A C 1
ATOM 1472 O O . LEU A 1 183 ? 37.591 -10.039 82.134 1.00 16.42 183 LEU A O 1
ATOM 1477 N N . TYR A 1 184 ? 36.327 -10.609 83.911 1.00 12.49 184 TYR A N 1
ATOM 1478 C CA . TYR A 1 184 ? 35.667 -11.747 83.271 1.00 12.84 184 TYR A CA 1
ATOM 1479 C C . TYR A 1 184 ? 34.629 -11.159 82.326 1.00 12.52 184 TYR A C 1
ATOM 1480 O O . TYR A 1 184 ? 33.981 -10.147 82.559 1.00 13.51 184 TYR A O 1
ATOM 1489 N N . PRO A 1 185 ? 34.339 -11.884 81.201 1.00 11.89 185 PRO A N 1
ATOM 1490 C CA . PRO A 1 185 ? 33.408 -11.263 80.240 1.00 11.84 185 PRO A CA 1
ATOM 1491 C C . PRO A 1 185 ? 32.021 -10.808 80.776 1.00 11.99 185 PRO A C 1
ATOM 1492 O O . PRO A 1 185 ? 31.521 -9.794 80.337 1.00 12.68 185 PRO A O 1
ATOM 1496 N N . ALA A 1 186 ? 31.441 -11.600 81.657 1.00 12.67 186 ALA A N 1
ATOM 1497 C CA . ALA A 1 186 ? 30.114 -11.264 82.170 1.00 12.97 186 ALA A CA 1
ATOM 1498 C C . ALA A 1 186 ? 30.054 -9.908 82.866 1.00 12.04 186 ALA A C 1
ATOM 1499 O O . ALA A 1 186 ? 29.011 -9.329 82.963 1.00 12.56 186 ALA A O 1
ATOM 1501 N N . ALA A 1 187 ? 31.212 -9.400 83.308 1.00 13.13 187 ALA A N 1
ATOM 1502 C CA . ALA A 1 187 ? 31.279 -8.043 83.878 1.00 11.68 187 ALA A CA 1
ATOM 1503 C C . ALA A 1 187 ? 31.035 -6.936 82.854 1.00 13.95 187 ALA A C 1
ATOM 1504 O O . ALA A 1 187 ? 30.629 -5.814 83.229 1.00 14.17 187 ALA A O 1
ATOM 1506 N N . LEU A 1 188 ? 31.276 -7.238 81.577 1.00 11.85 188 LEU A N 1
ATOM 1507 C CA . LEU A 1 188 ? 31.026 -6.340 80.487 1.00 12.07 188 LEU A CA 1
ATOM 1508 C C . LEU A 1 188 ? 29.780 -6.717 79.666 1.00 12.45 188 LEU A C 1
ATOM 1509 O O . LEU A 1 188 ? 29.085 -5.828 79.125 1.00 14.24 188 LEU A O 1
ATOM 1514 N N . ALA A 1 189 ? 29.491 -8.013 79.496 1.00 12.08 189 ALA A N 1
ATOM 1515 C CA . ALA A 1 189 ? 28.423 -8.474 78.658 1.00 12.62 189 ALA A CA 1
ATOM 1516 C C . ALA A 1 189 ? 28.062 -9.907 78.995 1.00 12.30 189 ALA A C 1
ATOM 1517 O O . ALA A 1 189 ? 28.821 -10.865 78.789 1.00 12.47 189 ALA A O 1
ATOM 1519 N N . TRP A 1 190 ? 26.870 -10.091 79.574 1.00 12.38 190 TRP A N 1
ATOM 1520 C CA . TRP A 1 190 ? 26.405 -11.416 79.850 1.00 11.21 190 TRP A CA 1
ATOM 1521 C C . TRP A 1 190 ? 26.464 -12.338 78.603 1.00 12.46 190 TRP A C 1
ATOM 1522 O O . TRP A 1 190 ? 26.823 -13.503 78.782 1.00 12.21 190 TRP A O 1
ATOM 1533 N N . ASP A 1 191 ? 26.103 -11.810 77.442 1.00 12.07 191 ASP A N 1
ATOM 1534 C CA . ASP A 1 191 ? 26.054 -12.706 76.265 1.00 12.17 191 ASP A CA 1
ATOM 1535 C C . ASP A 1 191 ? 27.362 -12.552 75.448 1.00 11.48 191 ASP A C 1
ATOM 1536 O O . ASP A 1 191 ? 27.400 -13.162 74.374 1.00 12.15 191 ASP A O 1
ATOM 1541 N N . ARG A 1 192 ? 28.361 -11.876 75.954 1.00 10.80 192 ARG A N 1
ATOM 1542 C CA . ARG A 1 192 ? 29.629 -11.690 75.266 1.00 11.16 192 ARG A CA 1
ATOM 1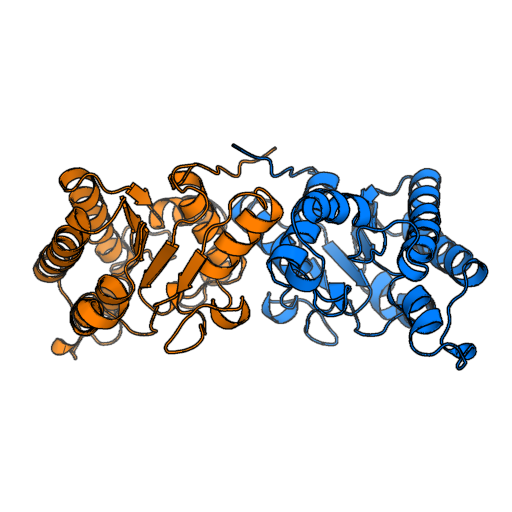543 C C . ARG A 1 192 ? 29.551 -10.857 74.046 1.00 11.58 192 ARG A C 1
ATOM 1544 O O . ARG A 1 192 ? 30.610 -10.828 73.337 1.00 13.51 192 ARG A O 1
ATOM 1552 N N . VAL A 1 193 ? 28.460 -10.208 73.752 1.00 11.50 193 VAL A N 1
ATOM 1553 C CA . VAL A 1 193 ? 28.300 -9.377 72.593 1.00 11.69 193 VAL A CA 1
ATOM 1554 C C . VAL A 1 193 ? 27.842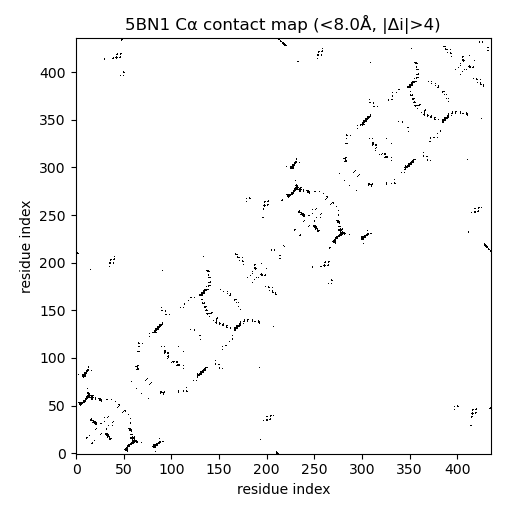 -7.983 72.946 1.00 12.96 193 VAL A C 1
ATOM 1555 O O . VAL A 1 193 ? 28.455 -7.001 72.537 1.00 13.76 193 VAL A O 1
ATOM 1559 N N . HIS A 1 194 ? 26.701 -7.851 73.661 1.00 13.40 194 HIS A N 1
ATOM 1560 C CA . HIS A 1 194 ? 26.042 -6.611 73.921 1.00 13.61 194 HIS A CA 1
ATOM 1561 C C . HIS A 1 194 ? 26.531 -6.064 75.258 1.00 16.57 194 HIS A C 1
ATOM 1562 O O . HIS A 1 194 ? 26.143 -6.611 76.311 1.00 15.12 194 HIS A O 1
ATOM 1569 N N . PRO A 1 195 ? 27.360 -5.053 75.251 1.00 14.79 195 PRO A N 1
ATOM 1570 C CA . PRO A 1 195 ? 27.991 -4.635 76.469 1.00 15.04 195 PRO A CA 1
ATOM 1571 C C . PRO A 1 195 ? 27.283 -3.507 77.248 1.00 13.81 195 PRO A C 1
ATOM 1572 O O . PRO A 1 195 ? 26.365 -2.891 76.739 1.00 15.65 195 PRO A O 1
ATOM 1576 N N . SER A 1 196 ? 27.759 -3.390 78.464 1.00 13.74 196 SER A N 1
ATOM 1577 C CA A SER A 1 196 ? 27.372 -2.280 79.330 0.50 12.91 196 SER A CA 1
ATOM 1578 C CA B SER A 1 196 ? 27.439 -2.307 79.377 0.50 14.72 196 SER A CA 1
ATOM 1579 C C . SER A 1 196 ? 27.852 -0.951 78.737 1.00 13.65 196 SER A C 1
ATOM 1580 O O . SER A 1 196 ? 28.622 -0.850 77.720 1.00 13.93 196 SER A O 1
ATOM 1585 N N . VAL A 1 197 ? 27.533 0.143 79.430 1.00 14.85 197 VAL A N 1
ATOM 1586 C CA . VAL A 1 197 ? 28.087 1.448 79.094 1.00 13.91 197 VAL A CA 1
ATOM 1587 C C . VAL A 1 197 ? 29.585 1.362 78.990 1.00 13.64 197 VAL A C 1
ATOM 1588 O O . VAL A 1 197 ? 30.254 2.013 78.160 1.00 14.52 197 VAL A O 1
ATOM 1592 N N . ALA A 1 198 ? 30.271 0.681 79.895 1.00 13.36 198 ALA A N 1
ATOM 1593 C CA . ALA A 1 198 ? 31.708 0.553 79.880 1.00 13.46 198 ALA A CA 1
ATOM 1594 C C . ALA A 1 198 ? 32.197 -0.065 78.557 1.00 12.35 198 ALA A C 1
ATOM 1595 O O . ALA A 1 198 ? 33.197 0.425 78.016 1.00 12.31 198 ALA A O 1
ATOM 1597 N N . GLY A 1 199 ? 31.541 -1.085 78.089 1.00 13.71 199 GLY A N 1
ATOM 1598 C CA . GLY A 1 199 ? 31.896 -1.663 76.798 1.00 13.47 199 GLY A CA 1
ATOM 1599 C C . GLY A 1 199 ? 31.730 -0.741 75.669 1.00 12.75 199 GLY A C 1
ATOM 1600 O O . GLY A 1 199 ? 32.598 -0.686 74.750 1.00 14.07 199 GLY A O 1
ATOM 1601 N N . HIS A 1 200 ? 30.667 0.056 75.690 1.00 13.18 200 HIS A N 1
ATOM 1602 C CA . HIS A 1 200 ? 30.456 1.088 74.645 1.00 12.99 200 HIS A CA 1
ATOM 1603 C C . HIS A 1 200 ? 31.529 2.143 74.761 1.00 13.27 200 HIS A C 1
ATOM 1604 O O . HIS A 1 200 ? 31.917 2.758 73.739 1.00 13.62 200 HIS A O 1
ATOM 1611 N N . MET A 1 201 ? 31.985 2.464 75.976 1.00 13.43 201 MET A N 1
ATOM 1612 C CA . MET A 1 201 ? 33.076 3.386 76.160 1.00 13.05 201 MET A CA 1
ATOM 1613 C C . MET A 1 201 ? 34.356 2.842 75.582 1.00 12.33 201 MET A C 1
ATOM 1614 O O . MET A 1 201 ? 35.146 3.579 74.996 1.00 14.79 201 MET A O 1
ATOM 1619 N N . ILE A 1 202 ? 34.624 1.574 75.800 1.00 14.33 202 ILE A N 1
ATOM 1620 C CA . ILE A 1 202 ? 35.820 0.872 75.167 1.00 14.33 202 ILE A CA 1
ATOM 1621 C C . ILE A 1 202 ? 35.765 1.097 73.665 1.00 15.53 202 ILE A C 1
ATOM 1622 O O . ILE A 1 202 ? 36.790 1.462 73.044 1.00 14.27 202 ILE A O 1
ATOM 1627 N N . LEU A 1 203 ? 34.635 0.830 73.073 1.00 13.51 203 LEU A N 1
ATOM 1628 C CA . LEU A 1 203 ? 34.429 1.021 71.631 1.00 13.11 203 LEU A CA 1
ATOM 1629 C C . LEU A 1 203 ? 34.638 2.450 71.228 1.00 14.31 203 LEU A C 1
ATOM 1630 O O . LEU A 1 203 ? 35.322 2.745 70.255 1.00 14.90 203 LEU A O 1
ATOM 1635 N N . ALA A 1 204 ? 33.997 3.400 71.939 1.00 12.83 204 ALA A N 1
ATOM 1636 C CA . ALA A 1 204 ? 34.136 4.821 71.538 1.00 13.09 204 ALA A CA 1
ATOM 1637 C C . ALA A 1 204 ? 35.600 5.226 71.655 1.00 12.43 204 ALA A C 1
ATOM 1638 O O . ALA A 1 204 ? 36.118 5.995 70.789 1.00 13.44 204 ALA A O 1
ATOM 1640 N N . ARG A 1 205 ? 36.301 4.832 72.701 1.00 13.71 205 ARG A N 1
ATOM 1641 C CA . ARG A 1 205 ? 37.671 5.196 72.902 1.00 13.29 205 ARG A CA 1
ATOM 1642 C C . ARG A 1 205 ? 38.552 4.627 71.747 1.00 15.38 205 ARG A C 1
ATOM 1643 O O . ARG A 1 205 ? 39.392 5.360 71.223 1.00 15.60 205 ARG A O 1
ATOM 1651 N N . ALA A 1 206 ? 38.241 3.412 71.334 1.00 14.97 206 ALA A N 1
ATOM 1652 C CA . ALA A 1 206 ? 39.039 2.846 70.176 1.00 14.31 206 ALA A CA 1
ATOM 1653 C C . ALA A 1 206 ? 38.747 3.563 68.925 1.00 14.18 206 ALA A C 1
ATOM 1654 O O . ALA A 1 206 ? 39.741 3.833 68.115 1.00 15.82 206 ALA A O 1
ATOM 1656 N N . PHE A 1 207 ? 37.529 3.922 68.614 1.00 12.79 207 PHE A N 1
ATOM 1657 C CA . PHE A 1 207 ? 37.152 4.705 67.444 1.00 13.51 207 PHE A CA 1
ATOM 1658 C C . PHE A 1 207 ? 37.885 6.041 67.472 1.00 15.92 207 PHE A C 1
ATOM 1659 O O . PHE A 1 207 ? 38.509 6.461 66.455 1.00 16.52 207 PHE A O 1
ATOM 1667 N N . LEU A 1 208 ? 37.717 6.754 68.595 1.00 14.38 208 LEU A N 1
ATOM 1668 C CA . LEU A 1 208 ? 38.297 8.066 68.695 1.00 15.63 208 LEU A CA 1
ATOM 1669 C C . LEU A 1 208 ? 39.798 8.076 68.492 1.00 16.87 208 LEU A C 1
ATOM 1670 O O . LEU A 1 208 ? 40.338 9.005 67.790 1.00 18.31 208 LEU A O 1
ATOM 1675 N N . ARG A 1 209 ? 40.478 7.104 69.029 1.00 16.02 209 ARG A N 1
ATOM 1676 C CA . ARG A 1 209 ? 41.930 6.995 68.918 1.00 16.85 209 ARG A CA 1
ATOM 1677 C C . ARG A 1 209 ? 42.287 6.983 67.430 1.00 20.56 209 ARG A C 1
ATOM 1678 O O . ARG A 1 209 ? 43.184 7.706 66.935 1.00 18.63 209 ARG A O 1
ATOM 1686 N N . GLU A 1 210 ? 41.568 6.170 66.647 1.00 16.17 210 GLU A N 1
ATOM 1687 C CA . GLU A 1 210 ? 41.917 6.008 65.220 1.00 18.95 210 GLU A CA 1
ATOM 1688 C C . GLU A 1 210 ? 41.628 7.256 64.397 1.00 21.57 210 GLU A C 1
ATOM 1689 O O . GLU A 1 210 ? 42.361 7.502 63.374 1.00 21.67 210 GLU A O 1
ATOM 1695 N N . ILE A 1 211 ? 40.695 8.118 64.825 1.00 18.70 211 ILE A N 1
ATOM 1696 C CA . ILE A 1 211 ? 40.452 9.370 64.131 1.00 18.73 211 ILE A CA 1
ATOM 1697 C C . ILE A 1 211 ? 41.271 10.550 64.680 1.00 21.09 211 ILE A C 1
ATOM 1698 O O . ILE A 1 211 ? 41.025 11.661 64.162 1.00 23.49 211 ILE A O 1
ATOM 1703 N N . GLY A 1 212 ? 42.094 10.329 65.667 1.00 20.52 212 GLY A N 1
ATOM 1704 C CA . GLY A 1 212 ? 43.150 11.201 66.191 1.00 23.89 212 GLY A CA 1
ATOM 1705 C C . GLY A 1 212 ? 42.798 11.835 67.516 1.00 25.19 212 GLY A C 1
ATOM 1706 O O . GLY A 1 212 ? 43.522 12.763 67.949 1.00 25.72 212 GLY A O 1
ATOM 1707 N N . PHE A 1 213 ? 41.808 11.332 68.250 1.00 22.17 213 PHE A N 1
ATOM 1708 C CA . PHE A 1 213 ? 41.577 11.803 69.642 1.00 20.13 213 PHE A CA 1
ATOM 1709 C C . PHE A 1 213 ? 41.870 10.619 70.563 1.00 23.18 213 PHE A C 1
ATOM 1710 O O . PHE A 1 213 ? 41.005 9.724 70.745 1.00 23.05 213 PHE A O 1
ATOM 1718 N N . GLU A 1 214 ? 42.975 10.675 71.222 1.00 23.41 214 GLU A N 1
ATOM 1719 C CA . GLU A 1 214 ? 43.402 9.549 72.013 1.00 28.63 214 GLU A CA 1
ATOM 1720 C C . GLU A 1 214 ? 43.156 9.873 73.491 1.00 31.59 214 GLU A C 1
ATOM 1721 O O . GLU A 1 214 ? 43.623 10.877 73.998 1.00 32.99 214 GLU A O 1
ATOM 1727 N N . ILE A 1 215 ? 42.310 9.102 74.154 1.00 28.22 215 ILE A N 1
ATOM 1728 C CA . ILE A 1 215 ? 42.069 9.248 75.602 1.00 27.64 215 ILE A CA 1
ATOM 1729 C C . ILE A 1 215 ? 43.030 8.276 76.299 1.00 29.12 215 ILE A C 1
ATOM 1730 O O . ILE A 1 215 ? 43.043 7.043 76.049 1.00 26.26 215 ILE A O 1
ATOM 1735 N N . VAL A 1 216 ? 43.873 8.814 77.182 1.00 27.87 216 VAL A N 1
ATOM 1736 C CA . VAL A 1 216 ? 44.842 7.988 77.894 1.00 30.54 216 VAL A CA 1
ATOM 1737 C C . VAL A 1 216 ? 44.818 8.255 79.387 1.00 35.96 216 VAL A C 1
ATOM 1738 O O . VAL A 1 216 ? 44.351 9.327 79.818 1.00 37.08 216 VAL A O 1
ATOM 1742 N N . ARG A 1 217 ? 45.302 7.278 80.144 1.00 42.54 217 ARG A N 1
ATOM 1743 C CA . ARG A 1 217 ? 45.479 7.434 81.607 1.00 52.04 217 ARG A CA 1
ATOM 1744 C C . ARG A 1 217 ? 46.347 8.654 81.960 1.00 52.50 217 ARG A C 1
ATOM 1745 O O . ARG A 1 217 ? 47.363 8.934 81.271 1.00 49.35 217 ARG A O 1
ATOM 1753 N N . SER A 1 218 ? 45.897 9.340 83.012 1.00 51.24 218 SER A N 1
ATOM 1754 C CA . SER A 1 218 ? 46.682 10.162 83.964 1.00 60.61 218 SER A CA 1
ATOM 1755 C C . SER A 1 218 ? 45.751 11.271 84.459 1.00 55.79 218 SER A C 1
ATOM 1756 O O . SER A 1 218 ? 45.178 12.052 83.663 1.00 46.30 218 SER A O 1
ATOM 1759 N N . MET B 1 1 ? 45.081 9.383 90.816 1.00 45.47 1 MET B N 1
ATOM 1760 C CA . MET B 1 1 ? 43.689 9.002 91.035 1.00 37.37 1 MET B CA 1
ATOM 1761 C C . MET B 1 1 ? 43.447 9.188 92.538 1.00 34.50 1 MET B C 1
ATOM 1762 O O . MET B 1 1 ? 44.109 8.617 93.378 1.00 32.42 1 MET B O 1
ATOM 1767 N N . LYS B 1 2 ? 42.477 10.013 92.866 1.00 26.14 2 LYS B N 1
ATOM 1768 C CA . LYS B 1 2 ? 42.144 10.294 94.254 1.00 27.12 2 LYS B CA 1
ATOM 1769 C C . LYS B 1 2 ? 41.422 9.145 94.863 1.00 28.70 2 LYS B C 1
ATOM 1770 O O . LYS B 1 2 ? 41.462 8.947 96.064 1.00 31.33 2 LYS B O 1
ATOM 1776 N N . ILE B 1 3 ? 40.672 8.398 94.071 1.00 25.53 3 ILE B N 1
ATOM 1777 C CA . ILE B 1 3 ? 39.890 7.330 94.573 1.00 23.80 3 ILE B CA 1
ATOM 1778 C C . ILE B 1 3 ? 40.634 6.000 94.384 1.00 26.86 3 ILE B C 1
ATOM 1779 O O . ILE B 1 3 ? 41.381 5.863 93.454 1.00 27.32 3 ILE B O 1
ATOM 1784 N N . GLY B 1 4 ? 40.557 5.117 95.362 1.00 31.25 4 GLY B N 1
ATOM 1785 C CA . GLY B 1 4 ? 41.246 3.822 95.360 1.00 30.33 4 GLY B CA 1
ATOM 1786 C C . GLY B 1 4 ? 40.335 2.639 95.193 1.00 27.47 4 GLY B C 1
ATOM 1787 O O . GLY B 1 4 ? 39.154 2.669 95.419 1.00 23.73 4 GLY B O 1
ATOM 1788 N N . SER B 1 5 ? 40.918 1.493 94.827 1.00 27.57 5 SER B N 1
ATOM 1789 C CA . SER B 1 5 ? 40.162 0.301 94.674 1.00 28.02 5 SER B CA 1
ATOM 1790 C C . SER B 1 5 ? 39.495 -0.103 95.931 1.00 24.94 5 SER B C 1
ATOM 1791 O O . SER B 1 5 ? 40.085 0.105 96.997 1.00 28.59 5 SER B O 1
ATOM 1794 N N . GLY B 1 6 ? 38.308 -0.638 95.842 1.00 26.05 6 GLY B N 1
ATOM 1795 C CA . GLY B 1 6 ? 37.531 -1.110 96.960 1.00 28.90 6 GLY B CA 1
ATOM 1796 C C . GLY B 1 6 ? 36.756 0.004 97.627 1.00 25.35 6 GLY B C 1
ATOM 1797 O O . GLY B 1 6 ? 36.068 -0.278 98.590 1.00 31.90 6 GLY B O 1
ATOM 1798 N N . GLU B 1 7 ? 36.943 1.233 97.158 1.00 23.74 7 GLU B N 1
ATOM 1799 C CA . GLU B 1 7 ? 36.197 2.344 97.806 1.00 21.12 7 GLU B CA 1
ATOM 1800 C C . GLU B 1 7 ? 34.858 2.549 97.177 1.00 23.90 7 GLU B C 1
ATOM 1801 O O . GLU B 1 7 ? 34.637 2.186 96.033 1.00 22.22 7 GLU B O 1
ATOM 1807 N N . LYS B 1 8 ? 33.948 3.109 97.943 1.00 19.11 8 LYS B N 1
ATOM 1808 C CA . LYS B 1 8 ? 32.580 3.366 97.517 1.00 19.49 8 LYS B CA 1
ATOM 1809 C C . LYS B 1 8 ? 32.460 4.926 97.245 1.00 19.97 8 LYS B C 1
ATOM 1810 O O . LYS B 1 8 ? 32.669 5.746 98.148 1.00 18.30 8 LYS B O 1
ATOM 1816 N N . LEU B 1 9 ? 32.053 5.286 95.996 1.00 16.88 9 LEU B N 1
ATOM 1817 C CA . LEU B 1 9 ? 31.849 6.658 95.590 1.00 18.91 9 LEU B CA 1
ATOM 1818 C C . LEU B 1 9 ? 30.387 6.831 95.391 1.00 18.09 9 LEU B C 1
ATOM 1819 O O . LEU B 1 9 ? 29.725 6.083 94.625 1.00 16.86 9 LEU B O 1
ATOM 1824 N N . LEU B 1 10 ? 29.774 7.793 96.112 1.00 15.67 10 LEU B N 1
ATOM 1825 C CA . LEU B 1 10 ? 28.409 8.047 96.073 1.00 14.52 10 LEU B CA 1
ATOM 1826 C C . LEU B 1 10 ? 28.143 9.449 95.496 1.00 14.53 10 LEU B C 1
ATOM 1827 O O . LEU B 1 10 ? 28.685 10.426 96.015 1.00 14.58 10 LEU B O 1
ATOM 1832 N N . PHE B 1 11 ? 27.242 9.527 94.507 1.00 13.80 11 PHE B N 1
ATOM 1833 C CA . PHE B 1 11 ? 26.798 10.753 93.875 1.00 15.11 11 PHE B CA 1
ATOM 1834 C C . PHE B 1 11 ? 25.437 11.124 94.374 1.00 14.03 11 PHE B C 1
ATOM 1835 O O . PHE B 1 11 ? 24.516 10.305 94.373 1.00 14.87 11 PHE B O 1
ATOM 1843 N N . ILE B 1 12 ? 25.236 12.437 94.706 1.00 14.45 12 ILE B N 1
ATOM 1844 C CA . ILE B 1 12 ? 23.948 12.907 95.086 1.00 12.96 12 ILE B CA 1
ATOM 1845 C C . ILE B 1 12 ? 23.721 14.257 94.415 1.00 11.96 12 ILE B C 1
ATOM 1846 O O . ILE B 1 12 ? 24.635 15.032 94.143 1.00 13.61 12 ILE B O 1
ATOM 1851 N N . GLY B 1 13 ? 22.443 14.553 94.196 1.00 12.99 13 GLY B N 1
ATOM 1852 C CA . GLY B 1 13 ? 22.022 15.778 93.500 1.00 13.67 13 GLY B CA 1
ATOM 1853 C C . GLY B 1 13 ? 20.614 15.643 93.032 1.00 13.47 13 GLY B C 1
ATOM 1854 O O . GLY B 1 13 ? 19.772 14.868 93.558 1.00 12.89 13 GLY B O 1
ATOM 1855 N N . ASP B 1 14 ? 20.311 16.391 91.970 1.00 13.23 14 ASP B N 1
ATOM 1856 C CA . ASP B 1 14 ? 18.992 16.527 91.365 1.00 12.89 14 ASP B CA 1
ATOM 1857 C C . ASP B 1 14 ? 18.882 15.677 90.066 1.00 11.27 14 ASP B C 1
ATOM 1858 O O . ASP B 1 14 ? 19.573 14.661 89.961 1.00 14.83 14 ASP B O 1
ATOM 1863 N N . SER B 1 15 ? 17.993 16.107 89.130 1.00 13.03 15 SER B N 1
ATOM 1864 C CA . SER B 1 15 ? 17.784 15.326 87.907 1.00 14.22 15 SER B CA 1
ATOM 1865 C C . SER B 1 15 ? 19.068 15.144 87.150 1.00 15.04 15 SER B C 1
ATOM 1866 O O . SER B 1 15 ? 19.243 14.102 86.433 1.00 14.91 15 SER B O 1
ATOM 1869 N N . ILE B 1 16 ? 19.988 16.110 87.183 1.00 14.46 16 ILE B N 1
ATOM 1870 C CA . ILE B 1 16 ? 21.211 15.984 86.375 1.00 13.07 16 ILE B CA 1
ATOM 1871 C C . ILE B 1 16 ? 22.039 14.784 86.830 1.00 13.61 16 ILE B C 1
ATOM 1872 O O . ILE B 1 16 ? 22.714 14.115 86.064 1.00 13.80 16 ILE B O 1
ATOM 1877 N N . THR B 1 17 ? 22.005 14.498 88.152 1.00 13.38 17 THR B N 1
ATOM 1878 C CA . THR B 1 17 ? 22.595 13.345 88.777 1.00 12.99 17 THR B CA 1
ATOM 1879 C C . THR B 1 17 ? 21.726 12.086 88.574 1.00 13.80 17 THR B C 1
ATOM 1880 O O . THR B 1 17 ? 22.296 11.030 88.164 1.00 14.53 17 THR B O 1
ATOM 1884 N N . ASP B 1 18 ? 20.490 12.235 88.894 1.00 14.26 18 ASP B N 1
ATOM 1885 C CA . ASP B 1 18 ? 19.460 11.139 88.798 1.00 16.25 18 ASP B CA 1
ATOM 1886 C C . ASP B 1 18 ? 19.513 10.389 87.443 1.00 16.47 18 ASP B C 1
ATOM 1887 O O . ASP B 1 18 ? 19.935 9.230 87.341 1.00 16.55 18 ASP B O 1
ATOM 1892 N N . CYS B 1 19 ? 19.130 11.126 86.437 1.00 17.29 19 CYS B N 1
ATOM 1893 C CA . CYS B 1 19 ? 19.090 10.563 85.051 1.00 18.59 19 CYS B CA 1
ATOM 1894 C C . CYS B 1 19 ? 18.466 9.199 84.974 1.00 20.03 19 CYS B C 1
ATOM 1895 O O . CYS B 1 19 ? 18.955 8.334 84.208 1.00 21.56 19 CYS B O 1
ATOM 1898 N N . GLY B 1 20 ? 17.317 9.032 85.657 1.00 20.93 20 GLY B N 1
ATOM 1899 C CA . GLY B 1 20 ? 16.646 7.708 85.607 1.00 21.16 20 GLY B CA 1
ATOM 1900 C C . GLY B 1 20 ? 17.265 6.584 86.383 1.00 20.80 20 GLY B C 1
ATOM 1901 O O . GLY B 1 20 ? 16.985 5.359 86.103 1.00 24.56 20 GLY B O 1
ATOM 1902 N N . ARG B 1 21 ? 18.018 6.852 87.405 1.00 19.98 21 ARG B N 1
ATOM 1903 C CA . ARG B 1 21 ? 18.728 5.819 88.149 1.00 20.22 21 ARG B CA 1
ATOM 1904 C C . ARG B 1 21 ? 17.685 4.950 88.910 1.00 23.65 21 ARG B C 1
ATOM 1905 O O . ARG B 1 21 ? 16.568 5.353 89.135 1.00 23.06 21 ARG B O 1
ATOM 1913 N N . ALA B 1 22 ? 18.153 3.748 89.253 1.00 22.16 22 ALA B N 1
ATOM 1914 C CA . ALA B 1 22 ? 17.243 2.758 90.021 1.00 23.83 22 ALA B CA 1
ATOM 1915 C C . ALA B 1 22 ? 16.993 3.229 91.456 1.00 25.00 22 ALA B C 1
ATOM 1916 O O . ALA B 1 22 ? 17.951 3.607 92.143 1.00 24.48 22 ALA B O 1
ATOM 1918 N N . ARG B 1 23 ? 15.741 3.251 91.860 1.00 26.89 23 ARG B N 1
ATOM 1919 C CA . ARG B 1 23 ? 15.376 3.688 93.204 1.00 30.14 23 ARG B CA 1
ATOM 1920 C C . ARG B 1 23 ? 14.871 2.436 93.982 1.00 34.23 23 ARG B C 1
ATOM 1921 O O . ARG B 1 23 ? 14.126 1.632 93.403 1.00 34.79 23 ARG B O 1
ATOM 1929 N N . PRO B 1 24 ? 15.276 2.300 95.239 1.00 32.30 24 PRO B N 1
ATOM 1930 C CA . PRO B 1 24 ? 16.154 3.261 95.971 1.00 30.99 24 PRO B CA 1
ATOM 1931 C C . PRO B 1 24 ? 17.621 3.069 95.904 1.00 28.73 24 PRO B C 1
ATOM 1932 O O . PRO B 1 24 ? 18.385 4.009 96.232 1.00 30.38 24 PRO B O 1
ATOM 1936 N N . GLU B 1 25 ? 18.072 1.889 95.464 1.00 30.34 25 GLU B N 1
ATOM 1937 C CA . GLU B 1 25 ? 19.466 1.443 95.700 1.00 30.88 25 GLU B CA 1
ATOM 1938 C C . GLU B 1 25 ? 20.519 2.239 94.850 1.00 27.76 25 GLU B C 1
ATOM 1939 O O . GLU B 1 25 ? 21.668 2.460 95.253 1.00 29.40 25 GLU B O 1
ATOM 1945 N N . GLY B 1 26 ? 20.127 2.536 93.606 1.00 27.47 26 GLY B N 1
ATOM 1946 C CA . GLY B 1 26 ? 21.036 3.284 92.725 1.00 26.28 26 GLY B CA 1
ATOM 1947 C C . GLY B 1 26 ? 22.383 2.680 92.399 1.00 25.06 26 GLY B C 1
ATOM 1948 O O . GLY B 1 26 ? 23.320 3.360 92.176 1.00 21.91 26 GLY B O 1
ATOM 1949 N N . GLU B 1 27 ? 22.480 1.302 92.418 1.00 24.64 27 GLU B N 1
ATOM 1950 C CA A GLU B 1 27 ? 23.741 0.568 92.247 0.50 26.13 27 GLU B CA 1
ATOM 1951 C CA B GLU B 1 27 ? 23.693 0.597 92.131 0.50 28.37 27 GLU B CA 1
ATOM 1952 C C . GLU B 1 27 ? 23.268 -0.842 91.689 1.00 27.30 27 GLU B C 1
ATOM 1953 O O . GLU B 1 27 ? 22.090 -1.279 91.920 1.00 31.39 27 GLU B O 1
ATOM 1964 N N . GLY B 1 28 ? 24.225 -1.529 91.171 1.00 36.88 28 GLY B N 1
ATOM 1965 C CA . GLY B 1 28 ? 24.095 -3.002 90.953 1.00 41.18 28 GLY B CA 1
ATOM 1966 C C . GLY B 1 28 ? 24.194 -3.265 89.453 1.00 47.40 28 GLY B C 1
ATOM 1967 O O . GLY B 1 28 ? 24.090 -4.416 88.966 1.00 46.72 28 GLY B O 1
ATOM 1968 N N . SER B 1 29 ? 24.370 -2.185 88.703 1.00 41.88 29 SER B N 1
ATOM 1969 C CA . SER B 1 29 ? 24.077 -2.229 87.260 1.00 32.99 29 SER B CA 1
ATOM 1970 C C . SER B 1 29 ? 24.114 -0.805 86.681 1.00 41.86 29 SER B C 1
ATOM 1971 O O . SER B 1 29 ? 23.746 0.192 87.335 1.00 33.12 29 SER B O 1
ATOM 1974 N N . PHE B 1 30 ? 24.599 -0.657 85.460 1.00 36.83 30 PHE B N 1
ATOM 1975 C CA . PHE B 1 30 ? 24.593 0.720 84.947 1.00 32.08 30 PHE B CA 1
ATOM 1976 C C . PHE B 1 30 ? 23.206 1.172 84.709 1.00 38.57 30 PHE B C 1
ATOM 1977 O O . PHE B 1 30 ? 22.926 2.409 84.855 1.00 38.34 30 PHE B O 1
ATOM 1985 N N . GLY B 1 31 ? 22.323 0.223 84.214 1.00 32.32 31 GLY B N 1
ATOM 1986 C CA . GLY B 1 31 ? 20.973 0.630 84.135 1.00 37.12 31 GLY B CA 1
ATOM 1987 C C . GLY B 1 31 ? 20.721 1.384 85.416 1.00 31.66 31 GLY B C 1
ATOM 1988 O O . GLY B 1 31 ? 20.134 2.449 85.433 1.00 32.57 31 GLY B O 1
ATOM 1989 N N . ALA B 1 32 ? 21.146 0.784 86.534 1.00 28.93 32 ALA B N 1
ATOM 1990 C CA . ALA B 1 32 ? 20.828 1.343 87.807 1.00 24.66 32 ALA B CA 1
ATOM 1991 C C . ALA B 1 32 ? 21.463 2.744 88.102 1.00 22.01 32 ALA B C 1
ATOM 1992 O O . ALA B 1 32 ? 21.019 3.445 88.972 1.00 23.44 32 ALA B O 1
ATOM 1994 N N . LEU B 1 33 ? 22.490 3.033 87.376 1.00 20.23 33 LEU B N 1
ATOM 1995 C CA . LEU B 1 33 ? 23.220 4.352 87.533 1.00 17.61 33 LEU B CA 1
ATOM 1996 C C . LEU B 1 33 ? 22.567 5.466 86.708 1.00 18.59 33 LEU B C 1
ATOM 1997 O O . LEU B 1 33 ? 22.979 6.601 86.840 1.00 17.33 33 LEU B O 1
ATOM 2002 N N . GLY B 1 34 ? 21.624 5.096 85.844 1.00 18.24 34 GLY B N 1
ATOM 2003 C CA . GLY B 1 34 ? 20.980 6.076 84.994 1.00 18.67 34 GLY B CA 1
ATOM 2004 C C . GLY B 1 34 ? 21.804 6.307 83.777 1.00 17.19 34 GLY B C 1
ATOM 2005 O O . GLY B 1 34 ? 22.688 5.588 83.487 1.00 18.97 34 GLY B O 1
ATOM 2006 N N . THR B 1 35 ? 21.400 7.280 83.005 1.00 16.08 35 THR B N 1
ATOM 2007 C CA . THR B 1 35 ? 21.945 7.489 81.651 1.00 17.26 35 THR B CA 1
ATOM 2008 C C . THR B 1 35 ? 22.637 8.807 81.422 1.00 20.39 35 THR B C 1
ATOM 2009 O O . THR B 1 35 ? 22.598 9.343 80.299 1.00 25.09 35 THR B O 1
ATOM 2013 N N . GLY B 1 36 ? 23.289 9.347 82.406 1.00 14.90 36 GLY B N 1
ATOM 2014 C CA . GLY B 1 36 ? 23.978 10.615 82.284 1.00 15.24 36 GLY B CA 1
ATOM 2015 C C . GLY B 1 36 ? 25.356 10.521 82.862 1.00 13.01 36 GLY B C 1
ATOM 2016 O O . GLY B 1 36 ? 26.106 9.533 82.828 1.00 13.59 36 GLY B O 1
ATOM 2017 N N . TYR B 1 37 ? 25.862 11.642 83.413 1.00 13.21 37 TYR B N 1
ATOM 2018 C CA . TYR B 1 37 ? 27.273 11.817 83.699 1.00 12.64 37 TYR B CA 1
ATOM 2019 C C . TYR B 1 37 ? 27.813 10.762 84.718 1.00 11.80 37 TYR B C 1
ATOM 2020 O O . TYR B 1 37 ? 28.947 10.368 84.619 1.00 12.48 37 TYR B O 1
ATOM 2029 N N . VAL B 1 38 ? 26.949 10.354 85.690 1.00 12.69 38 VAL B N 1
ATOM 2030 C CA . VAL B 1 38 ? 27.392 9.364 86.635 1.00 12.21 38 VAL B CA 1
ATOM 2031 C C . VAL B 1 38 ? 27.751 8.051 85.906 1.00 10.88 38 VAL B C 1
ATOM 2032 O O . VAL B 1 38 ? 28.824 7.542 86.105 1.00 14.17 38 VAL B O 1
ATOM 2036 N N . ALA B 1 39 ? 26.833 7.597 85.090 1.00 13.32 39 ALA B N 1
ATOM 2037 C CA . ALA B 1 39 ? 27.100 6.386 84.300 1.00 13.28 39 ALA B CA 1
ATOM 2038 C C . ALA B 1 39 ? 28.331 6.575 83.435 1.00 13.12 39 ALA B C 1
ATOM 2039 O O . ALA B 1 39 ? 29.128 5.632 83.262 1.00 13.62 39 ALA B O 1
ATOM 2041 N N . TYR B 1 40 ? 28.470 7.747 82.821 1.00 12.76 40 TYR B N 1
ATOM 2042 C CA . TYR B 1 40 ? 29.665 8.025 81.989 1.00 13.39 40 TYR B CA 1
ATOM 2043 C C . TYR B 1 40 ? 30.964 7.986 82.697 1.00 13.19 40 TYR B C 1
ATOM 2044 O O . TYR B 1 40 ? 31.978 7.451 82.287 1.00 14.41 40 TYR B O 1
ATOM 2053 N N . VAL B 1 41 ? 30.975 8.584 83.896 1.00 13.50 41 VAL B N 1
ATOM 2054 C CA . VAL B 1 41 ? 32.124 8.552 84.756 1.00 13.62 41 VAL B CA 1
ATOM 2055 C C . VAL B 1 41 ? 32.515 7.056 85.069 1.00 14.37 41 VAL B C 1
ATOM 2056 O O . VAL B 1 41 ? 33.691 6.681 84.942 1.00 14.94 41 VAL B O 1
ATOM 2060 N N . VAL B 1 42 ? 31.532 6.262 85.449 1.00 15.08 42 VAL B N 1
ATOM 2061 C CA . VAL B 1 42 ? 31.776 4.839 85.805 1.00 16.26 42 VAL B CA 1
ATOM 2062 C C . VAL B 1 42 ? 32.273 4.103 84.534 1.00 15.44 42 VAL B C 1
ATOM 2063 O O . VAL B 1 42 ? 33.261 3.367 84.635 1.00 16.83 42 VAL B O 1
ATOM 2067 N N . GLY B 1 43 ? 31.637 4.391 83.399 1.00 15.82 43 GLY B N 1
ATOM 2068 C CA . GLY B 1 43 ? 32.062 3.688 82.190 1.00 15.96 43 GLY B CA 1
ATOM 2069 C C . GLY B 1 43 ? 33.437 4.012 81.742 1.00 16.22 43 GLY B C 1
ATOM 2070 O O . GLY B 1 43 ? 34.238 3.143 81.288 1.00 16.88 43 GLY B O 1
ATOM 2071 N N . LEU B 1 44 ? 33.790 5.292 81.773 1.00 15.53 44 LEU B N 1
ATOM 2072 C CA . LEU B 1 44 ? 35.141 5.737 81.413 1.00 16.64 44 LEU B CA 1
ATOM 2073 C C . LEU B 1 44 ? 36.174 5.201 82.348 1.00 18.26 44 LEU B C 1
ATOM 2074 O O . LEU B 1 44 ? 37.266 4.766 81.925 1.00 17.51 44 LEU B O 1
ATOM 2079 N N . LEU B 1 45 ? 35.887 5.197 83.656 1.00 16.55 45 LEU B N 1
ATOM 2080 C CA . LEU B 1 45 ? 36.821 4.589 84.579 1.00 17.21 45 LEU B CA 1
ATOM 2081 C C . LEU B 1 45 ? 36.982 3.073 84.328 1.00 19.30 45 LEU B C 1
ATOM 2082 O O . LEU B 1 45 ? 38.129 2.561 84.480 1.00 19.31 45 LEU B O 1
ATOM 2087 N N . GLN B 1 46 ? 35.909 2.367 84.052 1.00 17.77 46 GLN B N 1
ATOM 2088 C CA . GLN B 1 46 ? 36.037 0.918 83.789 1.00 19.17 46 GLN B CA 1
ATOM 2089 C C . GLN B 1 46 ? 36.791 0.687 82.503 1.00 19.83 46 GLN B C 1
ATOM 2090 O O . GLN B 1 46 ? 37.652 -0.259 82.409 1.00 21.09 46 GLN B O 1
ATOM 2096 N N . ALA B 1 47 ? 36.533 1.482 81.465 1.00 17.94 47 ALA B N 1
ATOM 2097 C CA . ALA B 1 47 ? 37.226 1.311 80.177 1.00 16.93 47 ALA B CA 1
ATOM 2098 C C . ALA B 1 47 ? 38.713 1.569 80.263 1.00 20.31 47 ALA B C 1
ATOM 2099 O O . ALA B 1 47 ? 39.520 0.850 79.642 1.00 22.75 47 ALA B O 1
ATOM 2101 N N . VAL B 1 48 ? 39.158 2.566 81.062 1.00 19.70 48 VAL B N 1
ATOM 2102 C CA . VAL B 1 48 ? 40.499 3.020 81.049 1.00 20.56 48 VAL B CA 1
ATOM 2103 C C . VAL B 1 48 ? 41.286 2.533 82.293 1.00 22.52 48 VAL B C 1
ATOM 2104 O O . VAL B 1 48 ? 42.457 2.242 82.171 1.00 26.98 48 VAL B O 1
ATOM 2108 N N . TYR B 1 49 ? 40.614 2.372 83.415 1.00 20.92 49 TYR B N 1
ATOM 2109 C CA . TYR B 1 49 ? 41.184 1.883 84.651 1.00 21.32 49 TYR B CA 1
ATOM 2110 C C . TYR B 1 49 ? 40.386 0.704 85.224 1.00 21.46 49 TYR B C 1
ATOM 2111 O O . TYR B 1 49 ? 39.743 0.691 86.297 1.00 21.02 49 TYR B O 1
ATOM 2120 N N . PRO B 1 50 ? 40.282 -0.445 84.442 1.00 21.91 50 PRO B N 1
ATOM 2121 C CA . PRO B 1 50 ? 39.407 -1.513 84.915 1.00 21.40 50 PRO B CA 1
ATOM 2122 C C . PRO B 1 50 ? 39.846 -2.209 86.197 1.00 19.46 50 PRO B C 1
ATOM 2123 O O . PRO B 1 50 ? 39.010 -2.801 86.890 1.00 22.38 50 PRO B O 1
ATOM 2127 N N . GLU B 1 51 ? 41.121 -2.025 86.518 1.00 25.25 51 GLU B N 1
ATOM 2128 C CA . GLU B 1 51 ? 41.669 -2.524 87.777 1.00 24.74 51 GLU B CA 1
ATOM 2129 C C . GLU B 1 51 ? 41.254 -1.669 88.979 1.00 25.70 51 GLU B C 1
ATOM 2130 O O . GLU B 1 51 ? 41.399 -2.113 90.104 1.00 24.24 51 GLU B O 1
ATOM 2136 N N . LEU B 1 52 ? 40.637 -0.515 88.727 1.00 22.94 52 LEU B N 1
ATOM 2137 C CA . LEU B 1 52 ? 40.232 0.382 89.841 1.00 24.61 52 LEU B CA 1
ATOM 2138 C C . LEU B 1 52 ? 38.878 -0.097 90.196 1.00 26.98 52 LEU B C 1
ATOM 2139 O O . LEU B 1 52 ? 37.841 0.243 89.552 1.00 29.58 52 LEU B O 1
ATOM 2144 N N . GLY B 1 53 ? 38.854 -0.901 91.206 1.00 24.94 53 GLY B N 1
ATOM 2145 C CA . GLY B 1 53 ? 37.665 -1.626 91.620 1.00 27.09 53 GLY B CA 1
ATOM 2146 C C . GLY B 1 53 ? 36.735 -0.807 92.533 1.00 25.39 53 GLY B C 1
ATOM 2147 O O . GLY B 1 53 ? 36.416 -1.180 93.628 1.00 30.63 53 GLY B O 1
ATOM 2148 N N . ILE B 1 54 ? 36.250 0.262 91.992 1.00 25.55 54 ILE B N 1
ATOM 2149 C CA A ILE B 1 54 ? 35.431 1.185 92.771 0.50 26.10 54 ILE B CA 1
ATOM 2150 C CA B ILE B 1 54 ? 35.400 1.251 92.718 0.50 24.48 54 ILE B CA 1
ATOM 2151 C C . ILE B 1 54 ? 33.967 0.789 92.660 1.00 28.28 54 ILE B C 1
ATOM 2152 O O . ILE B 1 54 ? 33.547 0.239 91.643 1.00 30.34 54 ILE B O 1
ATOM 2161 N N . ARG B 1 55 ? 33.200 1.018 93.725 1.00 20.52 55 ARG B N 1
ATOM 2162 C CA . ARG B 1 55 ? 31.812 0.775 93.761 1.00 20.08 55 ARG B CA 1
ATOM 2163 C C . ARG B 1 55 ? 31.164 2.153 93.739 1.00 24.71 55 ARG B C 1
ATOM 2164 O O . ARG B 1 55 ? 31.638 3.044 94.417 1.00 24.02 55 ARG B O 1
ATOM 2172 N N . VAL B 1 56 ? 30.200 2.329 92.860 1.00 21.40 56 VAL B N 1
ATOM 2173 C CA . VAL B 1 56 ? 29.527 3.595 92.665 1.00 20.10 56 VAL B CA 1
ATOM 2174 C C . VAL B 1 56 ? 28.040 3.463 92.870 1.00 18.50 56 VAL B C 1
ATOM 2175 O O . VAL B 1 56 ? 27.354 2.541 92.396 1.00 19.15 56 VAL B O 1
ATOM 2179 N N . VAL B 1 57 ? 27.413 4.446 93.607 1.00 16.86 57 VAL B N 1
ATOM 2180 C CA . VAL B 1 57 ? 26.036 4.524 93.895 1.00 17.71 57 VAL B CA 1
ATOM 2181 C C . VAL B 1 57 ? 25.504 5.908 93.490 1.00 15.53 57 VAL B C 1
ATOM 2182 O O . VAL B 1 57 ? 26.200 6.921 93.701 1.00 16.28 57 VAL B O 1
ATOM 2186 N N . ASN B 1 58 ? 24.390 5.902 92.838 1.00 15.18 58 ASN B N 1
ATOM 2187 C CA . ASN B 1 58 ? 23.695 7.124 92.401 1.00 15.92 58 ASN B CA 1
ATOM 2188 C C . ASN B 1 58 ? 22.449 7.343 93.225 1.00 15.62 58 ASN B C 1
ATOM 2189 O O . ASN B 1 58 ? 21.463 6.640 93.165 1.00 17.01 58 ASN B O 1
ATOM 2194 N N . LYS B 1 59 ? 22.503 8.422 94.080 1.00 15.74 59 LYS B N 1
ATOM 2195 C CA . LYS B 1 59 ? 21.342 8.822 94.885 1.00 15.49 59 LYS B CA 1
ATOM 2196 C C . LYS B 1 59 ? 20.726 10.137 94.393 1.00 15.44 59 LYS B C 1
ATOM 2197 O O . LYS B 1 59 ? 20.036 10.852 95.117 1.00 16.21 59 LYS B O 1
ATOM 2203 N N . GLY B 1 60 ? 20.958 10.544 93.132 1.00 14.90 60 GLY B N 1
ATOM 2204 C CA . GLY B 1 60 ? 20.235 11.665 92.631 1.00 14.90 60 GLY B CA 1
ATOM 2205 C C . GLY B 1 60 ? 18.719 11.521 92.604 1.00 16.11 60 GLY B C 1
ATOM 2206 O O . GLY B 1 60 ? 18.178 10.410 92.399 1.00 15.45 60 GLY B O 1
ATOM 2207 N N . ILE B 1 61 ? 18.018 12.615 92.803 1.00 14.32 61 ILE B N 1
ATOM 2208 C CA A ILE B 1 61 ? 16.561 12.660 92.718 0.50 14.76 61 ILE B CA 1
ATOM 2209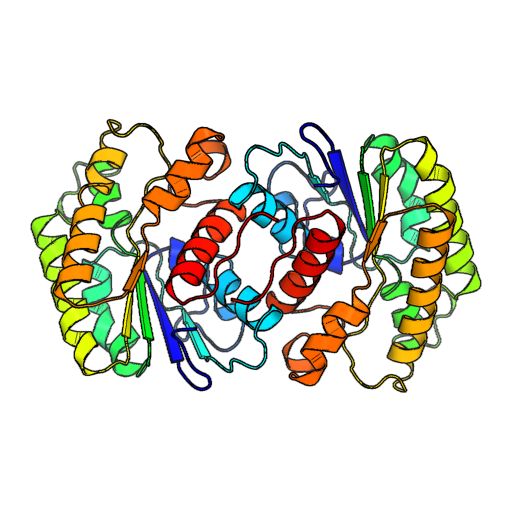 C CA B ILE B 1 61 ? 16.576 12.657 92.728 0.50 16.06 61 ILE B CA 1
ATOM 2210 C C . ILE B 1 61 ? 16.111 13.925 92.006 1.00 16.40 61 ILE B C 1
ATOM 2211 O O . ILE B 1 61 ? 16.321 15.036 92.469 1.00 14.78 61 ILE B O 1
ATOM 2220 N N . SER B 1 62 ? 15.385 13.749 90.909 1.00 15.76 62 SER B N 1
ATOM 2221 C CA . SER B 1 62 ? 14.845 14.787 90.141 1.00 15.40 62 SER B CA 1
ATOM 2222 C C . SER B 1 62 ? 14.044 15.742 90.990 1.00 16.36 62 SER B C 1
ATOM 2223 O O . SER B 1 62 ? 13.239 15.289 91.832 1.00 18.43 62 SER B O 1
ATOM 2226 N N . GLY B 1 63 ? 14.245 17.024 90.770 1.00 16.86 63 GLY B N 1
ATOM 2227 C CA . GLY B 1 63 ? 13.476 18.110 91.450 1.00 15.90 63 GLY B CA 1
ATOM 2228 C C . GLY B 1 63 ? 14.122 18.648 92.724 1.00 14.99 63 GLY B C 1
ATOM 2229 O O . GLY B 1 63 ? 13.676 19.668 93.249 1.00 17.26 63 GLY B O 1
ATOM 2230 N N . ASN B 1 64 ? 15.113 17.941 93.211 1.00 14.63 64 ASN B N 1
ATOM 2231 C CA . ASN B 1 64 ? 15.632 18.309 94.514 1.00 14.37 64 ASN B CA 1
ATOM 2232 C C . ASN B 1 64 ? 16.335 19.634 94.589 1.00 14.65 64 ASN B C 1
ATOM 2233 O O . ASN B 1 64 ? 17.077 20.034 93.709 1.00 14.60 64 ASN B O 1
ATOM 2238 N N . THR B 1 65 ? 16.065 20.359 95.662 1.00 13.78 65 THR B N 1
ATOM 2239 C CA . THR B 1 65 ? 16.884 21.449 96.184 1.00 12.57 65 THR B CA 1
ATOM 2240 C C . THR B 1 65 ? 17.813 20.961 97.322 1.00 13.32 65 THR B C 1
ATOM 2241 O O . THR B 1 65 ? 17.765 19.787 97.710 1.00 14.39 65 THR B O 1
ATOM 2245 N N . VAL B 1 66 ? 18.570 21.887 97.878 1.00 13.79 66 VAL B N 1
ATOM 2246 C CA . VAL B 1 66 ? 19.459 21.556 99.028 1.00 14.33 66 VAL B CA 1
ATOM 2247 C C . VAL B 1 66 ? 18.571 21.199 100.189 1.00 15.16 66 VAL B C 1
ATOM 2248 O O . VAL B 1 66 ? 18.955 20.361 101.028 1.00 15.20 66 VAL B O 1
ATOM 2252 N N . ARG B 1 67 ? 17.371 21.760 100.282 1.00 17.02 67 ARG B N 1
ATOM 2253 C CA . ARG B 1 67 ? 16.419 21.363 101.360 1.00 17.79 67 ARG B CA 1
ATOM 2254 C C . ARG B 1 67 ? 16.071 19.948 101.267 1.00 18.72 67 ARG B C 1
ATOM 2255 O O . ARG B 1 67 ? 15.884 19.198 102.278 1.00 21.18 67 ARG B O 1
ATOM 2263 N N . ASP B 1 68 ? 15.811 19.421 100.048 1.00 15.83 68 ASP B N 1
ATOM 2264 C CA . ASP B 1 68 ? 15.445 18.083 99.834 1.00 16.95 68 ASP B CA 1
ATOM 2265 C C . ASP B 1 68 ? 16.584 17.150 100.162 1.00 16.31 68 ASP B C 1
ATOM 2266 O O . ASP B 1 68 ? 16.409 16.026 100.686 1.00 16.70 68 ASP B O 1
ATOM 2271 N N . LEU B 1 69 ? 17.815 17.519 99.819 1.00 13.93 69 LEU B N 1
ATOM 2272 C CA . LEU B 1 69 ? 19.035 16.790 100.203 1.00 15.57 69 LEU B CA 1
ATOM 2273 C C . LEU B 1 69 ? 19.087 16.599 101.671 1.00 16.75 69 LEU B C 1
ATOM 2274 O O . LEU B 1 69 ? 19.304 15.463 102.173 1.00 16.31 69 LEU B O 1
ATOM 2279 N N . LYS B 1 70 ? 18.880 17.714 102.416 1.00 15.64 70 LYS B N 1
ATOM 2280 C CA . LYS B 1 70 ? 18.993 17.649 103.866 1.00 17.44 70 LYS B CA 1
ATOM 2281 C C . LYS B 1 70 ? 17.984 16.658 104.378 1.00 14.60 70 LYS B C 1
ATOM 2282 O O . LYS B 1 70 ? 18.323 15.872 105.328 1.00 18.11 70 LYS B O 1
ATOM 2288 N N . ALA B 1 71 ? 16.751 16.650 103.886 1.00 16.23 71 ALA B N 1
ATOM 2289 C CA . ALA B 1 71 ? 15.671 15.749 104.375 1.00 16.70 71 ALA B CA 1
ATOM 2290 C C . ALA B 1 71 ? 15.964 14.305 104.195 1.00 20.75 71 ALA B C 1
ATOM 2291 O O . ALA B 1 71 ? 15.474 13.491 104.997 1.00 22.97 71 ALA B O 1
ATOM 2293 N N . ARG B 1 72 ? 16.790 13.909 103.224 1.00 15.99 72 ARG B N 1
ATOM 2294 C CA . ARG B 1 72 ? 17.150 12.523 102.999 1.00 17.17 72 ARG B CA 1
ATOM 2295 C C . ARG B 1 72 ? 18.545 12.104 103.300 1.00 16.86 72 ARG B C 1
ATOM 2296 O O . ARG B 1 72 ? 18.937 11.043 102.963 1.00 17.84 72 ARG B O 1
ATOM 2304 N N . TRP B 1 73 ? 19.388 12.970 103.860 1.00 17.27 73 TRP B N 1
ATOM 2305 C CA . TRP B 1 73 ? 20.753 12.831 104.032 1.00 14.50 73 TRP B CA 1
ATOM 2306 C C . TRP B 1 73 ? 21.141 11.594 104.841 1.00 17.52 73 TRP B C 1
ATOM 2307 O O . TRP B 1 73 ? 22.083 10.873 104.541 1.00 19.00 73 TRP B O 1
ATOM 2318 N N . GLU B 1 74 ? 20.363 11.432 105.894 1.00 17.55 74 GLU B N 1
ATOM 2319 C CA . GLU B 1 74 ? 20.802 10.343 106.790 1.00 20.02 74 GLU B CA 1
ATOM 2320 C C . GLU B 1 74 ? 20.641 8.989 106.102 1.00 18.29 74 GLU B C 1
ATOM 2321 O O . GLU B 1 74 ? 21.560 8.173 106.222 1.00 21.65 74 GLU B O 1
ATOM 2327 N N . GLU B 1 75 ? 19.508 8.763 105.446 1.00 18.99 75 GLU B N 1
ATOM 2328 C CA . GLU B 1 75 ? 19.240 7.489 104.818 1.00 20.89 75 GLU B CA 1
ATOM 2329 C C . GLU B 1 75 ? 20.085 7.333 103.555 1.00 21.55 75 GLU B C 1
ATOM 2330 O O . GLU B 1 75 ? 20.649 6.261 103.254 1.00 22.22 75 GLU B O 1
ATOM 2336 N N . ASP B 1 76 ? 20.152 8.423 102.767 1.00 18.63 76 ASP B N 1
ATOM 2337 C CA . ASP B 1 76 ? 20.706 8.260 101.412 1.00 17.60 76 ASP B CA 1
ATOM 2338 C C . ASP B 1 76 ? 22.177 8.532 101.298 1.00 18.14 76 ASP B C 1
ATOM 2339 O O . ASP B 1 76 ? 22.829 8.150 100.272 1.00 19.41 76 ASP B O 1
ATOM 2344 N N . VAL B 1 77 ? 22.849 9.116 102.320 1.00 17.17 77 VAL B N 1
ATOM 2345 C CA . VAL B 1 77 ? 24.223 9.338 102.331 1.00 17.53 77 VAL B CA 1
ATOM 2346 C C . VAL B 1 77 ? 24.853 8.612 103.526 1.00 20.09 77 VAL B C 1
ATOM 2347 O O . VAL B 1 77 ? 25.656 7.725 103.351 1.00 19.04 77 VAL B O 1
ATOM 2351 N N . ILE B 1 78 ? 24.498 9.074 104.737 1.00 18.16 78 ILE B N 1
ATOM 2352 C CA . ILE B 1 78 ? 25.247 8.634 105.926 1.00 20.33 78 ILE B CA 1
ATOM 2353 C C . ILE B 1 78 ? 25.143 7.097 106.083 1.00 20.38 78 ILE B C 1
ATOM 2354 O O . ILE B 1 78 ? 26.210 6.447 106.243 1.00 19.87 78 ILE B O 1
ATOM 2359 N N . ALA B 1 79 ? 23.941 6.579 105.920 1.00 19.78 79 ALA B N 1
ATOM 2360 C CA . ALA B 1 79 ? 23.665 5.141 106.101 1.00 22.81 79 ALA B CA 1
ATOM 2361 C C . ALA B 1 79 ? 24.316 4.281 105.053 1.00 25.06 79 ALA B C 1
ATOM 2362 O O . ALA B 1 79 ? 24.476 3.035 105.233 1.00 24.64 79 ALA B O 1
ATOM 2364 N N . GLN B 1 80 ? 24.739 4.894 103.943 1.00 22.50 80 GLN B N 1
ATOM 2365 C CA . GLN B 1 80 ? 25.342 4.081 102.873 1.00 21.80 80 GLN B CA 1
ATOM 2366 C C . GLN B 1 80 ? 26.784 3.906 103.124 1.00 19.96 80 GLN B C 1
ATOM 2367 O O . GLN B 1 80 ? 27.502 3.229 102.357 1.00 21.12 80 GLN B O 1
ATOM 2373 N N . LYS B 1 81 ? 27.356 4.544 104.155 1.00 20.30 81 LYS B N 1
ATOM 2374 C CA . LYS B 1 81 ? 28.764 4.441 104.470 1.00 19.58 81 LYS B CA 1
ATOM 2375 C C . LYS B 1 81 ? 29.753 4.607 103.329 1.00 21.91 81 LYS B C 1
ATOM 2376 O O . LYS B 1 81 ? 30.629 3.798 103.023 1.00 19.84 81 LYS B O 1
ATOM 2382 N N . PRO B 1 82 ? 29.555 5.690 102.539 1.00 17.39 82 PRO B N 1
ATOM 2383 C CA . PRO B 1 82 ? 30.473 5.921 101.482 1.00 18.09 82 PRO B CA 1
ATOM 2384 C C . PRO B 1 82 ? 31.856 6.253 101.837 1.00 20.37 82 PRO B C 1
ATOM 2385 O O . PRO B 1 82 ? 32.129 6.842 102.914 1.00 20.54 82 PRO B O 1
ATOM 2389 N N . ASP B 1 83 ? 32.854 6.078 100.963 1.00 17.71 83 ASP B N 1
ATOM 2390 C CA . ASP B 1 83 ? 34.177 6.621 101.190 1.00 19.78 83 ASP B CA 1
ATOM 2391 C C . ASP B 1 83 ? 34.365 8.054 100.602 1.00 17.04 83 ASP B C 1
ATOM 2392 O O . ASP B 1 83 ? 35.107 8.865 101.061 1.00 18.70 83 ASP B O 1
ATOM 2397 N N . TRP B 1 84 ? 33.626 8.290 99.471 1.00 17.63 84 TRP B N 1
ATOM 2398 C CA . TRP B 1 84 ? 33.678 9.540 98.738 1.00 17.68 84 TRP B CA 1
ATOM 2399 C C . TRP B 1 84 ? 32.234 9.898 98.423 1.00 16.71 84 TRP B C 1
ATOM 2400 O O . TRP B 1 84 ? 31.405 9.074 98.043 1.00 16.34 84 TRP B O 1
ATOM 2411 N N . VAL B 1 85 ? 31.945 11.193 98.620 1.00 15.81 85 VAL B N 1
ATOM 2412 C CA . VAL B 1 85 ? 30.627 11.735 98.318 1.00 15.78 85 VAL B CA 1
ATOM 2413 C C . VAL B 1 85 ? 30.828 12.925 97.378 1.00 14.34 85 VAL B C 1
ATOM 2414 O O . VAL B 1 85 ? 31.520 13.893 97.673 1.00 15.24 85 VAL B O 1
ATOM 2418 N N . SER B 1 86 ? 30.095 12.839 96.241 1.00 14.01 86 SER B N 1
ATOM 2419 C CA . SER B 1 86 ? 29.999 13.942 95.278 1.00 13.44 86 SER B CA 1
ATOM 2420 C C . SER B 1 86 ? 28.619 14.569 95.357 1.00 13.63 86 SER B C 1
ATOM 2421 O O . SER B 1 86 ? 27.622 13.862 95.385 1.00 14.22 86 SER B O 1
ATOM 2424 N N . ILE B 1 87 ? 28.562 15.906 95.439 1.00 13.59 87 ILE B N 1
ATOM 2425 C CA . ILE B 1 87 ? 27.369 16.666 95.575 1.00 12.65 87 ILE B CA 1
ATOM 2426 C C . ILE B 1 87 ? 27.235 17.665 94.420 1.00 11.75 87 ILE B C 1
ATOM 2427 O O . ILE B 1 87 ? 28.156 18.424 94.219 1.00 14.33 87 ILE B O 1
ATOM 2432 N N . MET B 1 88 ? 26.117 17.642 93.750 1.00 12.63 88 MET B N 1
ATOM 2433 C CA . MET B 1 88 ? 25.790 18.727 92.800 1.00 13.91 88 MET B CA 1
ATOM 2434 C C . MET B 1 88 ? 24.368 19.107 92.969 1.00 12.67 88 MET B C 1
ATOM 2435 O O . MET B 1 88 ? 23.423 18.439 92.644 1.00 13.41 88 MET B O 1
ATOM 2440 N N . ILE B 1 89 ? 24.210 20.276 93.600 1.00 11.91 89 ILE B N 1
ATOM 2441 C CA . ILE B 1 89 ? 22.893 20.823 93.917 1.00 12.43 89 ILE B CA 1
ATOM 2442 C C . ILE B 1 89 ? 22.885 22.360 93.811 1.00 10.97 89 ILE B C 1
ATOM 2443 O O . ILE B 1 89 ? 23.939 23.000 93.930 1.00 12.53 89 ILE B O 1
ATOM 2448 N N . GLY B 1 90 ? 21.688 22.894 93.520 1.00 13.27 90 GLY B N 1
ATOM 2449 C CA . GLY B 1 90 ? 21.499 24.315 93.388 1.00 12.50 90 GLY B CA 1
ATOM 2450 C C . GLY B 1 90 ? 20.738 24.767 92.187 1.00 13.31 90 GLY B C 1
ATOM 2451 O O . GLY B 1 90 ? 20.136 25.847 92.204 1.00 12.52 90 GLY B O 1
ATOM 2452 N N . ILE B 1 91 ? 20.745 23.934 91.152 1.00 12.58 91 ILE B N 1
ATOM 2453 C CA . ILE B 1 91 ? 19.957 24.300 89.987 1.00 12.19 91 ILE B CA 1
ATOM 2454 C C . ILE B 1 91 ? 18.507 24.619 90.326 1.00 12.56 91 ILE B C 1
ATOM 2455 O O . ILE B 1 91 ? 17.967 25.626 89.886 1.00 12.49 91 ILE B O 1
ATOM 2460 N N . ASN B 1 92 ? 17.830 23.743 91.114 1.00 12.66 92 ASN B N 1
ATOM 2461 C CA . ASN B 1 92 ? 16.432 23.966 91.419 1.00 12.73 92 ASN B CA 1
ATOM 2462 C C . ASN B 1 92 ? 16.206 25.088 92.434 1.00 11.65 92 ASN B C 1
ATOM 2463 O O . ASN B 1 92 ? 15.266 25.849 92.350 1.00 12.52 92 ASN B O 1
ATOM 2468 N N . ASP B 1 93 ? 17.167 25.178 93.387 1.00 11.89 93 ASP B N 1
ATOM 2469 C CA . ASP B 1 93 ? 17.108 26.213 94.334 1.00 13.14 93 ASP B CA 1
ATOM 2470 C C . ASP B 1 93 ? 17.001 27.589 93.720 1.00 14.52 93 ASP B C 1
ATOM 2471 O O . ASP B 1 93 ? 16.277 28.492 94.206 1.00 14.13 93 ASP B O 1
ATOM 2476 N N . VAL B 1 94 ? 17.743 27.727 92.620 1.00 12.80 94 VAL B N 1
ATOM 2477 C CA . VAL B 1 94 ? 17.692 28.935 91.770 1.00 11.48 94 VAL B CA 1
ATOM 2478 C C . VAL B 1 94 ? 16.519 28.929 90.799 1.00 11.46 94 VAL B C 1
ATOM 2479 O O . VAL B 1 94 ? 15.817 29.914 90.690 1.00 13.60 94 VAL B O 1
ATOM 2483 N N . TRP B 1 95 ? 16.341 27.853 90.047 1.00 10.30 95 TRP B N 1
ATOM 2484 C CA . TRP B 1 95 ? 15.367 27.796 88.990 1.00 11.61 95 TRP B CA 1
ATOM 2485 C C . TRP B 1 95 ? 13.998 28.269 89.450 1.00 13.52 95 TRP B C 1
ATOM 2486 O O . TRP B 1 95 ? 13.275 28.947 88.760 1.00 14.54 95 TRP B O 1
ATOM 2497 N N . ARG B 1 96 ? 13.578 27.730 90.625 1.00 12.90 96 ARG B N 1
ATOM 2498 C CA . ARG B 1 96 ? 12.269 28.068 91.098 1.00 14.06 96 ARG B CA 1
ATOM 2499 C C . ARG B 1 96 ? 12.017 29.510 91.260 1.00 14.20 96 ARG B C 1
ATOM 2500 O O . ARG B 1 96 ? 10.858 29.967 91.146 1.00 15.85 96 ARG B O 1
ATOM 2508 N N . GLN B 1 97 ? 13.041 30.286 91.580 1.00 14.48 97 GLN B N 1
ATOM 2509 C CA . GLN B 1 97 ? 12.967 31.703 91.699 1.00 14.15 97 GLN B CA 1
ATOM 2510 C C . GLN B 1 97 ? 12.483 32.384 90.398 1.00 16.65 97 GLN B C 1
ATOM 2511 O O . GLN B 1 97 ? 11.957 33.506 90.412 1.00 16.90 97 GLN B O 1
ATOM 2517 N N . TYR B 1 98 ? 12.822 31.706 89.319 1.00 14.50 98 TYR B N 1
ATOM 2518 C CA . TYR B 1 98 ? 12.590 32.194 87.948 1.00 14.75 98 TYR B CA 1
ATOM 2519 C C . TYR B 1 98 ? 11.419 31.564 87.257 1.00 15.27 98 TYR B C 1
ATOM 2520 O O . TYR B 1 98 ? 10.716 32.304 86.494 1.00 15.95 98 TYR B O 1
ATOM 2529 N N . ASP B 1 99 ? 11.130 30.309 87.434 1.00 13.69 99 ASP B N 1
ATOM 2530 C CA . ASP B 1 99 ? 10.019 29.701 86.790 1.00 14.22 99 ASP B CA 1
ATOM 2531 C C . ASP B 1 99 ? 8.700 29.719 87.574 1.00 16.18 99 ASP B C 1
ATOM 2532 O O . ASP B 1 99 ? 7.610 29.545 86.982 1.00 18.47 99 ASP B O 1
ATOM 2537 N N . LEU B 1 100 ? 8.830 29.921 88.844 1.00 16.84 100 LEU B N 1
ATOM 2538 C CA . LEU B 1 100 ? 7.658 29.965 89.755 1.00 19.02 100 LEU B CA 1
ATOM 2539 C C . LEU B 1 100 ? 7.827 31.108 90.703 1.00 19.56 100 LEU B C 1
ATOM 2540 O O . LEU B 1 100 ? 8.016 30.857 91.926 1.00 20.35 100 LEU B O 1
ATOM 2545 N N . PRO B 1 101 ? 7.937 32.329 90.228 1.00 19.95 101 PRO B N 1
ATOM 2546 C CA . PRO B 1 101 ? 8.403 33.470 90.970 1.00 18.53 101 PRO B CA 1
ATOM 2547 C C . PRO B 1 101 ? 7.494 33.830 92.137 1.00 22.70 101 PRO B C 1
ATOM 2548 O O . PRO B 1 101 ? 8.020 34.440 93.055 1.00 24.67 101 PRO B O 1
ATOM 2552 N N . PHE B 1 102 ? 6.266 33.326 92.086 1.00 23.75 102 PHE B N 1
ATOM 2553 C CA . PHE B 1 102 ? 5.299 33.765 93.139 1.00 25.97 102 PHE B CA 1
ATOM 2554 C C . PHE B 1 102 ? 5.121 32.623 94.148 1.00 31.77 102 PHE B C 1
ATOM 2555 O O . PHE B 1 102 ? 4.477 32.894 95.160 1.00 31.15 102 PHE B O 1
ATOM 2563 N N . MET B 1 103 ? 5.707 31.440 93.929 1.00 26.50 103 MET B N 1
ATOM 2564 C CA . MET B 1 103 ? 5.628 30.277 94.807 1.00 24.06 103 MET B CA 1
ATOM 2565 C C . MET B 1 103 ? 6.880 30.285 95.686 1.00 26.98 103 MET B C 1
ATOM 2566 O O . MET B 1 103 ? 7.768 29.446 95.528 1.00 24.63 103 MET B O 1
ATOM 2571 N N . LYS B 1 104 ? 6.975 31.282 96.544 1.00 29.94 104 LYS B N 1
ATOM 2572 C CA . LYS B 1 104 ? 8.234 31.608 97.248 1.00 28.25 104 LYS B CA 1
ATOM 2573 C C . LYS B 1 104 ? 8.658 30.528 98.195 1.00 28.83 104 LYS B C 1
ATOM 2574 O O . LYS B 1 104 ? 9.881 30.239 98.445 1.00 26.47 104 LYS B O 1
ATOM 2580 N N . GLU B 1 105 ? 7.717 29.739 98.666 1.00 31.43 105 GLU B N 1
ATOM 2581 C CA . GLU B 1 105 ? 8.113 28.585 99.475 1.00 32.77 105 GLU B CA 1
ATOM 2582 C C . GLU B 1 105 ? 8.995 27.559 98.797 1.00 34.65 105 GLU B C 1
ATOM 2583 O O . GLU B 1 105 ? 9.668 26.831 99.452 1.00 32.25 105 GLU B O 1
ATOM 2589 N N . LYS B 1 106 ? 9.044 27.527 97.446 1.00 26.23 106 LYS B N 1
ATOM 2590 C CA . LYS B 1 106 ? 9.800 26.577 96.705 1.00 23.06 106 LYS B CA 1
ATOM 2591 C C . LYS B 1 106 ? 11.234 27.125 96.446 1.00 17.99 106 LYS B C 1
ATOM 2592 O O . LYS B 1 106 ? 12.016 26.308 95.997 1.00 19.72 106 LYS B O 1
ATOM 2598 N N . HIS B 1 107 ? 11.441 28.383 96.748 1.00 21.77 107 HIS B N 1
ATOM 2599 C CA . HIS B 1 107 ? 12.728 29.101 96.515 1.00 18.83 107 HIS B CA 1
ATOM 2600 C C . HIS B 1 107 ? 13.661 28.807 97.680 1.00 22.78 107 HIS B C 1
ATOM 2601 O O . HIS B 1 107 ? 13.210 28.770 98.825 1.00 25.57 107 HIS B O 1
ATOM 2608 N N . VAL B 1 108 ? 14.908 28.510 97.408 1.00 17.43 108 VAL B N 1
ATOM 2609 C CA . VAL B 1 108 ? 15.952 28.406 98.429 1.00 14.69 108 VAL B CA 1
ATOM 2610 C C . VAL B 1 108 ? 16.932 29.506 98.152 1.00 15.15 108 VAL B C 1
ATOM 2611 O O . VAL B 1 108 ? 17.733 29.420 97.194 1.00 15.35 108 VAL B O 1
ATOM 2615 N N . TYR B 1 109 ? 16.886 30.588 98.915 1.00 14.05 109 TYR B N 1
ATOM 2616 C CA . TYR B 1 109 ? 17.708 31.771 98.704 1.00 14.07 109 TYR B CA 1
ATOM 2617 C C . TYR B 1 109 ? 19.148 31.554 99.190 1.00 15.08 109 TYR B C 1
ATOM 2618 O O . TYR B 1 109 ? 19.450 30.538 99.841 1.00 14.53 109 TYR B O 1
ATOM 2627 N N . LEU B 1 110 ? 20.079 32.417 98.852 1.00 14.97 110 LEU B N 1
ATOM 2628 C CA . LEU B 1 110 ? 21.476 32.097 98.975 1.00 15.41 110 LEU B CA 1
ATOM 2629 C C . LEU B 1 110 ? 22.003 31.858 100.397 1.00 15.25 110 LEU B C 1
ATOM 2630 O O . LEU B 1 110 ? 22.816 30.979 100.624 1.00 15.22 110 LEU B O 1
ATOM 2635 N N . ASP B 1 111 ? 21.469 32.646 101.343 1.00 15.62 111 ASP B N 1
ATOM 2636 C CA . ASP B 1 111 ? 21.992 32.429 102.693 1.00 16.42 111 ASP B CA 1
ATOM 2637 C C . ASP B 1 111 ? 21.633 31.082 103.267 1.00 13.84 111 ASP B C 1
ATOM 2638 O O . ASP B 1 111 ? 22.429 30.442 103.866 1.00 14.78 111 ASP B O 1
ATOM 2643 N N . GLU B 1 112 ? 20.431 30.635 102.999 1.00 13.25 112 GLU B N 1
ATOM 2644 C CA . GLU B 1 112 ? 20.018 29.306 103.403 1.00 12.28 112 GLU B CA 1
ATOM 2645 C C . GLU B 1 112 ? 20.741 28.208 102.611 1.00 14.16 112 GLU B C 1
ATOM 2646 O O . GLU B 1 112 ? 21.219 27.225 103.182 1.00 14.02 112 GLU B O 1
ATOM 2652 N N . TYR B 1 113 ? 20.859 28.406 101.283 1.00 13.33 113 TYR B N 1
ATOM 2653 C CA . TYR B 1 113 ? 21.627 27.457 100.487 1.00 14.66 113 TYR B CA 1
ATOM 2654 C C . TYR B 1 113 ? 23.028 27.237 100.992 1.00 14.18 113 TYR B C 1
ATOM 2655 O O . TYR B 1 113 ? 23.442 26.102 101.227 1.00 14.47 113 TYR B O 1
ATOM 2664 N N . GLU B 1 114 ? 23.737 28.339 101.248 1.00 14.93 114 GLU B N 1
ATOM 2665 C CA . GLU B 1 114 ? 25.059 28.275 101.749 1.00 14.37 114 GLU B CA 1
ATOM 2666 C C . GLU B 1 114 ? 25.176 27.526 103.059 1.00 14.97 114 GLU B C 1
ATOM 2667 O O . GLU B 1 114 ? 25.952 26.655 103.260 1.00 13.90 114 GLU B O 1
ATOM 2673 N N . ALA B 1 115 ? 24.322 27.950 103.992 1.00 14.78 115 ALA B N 1
ATOM 2674 C CA . ALA B 1 115 ? 24.431 27.336 105.310 1.00 14.77 115 ALA B CA 1
ATOM 2675 C C . ALA B 1 115 ? 24.065 25.909 105.340 1.00 13.40 115 ALA B C 1
ATOM 2676 O O . ALA B 1 115 ? 24.717 25.089 105.999 1.00 14.23 115 ALA B O 1
ATOM 2678 N N . THR B 1 116 ? 23.029 25.536 104.627 1.00 13.47 116 THR B N 1
ATOM 2679 C CA . THR B 1 116 ? 22.573 24.164 104.574 1.00 12.72 116 THR B CA 1
ATOM 2680 C C . THR B 1 116 ? 23.568 23.247 103.815 1.00 13.89 116 THR B C 1
ATOM 2681 O O . THR B 1 116 ? 23.917 22.206 104.289 1.00 15.31 116 THR B O 1
ATOM 2685 N N . LEU B 1 117 ? 24.076 23.735 102.698 1.00 13.76 117 LEU B N 1
ATOM 2686 C CA . LEU B 1 117 ? 25.096 22.992 101.978 1.00 13.29 117 LEU B CA 1
ATOM 2687 C C . LEU B 1 117 ? 26.362 22.738 102.874 1.00 14.75 117 LEU B C 1
ATOM 2688 O O . LEU B 1 117 ? 26.873 21.620 102.973 1.00 15.80 117 LEU B O 1
ATOM 2693 N N . ARG B 1 118 ? 26.796 23.768 103.576 1.00 15.01 118 ARG B N 1
ATOM 2694 C CA . ARG B 1 118 ? 27.948 23.658 104.450 1.00 15.60 118 ARG B CA 1
ATOM 2695 C C . ARG B 1 118 ? 27.661 22.594 105.561 1.00 15.39 118 ARG B C 1
ATOM 2696 O O . ARG B 1 118 ? 28.566 21.853 105.924 1.00 16.29 118 ARG B O 1
ATOM 2704 N N . SER B 1 119 ? 26.458 22.637 106.106 1.00 13.87 119 SER B N 1
ATOM 2705 C CA . SER B 1 119 ? 26.026 21.696 107.153 1.00 15.00 119 SER B CA 1
ATOM 2706 C C . SER B 1 119 ? 26.116 20.276 106.655 1.00 14.65 119 SER B C 1
ATOM 2707 O O . SER B 1 119 ? 26.621 19.370 107.356 1.00 15.89 119 SER B O 1
ATOM 2710 N N . LEU B 1 120 ? 25.670 20.035 105.408 1.00 16.63 120 LEU B N 1
ATOM 2711 C CA . LEU B 1 120 ? 25.744 18.668 104.860 1.00 15.83 120 LEU B CA 1
ATOM 2712 C C . LEU B 1 120 ? 27.182 18.267 104.706 1.00 14.26 120 LEU B C 1
ATOM 2713 O O . LEU B 1 120 ? 27.564 17.132 104.989 1.00 16.75 120 LEU B O 1
ATOM 2718 N N . VAL B 1 121 ? 28.031 19.129 104.217 1.00 14.84 121 VAL B N 1
ATOM 2719 C CA . VAL B 1 121 ? 29.432 18.849 104.038 1.00 15.16 121 VAL B CA 1
ATOM 2720 C C . VAL B 1 121 ? 30.097 18.456 105.359 1.00 16.24 121 VAL B C 1
ATOM 2721 O O . VAL B 1 121 ? 30.807 17.468 105.484 1.00 17.26 121 VAL B O 1
ATOM 2725 N N . LEU B 1 122 ? 29.831 19.293 106.386 1.00 15.71 122 LEU B N 1
ATOM 2726 C CA . LEU B 1 122 ? 30.542 19.069 107.650 1.00 15.55 122 LEU B CA 1
ATOM 2727 C C . LEU B 1 122 ? 29.937 18.024 108.495 1.00 15.75 122 LEU B C 1
ATOM 2728 O O . LEU B 1 122 ? 30.695 17.444 109.288 1.00 17.00 122 LEU B O 1
ATOM 2733 N N . GLU B 1 123 ? 28.701 17.559 108.282 1.00 16.14 123 GLU B N 1
ATOM 2734 C CA . GLU B 1 123 ? 28.180 16.342 108.907 1.00 16.75 123 GLU B CA 1
ATOM 2735 C C . GLU B 1 123 ? 28.863 15.102 108.279 1.00 17.58 123 GLU B C 1
ATOM 2736 O O . GLU B 1 123 ? 29.202 14.128 108.963 1.00 20.16 123 GLU B O 1
ATOM 2742 N N . THR B 1 124 ? 29.204 15.200 106.978 1.00 16.68 124 THR B N 1
ATOM 2743 C CA . THR B 1 124 ? 29.729 14.063 106.233 1.00 16.88 124 THR B CA 1
ATOM 2744 C C . THR B 1 124 ? 31.212 13.965 106.399 1.00 18.51 124 THR B C 1
ATOM 2745 O O . THR B 1 124 ? 31.815 12.841 106.428 1.00 18.20 124 THR B O 1
ATOM 2749 N N . LYS B 1 125 ? 31.909 15.073 106.410 1.00 17.97 125 LYS B N 1
ATOM 2750 C CA . LYS B 1 125 ? 33.378 15.141 106.383 1.00 19.03 125 LYS B CA 1
ATOM 2751 C C . LYS B 1 125 ? 34.109 14.225 107.354 1.00 20.43 125 LYS B C 1
ATOM 2752 O O . LYS B 1 125 ? 34.982 13.487 106.945 1.00 19.89 125 LYS B O 1
ATOM 2758 N N . PRO B 1 126 ? 33.689 14.183 108.612 1.00 18.57 126 PRO B N 1
ATOM 2759 C CA . PRO B 1 126 ? 34.454 13.247 109.475 1.00 19.81 126 PRO B CA 1
ATOM 2760 C C . PRO B 1 126 ? 34.285 11.760 109.190 1.00 21.61 126 PRO B C 1
ATOM 2761 O O . PRO B 1 126 ? 34.981 10.934 109.845 1.00 22.56 126 PRO B O 1
ATOM 2765 N N . LEU B 1 127 ? 33.257 11.367 108.432 1.00 21.58 127 LEU B N 1
ATOM 2766 C CA . LEU B 1 127 ? 32.759 10.017 108.202 1.00 19.82 127 LEU B CA 1
ATOM 2767 C C . LEU B 1 127 ? 33.352 9.421 106.884 1.00 20.80 127 LEU B C 1
ATOM 2768 O O . LEU B 1 127 ? 33.149 8.253 106.654 1.00 22.91 127 LEU B O 1
ATOM 2773 N N . VAL B 1 128 ? 33.998 10.252 106.104 1.00 19.59 128 VAL B N 1
ATOM 2774 C CA . VAL B 1 128 ? 34.409 9.844 104.722 1.00 19.69 128 VAL B CA 1
ATOM 2775 C C . VAL B 1 128 ? 35.796 10.144 104.457 1.00 20.49 128 VAL B C 1
ATOM 2776 O O . VAL B 1 128 ? 36.486 10.940 105.123 1.00 22.29 128 VAL B O 1
ATOM 2780 N N . LYS B 1 129 ? 36.347 9.536 103.392 1.00 18.74 129 LYS B N 1
ATOM 2781 C CA . LYS B 1 129 ? 37.639 9.943 102.922 1.00 18.94 129 LYS B CA 1
ATOM 2782 C C . LYS B 1 129 ? 37.755 11.230 102.240 1.00 20.03 129 LYS B C 1
ATOM 2783 O O . LYS B 1 129 ? 38.723 11.994 102.399 1.00 23.20 129 LYS B O 1
ATOM 2789 N N . GLY B 1 130 ? 36.714 11.560 101.455 1.00 18.44 130 GLY B N 1
ATOM 2790 C CA . GLY B 1 130 ? 36.709 12.877 100.869 1.00 16.69 130 GLY B CA 1
ATOM 2791 C C . GLY B 1 130 ? 35.299 13.155 100.221 1.00 14.98 130 GLY B C 1
ATOM 2792 O O . GLY B 1 130 ? 34.417 12.340 100.161 1.00 16.08 130 GLY B O 1
ATOM 2793 N N . ILE B 1 131 ? 35.229 14.428 99.845 1.00 17.03 131 ILE B N 1
ATOM 2794 C CA . ILE B 1 131 ? 34.011 15.058 99.338 1.00 16.58 131 ILE B CA 1
ATOM 2795 C C . ILE B 1 131 ? 34.400 15.802 98.121 1.00 14.15 131 ILE B C 1
ATOM 2796 O O . ILE B 1 131 ? 35.366 16.563 98.068 1.00 16.58 131 ILE B O 1
ATOM 2801 N N . ILE B 1 132 ? 33.526 15.702 97.100 1.00 15.55 132 ILE B N 1
ATOM 2802 C CA . ILE B 1 132 ? 33.660 16.489 95.838 1.00 15.23 132 ILE B CA 1
ATOM 2803 C C . ILE B 1 132 ? 32.424 17.332 95.717 1.00 14.71 132 ILE B C 1
ATOM 2804 O O . ILE B 1 132 ? 31.300 16.837 95.672 1.00 15.51 132 ILE B O 1
ATOM 2809 N N . LEU B 1 133 ? 32.637 18.635 95.775 1.00 15.48 133 LEU B N 1
ATOM 2810 C CA . LEU B 1 133 ? 31.573 19.602 95.547 1.00 14.17 133 LEU B CA 1
ATOM 2811 C C . LEU B 1 133 ? 31.587 20.105 94.092 1.00 12.80 133 LEU B C 1
ATOM 2812 O O . LEU B 1 133 ? 32.543 20.700 93.629 1.00 15.79 133 LEU B O 1
ATOM 2817 N N . MET B 1 134 ? 30.515 19.790 93.390 1.00 12.51 134 MET B N 1
ATOM 2818 C CA . MET B 1 134 ? 30.282 20.279 92.021 1.00 13.48 134 MET B CA 1
ATOM 2819 C C . MET B 1 134 ? 29.346 21.431 92.057 1.00 12.66 134 MET B C 1
ATOM 2820 O O . MET B 1 134 ? 28.289 21.459 92.680 1.00 13.10 134 MET B O 1
ATOM 2825 N N . THR B 1 135 ? 29.733 22.507 91.377 1.00 12.57 135 THR B N 1
ATOM 2826 C CA . THR B 1 135 ? 28.823 23.674 91.283 1.00 12.51 135 THR B CA 1
ATOM 2827 C C . THR B 1 135 ? 27.546 23.304 90.526 1.00 13.33 135 THR B C 1
ATOM 2828 O O . THR B 1 135 ? 27.637 22.405 89.668 1.00 12.39 135 THR B O 1
ATOM 2832 N N . PRO B 1 136 ? 26.456 23.915 90.833 1.00 12.05 136 PRO B N 1
ATOM 2833 C CA . PRO B 1 136 ? 25.379 24.014 89.898 1.00 11.09 136 PRO B CA 1
ATOM 2834 C C . PRO B 1 136 ? 25.879 24.695 88.613 1.00 12.79 136 PRO B C 1
ATOM 2835 O O . PRO B 1 136 ? 26.926 25.242 88.588 1.00 12.83 136 PRO B O 1
ATOM 2839 N N . PHE B 1 137 ? 25.011 24.715 87.605 1.00 12.46 137 PHE B N 1
ATOM 2840 C CA . PHE B 1 137 ? 25.337 25.420 86.363 1.00 12.25 137 PHE B CA 1
ATOM 2841 C C . PHE B 1 137 ? 24.053 25.782 85.710 1.00 11.23 137 PHE B C 1
ATOM 2842 O O . PHE B 1 137 ? 22.948 25.350 86.033 1.00 12.28 137 PHE B O 1
ATOM 2850 N N . TYR B 1 138 ? 24.167 26.685 84.705 1.00 11.75 138 TYR B N 1
ATOM 2851 C CA . TYR B 1 138 ? 23.112 27.101 83.819 1.00 10.46 138 TYR B CA 1
ATOM 2852 C C . TYR B 1 138 ? 23.720 27.325 82.441 1.00 11.95 138 TYR B C 1
ATOM 2853 O O . TYR B 1 138 ? 24.762 27.984 82.317 1.00 12.93 138 TYR B O 1
ATOM 2862 N N . ILE B 1 139 ? 23.139 26.627 81.471 1.00 11.09 139 ILE B N 1
ATOM 2863 C CA . ILE B 1 139 ? 23.753 26.569 80.140 1.00 11.43 139 ILE B CA 1
ATOM 2864 C C . ILE B 1 139 ? 23.324 27.801 79.351 1.00 11.59 139 ILE B C 1
ATOM 2865 O O . ILE B 1 139 ? 22.324 27.822 78.681 1.00 11.52 139 ILE B O 1
ATOM 2870 N N . GLU B 1 140 ? 24.034 28.896 79.641 1.00 12.26 140 GLU B N 1
ATOM 2871 C CA . GLU B 1 140 ? 23.699 30.261 79.182 1.00 12.12 140 GLU B CA 1
ATOM 2872 C C . GLU B 1 140 ? 24.973 31.018 79.263 1.00 12.62 140 GLU B C 1
ATOM 2873 O O . GLU B 1 140 ? 25.644 31.132 80.325 1.00 14.03 140 GLU B O 1
ATOM 2879 N N . GLY B 1 141 ? 25.384 31.521 78.070 1.00 14.75 141 GLY B N 1
ATOM 2880 C CA . GLY B 1 141 ? 26.678 32.226 78.063 1.00 15.37 141 GLY B CA 1
ATOM 2881 C C . GLY B 1 141 ? 26.642 33.680 78.489 1.00 16.23 141 GLY B C 1
ATOM 2882 O O . GLY B 1 141 ? 27.734 34.251 78.746 1.00 16.21 141 GLY B O 1
ATOM 2883 N N . ASN B 1 142 ? 25.464 34.299 78.541 1.00 14.87 142 ASN B N 1
ATOM 2884 C CA . ASN B 1 142 ? 25.347 35.702 78.981 1.00 14.46 142 ASN B CA 1
ATOM 2885 C C . ASN B 1 142 ? 25.389 35.784 80.434 1.00 15.50 142 ASN B C 1
ATOM 2886 O O . ASN B 1 142 ? 24.404 35.462 81.113 1.00 14.83 142 ASN B O 1
ATOM 2891 N N . GLU B 1 143 ? 26.509 36.291 80.973 1.00 16.30 143 GLU B N 1
ATOM 2892 C CA . GLU B 1 143 ? 26.641 36.415 82.417 1.00 19.79 143 GLU B CA 1
ATOM 2893 C C . GLU B 1 143 ? 25.645 37.339 83.062 1.00 18.79 143 GLU B C 1
ATOM 2894 O O . GLU B 1 143 ? 25.409 37.221 84.243 1.00 20.43 143 GLU B O 1
ATOM 2900 N N . GLN B 1 144 ? 24.981 38.173 82.289 1.00 18.14 144 GLN B N 1
ATOM 2901 C CA . GLN B 1 144 ? 23.923 39.063 82.825 1.00 21.16 144 GLN B CA 1
ATOM 2902 C C . GLN B 1 144 ? 22.490 38.576 82.681 1.00 17.63 144 GLN B C 1
ATOM 2903 O O . GLN B 1 144 ? 21.564 39.225 83.116 1.00 17.73 144 GLN B O 1
ATOM 2909 N N . ASP B 1 145 ? 22.307 37.424 82.025 1.00 15.98 145 ASP B N 1
ATOM 2910 C CA . ASP B 1 145 ? 20.999 36.811 82.066 1.00 15.10 145 ASP B CA 1
ATOM 2911 C C . ASP B 1 145 ? 20.698 36.588 83.572 1.00 15.00 145 ASP B C 1
ATOM 2912 O O . ASP B 1 145 ? 21.561 36.115 84.279 1.00 15.44 145 ASP B O 1
ATOM 2917 N N . PRO B 1 146 ? 19.487 37.039 84.051 1.00 1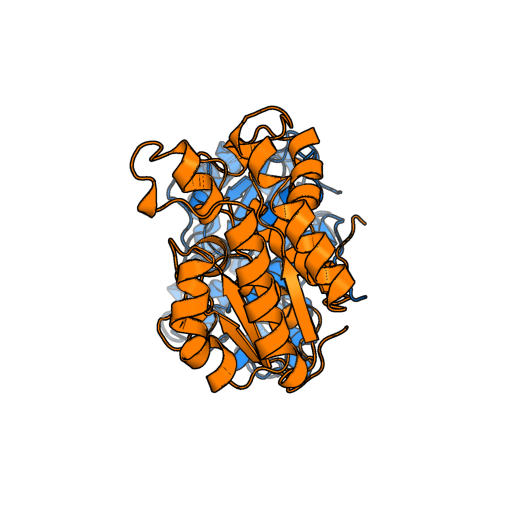4.58 146 PRO B N 1
ATOM 2918 C CA . PRO B 1 146 ? 19.192 37.010 85.511 1.00 15.88 146 PRO B CA 1
ATOM 2919 C C . PRO B 1 146 ? 19.469 35.623 86.152 1.00 14.93 146 PRO B C 1
ATOM 2920 O O . PRO B 1 146 ? 20.088 35.539 87.213 1.00 15.96 146 PRO B O 1
ATOM 2924 N N . MET B 1 147 ? 19.083 34.534 85.470 1.00 13.80 147 MET B N 1
ATOM 2925 C CA . MET B 1 147 ? 19.219 33.216 86.121 1.00 12.91 147 MET B CA 1
ATOM 2926 C C . MET B 1 147 ? 20.628 32.784 86.047 1.00 13.21 147 MET B C 1
ATOM 2927 O O . MET B 1 147 ? 21.177 32.163 86.981 1.00 14.32 147 MET B O 1
ATOM 2932 N N . ARG B 1 148 ? 21.386 33.112 84.980 1.00 13.66 148 ARG B N 1
ATOM 2933 C CA . ARG B 1 148 ? 22.826 32.777 84.951 1.00 13.49 148 ARG B CA 1
ATOM 2934 C C . ARG B 1 148 ? 23.650 33.548 86.033 1.00 11.85 148 ARG B C 1
ATOM 2935 O O . ARG B 1 148 ? 24.510 33.004 86.683 1.00 13.68 148 ARG B O 1
ATOM 2943 N N . ARG B 1 149 ? 23.253 34.764 86.207 1.00 12.96 149 ARG B N 1
ATOM 2944 C CA . ARG B 1 149 ? 23.827 35.635 87.218 1.00 14.43 149 ARG B CA 1
ATOM 2945 C C . ARG B 1 149 ? 23.644 35.055 88.640 1.00 13.20 149 ARG B C 1
ATOM 2946 O O . ARG B 1 149 ? 24.565 34.971 89.438 1.00 14.89 149 ARG B O 1
ATOM 2954 N N . THR B 1 150 ? 22.389 34.707 88.917 1.00 14.45 150 THR B N 1
ATOM 2955 C CA . THR B 1 150 ? 22.109 34.076 90.193 1.00 13.64 150 THR B CA 1
ATOM 2956 C C . THR B 1 150 ? 22.868 32.794 90.360 1.00 14.06 150 THR B C 1
ATOM 2957 O O . THR B 1 150 ? 23.526 32.499 91.378 1.00 14.48 150 THR B O 1
ATOM 2961 N N . MET B 1 151 ? 22.855 31.943 89.314 1.00 12.99 151 MET B N 1
ATOM 2962 C CA . MET B 1 151 ? 23.567 30.708 89.378 1.00 13.13 151 MET B CA 1
ATOM 2963 C C . MET B 1 151 ? 25.015 30.878 89.755 1.00 12.37 151 MET B C 1
ATOM 2964 O O . MET B 1 151 ? 25.635 30.116 90.515 1.00 13.78 151 MET B O 1
ATOM 2969 N N . ASP B 1 152 ? 25.692 31.838 89.116 1.00 12.32 152 ASP B N 1
ATOM 2970 C CA . ASP B 1 152 ? 27.076 32.094 89.415 1.00 13.11 152 ASP B CA 1
ATOM 2971 C C . ASP B 1 152 ? 27.291 32.482 90.881 1.00 15.05 152 ASP B C 1
ATOM 2972 O O . ASP B 1 152 ? 28.300 32.105 91.407 1.00 14.14 152 ASP B O 1
ATOM 2977 N N . GLN B 1 153 ? 26.382 33.199 91.469 1.00 15.67 153 GLN B N 1
ATOM 2978 C CA A GLN B 1 153 ? 26.508 33.459 92.909 0.50 15.84 153 GLN B CA 1
ATOM 2979 C CA B GLN B 1 153 ? 26.373 33.497 92.948 0.50 14.77 153 GLN B CA 1
ATOM 2980 C C . GLN B 1 153 ? 26.427 32.221 93.758 1.00 15.34 153 GLN B C 1
ATOM 2981 O O . GLN B 1 153 ? 27.198 32.038 94.704 1.00 16.49 153 GLN B O 1
ATOM 2992 N N . TYR B 1 154 ? 25.600 31.280 93.345 1.00 13.26 154 TYR B N 1
ATOM 2993 C CA . TYR B 1 154 ? 25.523 30.008 94.046 1.00 12.28 154 TYR B CA 1
ATOM 2994 C C . TYR B 1 154 ? 26.791 29.230 93.862 1.00 12.65 154 TYR B C 1
ATOM 2995 O O . TYR B 1 154 ? 27.326 28.592 94.758 1.00 12.93 154 TYR B O 1
ATOM 3004 N N . GLY B 1 155 ? 27.331 29.164 92.628 1.00 13.81 155 GLY B N 1
ATOM 3005 C CA . GLY B 1 155 ? 28.545 28.505 92.378 1.00 14.49 155 GLY B CA 1
ATOM 3006 C C . GLY B 1 155 ? 29.799 29.035 93.146 1.00 13.77 155 GLY B C 1
ATOM 3007 O O . GLY B 1 155 ? 30.630 28.297 93.553 1.00 14.62 155 GLY B O 1
ATOM 3008 N N . ARG B 1 156 ? 29.777 30.356 93.325 1.00 14.46 156 ARG B N 1
ATOM 3009 C CA . ARG B 1 156 ? 30.845 31.023 94.106 1.00 15.85 156 ARG B CA 1
ATOM 3010 C C . ARG B 1 156 ? 30.718 30.573 95.581 1.00 16.32 156 ARG B C 1
ATOM 3011 O O . ARG B 1 156 ? 31.763 30.323 96.198 1.00 15.51 156 ARG B O 1
ATOM 3019 N N . VAL B 1 157 ? 29.538 30.422 96.089 1.00 15.65 157 VAL B N 1
ATOM 3020 C CA . VAL B 1 157 ? 29.338 29.864 97.429 1.00 15.80 157 VAL B CA 1
ATOM 3021 C C . VAL B 1 157 ? 29.879 28.476 97.541 1.00 16.69 157 VAL B C 1
ATOM 3022 O O . VAL B 1 157 ? 30.530 28.052 98.492 1.00 15.93 157 VAL B O 1
ATOM 3026 N N . VAL B 1 158 ? 29.595 27.602 96.513 1.00 13.17 158 VAL B N 1
ATOM 3027 C CA . VAL B 1 158 ? 30.087 26.278 96.532 1.00 14.41 158 VAL B CA 1
ATOM 3028 C C . VAL B 1 158 ? 31.605 26.295 96.585 1.00 13.58 158 VAL B C 1
ATOM 3029 O O . VAL B 1 158 ? 32.219 25.505 97.290 1.00 15.42 158 VAL B O 1
ATOM 3033 N N . LYS B 1 159 ? 32.243 27.105 95.750 1.00 14.61 159 LYS B N 1
ATOM 3034 C CA . LYS B 1 159 ? 33.671 27.189 95.743 1.00 15.95 159 LYS B CA 1
ATOM 3035 C C . LYS B 1 159 ? 34.253 27.604 97.147 1.00 16.05 159 LYS B C 1
ATOM 3036 O O . LYS B 1 159 ? 35.217 26.951 97.591 1.00 17.06 159 LYS B O 1
ATOM 3042 N N . GLN B 1 160 ? 33.601 28.568 97.754 1.00 16.51 160 GLN B N 1
ATOM 3043 C CA . GLN B 1 160 ? 34.026 29.031 99.130 1.00 18.10 160 GLN B CA 1
ATOM 3044 C C . GLN B 1 160 ? 33.883 27.916 100.131 1.00 16.13 160 GLN B C 1
ATOM 3045 O O . GLN B 1 160 ? 34.801 27.637 100.919 1.00 18.71 160 GLN B O 1
ATOM 3051 N N . ILE B 1 161 ? 32.772 27.189 100.075 1.00 16.30 161 ILE B N 1
ATOM 3052 C CA . ILE B 1 161 ? 32.589 26.059 100.987 1.00 15.34 161 ILE B CA 1
ATOM 3053 C C . ILE B 1 161 ? 33.651 25.021 100.716 1.00 17.15 161 ILE B C 1
ATOM 3054 O O . ILE B 1 161 ? 34.204 24.383 101.631 1.00 17.70 161 ILE B O 1
ATOM 3059 N N . ALA B 1 162 ? 33.970 24.711 99.465 1.00 16.45 162 ALA B N 1
ATOM 3060 C CA . ALA B 1 162 ? 34.974 23.729 99.185 1.00 16.93 162 ALA B CA 1
ATOM 3061 C C . ALA B 1 162 ? 36.352 24.062 99.752 1.00 16.96 162 ALA B C 1
ATOM 3062 O O . ALA B 1 162 ? 37.030 23.167 100.292 1.00 18.75 162 ALA B O 1
ATOM 3064 N N . GLU B 1 163 ? 36.683 25.312 99.543 1.00 17.44 163 GLU B N 1
ATOM 3065 C CA . GLU B 1 163 ? 37.959 25.839 100.079 1.00 20.91 163 GLU B CA 1
ATOM 3066 C C . GLU B 1 163 ? 37.972 25.767 101.600 1.00 22.93 163 GLU B C 1
ATOM 3067 O O . GLU B 1 163 ? 38.929 25.197 102.156 1.00 23.44 163 GLU B O 1
ATOM 3073 N N . GLU B 1 164 ? 36.898 26.224 102.241 1.00 20.05 164 GLU B N 1
ATOM 3074 C CA . GLU B 1 164 ? 36.776 26.219 103.706 1.00 23.65 164 GLU B CA 1
ATOM 3075 C C . GLU B 1 164 ? 36.810 24.867 104.298 1.00 23.14 164 GLU B C 1
ATOM 3076 O O . GLU B 1 164 ? 37.479 24.647 105.344 1.00 25.63 164 GLU B O 1
ATOM 3082 N N . THR B 1 165 ? 36.225 23.849 103.667 1.00 20.18 165 THR B N 1
ATOM 3083 C CA . THR B 1 165 ? 36.160 22.526 104.185 1.00 18.57 165 THR B CA 1
ATOM 3084 C C . THR B 1 165 ? 37.155 21.517 103.640 1.00 16.92 165 THR B C 1
ATOM 3085 O O . THR B 1 165 ? 37.099 20.351 103.969 1.00 23.08 165 THR B O 1
ATOM 3089 N N . ASN B 1 166 ? 38.020 21.990 102.790 1.00 20.61 166 ASN B N 1
ATOM 3090 C CA A ASN B 1 166 ? 39.071 21.188 102.108 0.70 23.70 166 ASN B CA 1
ATOM 3091 C CA B ASN B 1 166 ? 39.050 21.179 102.147 0.30 20.15 166 ASN B CA 1
ATOM 3092 C C . ASN B 1 166 ? 38.464 20.060 101.325 1.00 21.34 166 ASN B C 1
ATOM 3093 O O . ASN B 1 166 ? 38.894 18.901 101.363 1.00 22.62 166 ASN B O 1
ATOM 3102 N N . SER B 1 167 ? 37.367 20.417 100.640 1.00 18.98 167 SER B N 1
ATOM 3103 C CA . SER B 1 167 ? 36.717 19.422 99.731 1.00 19.00 167 SER B CA 1
ATOM 3104 C C . SER B 1 167 ? 37.306 19.637 98.305 1.00 16.82 167 SER B C 1
ATOM 3105 O O . SER B 1 167 ? 37.822 20.688 98.006 1.00 19.15 167 SER B O 1
ATOM 3108 N N . LEU B 1 168 ? 37.232 18.595 97.477 1.00 17.49 168 LEU B N 1
ATOM 3109 C CA . LEU B 1 168 ? 37.505 18.724 96.084 1.00 17.04 168 LEU B CA 1
ATOM 3110 C C . LEU B 1 168 ? 36.397 19.518 95.453 1.00 15.75 168 LEU B C 1
ATOM 3111 O O . LEU B 1 168 ? 35.343 19.675 96.003 1.00 16.94 168 LEU B O 1
ATOM 3116 N N . PHE B 1 169 ? 36.678 20.087 94.284 1.00 16.11 169 PHE B N 1
ATOM 3117 C CA . PHE B 1 169 ? 35.819 21.118 93.687 1.00 15.27 169 PHE B CA 1
ATOM 3118 C C . PHE B 1 169 ? 35.787 20.994 92.189 1.00 16.13 169 PHE B C 1
ATOM 3119 O O . PHE B 1 169 ? 36.848 21.061 91.545 1.00 17.09 169 PHE B O 1
ATOM 3127 N N . VAL B 1 170 ? 34.558 20.968 91.638 1.00 14.76 170 VAL B N 1
ATOM 3128 C CA . VAL B 1 170 ? 34.378 20.995 90.222 1.00 15.84 170 VAL B CA 1
ATOM 3129 C C . VAL B 1 170 ? 33.533 22.191 89.784 1.00 13.69 170 VAL B C 1
ATOM 3130 O O . VAL B 1 170 ? 32.359 22.332 90.153 1.00 14.66 170 VAL B O 1
ATOM 3134 N N . ASP B 1 171 ? 34.140 23.047 88.985 1.00 14.47 171 ASP B N 1
ATOM 3135 C CA . ASP B 1 171 ? 33.361 24.177 88.462 1.00 14.76 171 ASP B CA 1
ATOM 3136 C C . ASP B 1 171 ? 32.725 23.826 87.118 1.00 14.79 171 ASP B C 1
ATOM 3137 O O . ASP B 1 171 ? 33.314 23.861 86.047 1.00 14.62 171 ASP B O 1
ATOM 3142 N N . THR B 1 172 ? 31.497 23.376 87.237 1.00 12.74 172 THR B N 1
ATOM 3143 C CA . THR B 1 172 ? 30.754 22.843 86.108 1.00 11.64 172 THR B CA 1
ATOM 3144 C C . THR B 1 172 ? 30.411 24.014 85.219 1.00 13.28 172 THR B C 1
ATOM 3145 O O . THR B 1 172 ? 30.275 23.836 84.001 1.00 14.23 172 THR B O 1
ATOM 3149 N N . GLN B 1 173 ? 30.156 25.219 85.779 1.00 13.02 173 GLN B N 1
ATOM 3150 C CA . GLN B 1 173 ? 29.831 26.350 84.969 1.00 11.73 173 GLN B CA 1
ATOM 3151 C C . GLN B 1 173 ? 31.007 26.628 84.023 1.00 12.78 173 GLN B C 1
ATOM 3152 O O . GLN B 1 173 ? 30.788 26.890 82.832 1.00 13.80 173 GLN B O 1
ATOM 3158 N N . ALA B 1 174 ? 32.240 26.677 84.555 1.00 12.34 174 ALA B N 1
ATOM 3159 C CA . ALA B 1 174 ? 33.427 26.962 83.690 1.00 12.70 174 ALA B CA 1
ATOM 3160 C C . ALA B 1 174 ? 33.524 25.944 82.569 1.00 14.07 174 ALA B C 1
ATOM 3161 O O . ALA B 1 174 ? 33.892 26.332 81.458 1.00 16.58 174 ALA B O 1
ATOM 3163 N N . ALA B 1 175 ? 33.173 24.714 82.862 1.00 14.07 175 ALA B N 1
ATOM 3164 C CA . ALA B 1 175 ? 33.272 23.670 81.820 1.00 13.76 175 ALA B CA 1
ATOM 3165 C C . ALA B 1 175 ? 32.280 23.982 80.723 1.00 16.07 175 ALA B C 1
ATOM 3166 O O . ALA B 1 175 ? 32.586 23.846 79.516 1.00 15.91 175 ALA B O 1
ATOM 3168 N N . PHE B 1 176 ? 31.058 24.331 81.010 1.00 14.51 176 PHE B N 1
ATOM 3169 C CA . PHE B 1 176 ? 30.081 24.744 80.013 1.00 13.88 176 PHE B CA 1
ATOM 3170 C C . PHE B 1 176 ? 30.501 26.027 79.269 1.00 15.52 176 PHE B C 1
ATOM 3171 O O . PHE B 1 176 ? 30.263 26.160 78.100 1.00 15.71 176 PHE B O 1
ATOM 3179 N N . ASN B 1 177 ? 30.977 26.986 80.063 1.00 14.91 177 ASN B N 1
ATOM 3180 C CA . ASN B 1 177 ? 31.343 28.275 79.452 1.00 14.47 177 ASN B CA 1
ATOM 3181 C C . ASN B 1 177 ? 32.283 28.075 78.299 1.00 16.13 177 ASN B C 1
ATOM 3182 O O . ASN B 1 177 ? 32.163 28.774 77.272 1.00 17.38 177 ASN B O 1
ATOM 3187 N N . GLU B 1 178 ? 33.194 27.175 78.419 1.00 16.38 178 GLU B N 1
ATOM 3188 C CA . GLU B 1 178 ? 34.215 26.938 77.317 1.00 17.74 178 GLU B CA 1
ATOM 3189 C C . GLU B 1 178 ? 33.515 26.494 75.999 1.00 18.32 178 GLU B C 1
ATOM 3190 O O . GLU B 1 178 ? 33.664 27.047 74.909 1.00 19.16 178 GLU B O 1
ATOM 3196 N N . VAL B 1 179 ? 32.535 25.610 76.136 1.00 16.19 179 VAL B N 1
ATOM 3197 C CA . VAL B 1 179 ? 31.817 25.108 74.965 1.00 15.05 179 VAL B CA 1
ATOM 3198 C C . VAL B 1 179 ? 30.860 26.155 74.428 1.00 15.47 179 VAL B C 1
ATOM 3199 O O . VAL B 1 179 ? 30.584 26.173 73.227 1.00 14.75 179 VAL B O 1
ATOM 3203 N N . LEU B 1 180 ? 30.284 26.985 75.293 1.00 15.06 180 LEU B N 1
ATOM 3204 C CA . LEU B 1 180 ? 29.403 28.101 74.923 1.00 13.60 180 LEU B CA 1
ATOM 3205 C C . LEU B 1 180 ? 30.115 29.224 74.148 1.00 15.63 180 LEU B C 1
ATOM 3206 O O . LEU B 1 180 ? 29.409 30.091 73.565 1.00 16.34 180 LEU B O 1
ATOM 3211 N N . LYS B 1 181 ? 31.469 29.143 74.133 1.00 15.48 181 LYS B N 1
ATOM 3212 C CA . LYS B 1 181 ? 32.179 30.032 73.172 1.00 17.25 181 LYS B CA 1
ATOM 3213 C C . LYS B 1 181 ? 31.825 29.671 71.736 1.00 18.90 181 LYS B C 1
ATOM 3214 O O . LYS B 1 181 ? 31.999 30.507 70.786 1.00 21.63 181 LYS B O 1
ATOM 3220 N N . THR B 1 182 ? 31.412 28.442 71.456 1.00 17.78 182 THR B N 1
ATOM 3221 C CA . THR B 1 182 ? 31.142 27.914 70.175 1.00 17.51 182 THR B CA 1
ATOM 3222 C C . THR B 1 182 ? 29.654 27.650 69.893 1.00 17.91 182 THR B C 1
ATOM 3223 O O . THR B 1 182 ? 29.104 27.988 68.858 1.00 19.73 182 THR B O 1
ATOM 3227 N N . LEU B 1 183 ? 28.927 27.007 70.843 1.00 15.34 183 LEU B N 1
ATOM 3228 C CA . LEU B 1 183 ? 27.600 26.571 70.621 1.00 14.26 183 LEU B CA 1
ATOM 3229 C C . LEU B 1 183 ? 26.597 27.464 71.364 1.00 14.01 183 LEU B C 1
ATOM 3230 O O . LEU B 1 183 ? 26.899 27.967 72.441 1.00 15.34 183 LEU B O 1
ATOM 3235 N N . TYR B 1 184 ? 25.473 27.672 70.756 1.00 12.61 184 TYR B N 1
ATOM 3236 C CA . TYR B 1 184 ? 24.334 28.399 71.363 1.00 11.43 184 TYR B CA 1
ATOM 3237 C C . TYR B 1 184 ? 23.766 27.396 72.395 1.00 11.68 184 TYR B C 1
ATOM 3238 O O . TYR B 1 184 ? 23.769 26.204 72.122 1.00 13.05 184 TYR B O 1
ATOM 3247 N N . PRO B 1 185 ? 23.148 27.881 73.481 1.00 12.58 185 PRO B N 1
ATOM 3248 C CA . PRO B 1 185 ? 22.746 26.903 74.543 1.00 11.95 185 PRO B CA 1
ATOM 3249 C C . PRO B 1 185 ? 21.818 25.839 74.059 1.00 12.52 185 PRO B C 1
ATOM 3250 O O . PRO B 1 185 ? 21.916 24.713 74.494 1.00 13.65 185 PRO B O 1
ATOM 3254 N N . ALA B 1 186 ? 20.887 26.104 73.162 1.00 11.88 186 ALA B N 1
ATOM 3255 C CA . ALA B 1 186 ? 19.950 25.182 72.685 1.00 11.46 186 ALA B CA 1
ATOM 3256 C C . ALA B 1 186 ? 20.528 23.932 72.037 1.00 11.42 186 ALA B C 1
ATOM 3257 O O . ALA B 1 186 ? 19.875 22.888 71.932 1.00 12.86 186 ALA B O 1
ATOM 3259 N N . ALA B 1 187 ? 21.759 24.068 71.554 1.00 11.64 187 ALA B N 1
ATOM 3260 C CA . ALA B 1 187 ? 22.469 22.956 70.967 1.00 11.04 187 ALA B CA 1
ATOM 3261 C C . ALA B 1 187 ? 22.846 21.875 72.002 1.00 12.63 187 ALA B C 1
ATOM 3262 O O . ALA B 1 187 ? 23.173 20.733 71.645 1.00 15.60 187 ALA B O 1
ATOM 3264 N N . LEU B 1 188 ? 22.929 22.322 73.234 1.00 12.92 188 LEU B N 1
ATOM 3265 C CA . LEU B 1 188 ? 23.208 21.472 74.430 1.00 12.81 188 LEU B CA 1
ATOM 3266 C C . LEU B 1 188 ? 21.979 21.167 75.228 1.00 12.94 188 LEU B C 1
ATOM 3267 O O . LEU B 1 188 ? 21.898 20.083 75.828 1.00 14.69 188 LEU B O 1
ATOM 3272 N N . ALA B 1 189 ? 21.069 22.130 75.416 1.00 12.39 189 ALA B N 1
ATOM 3273 C CA . ALA B 1 189 ? 19.899 21.920 76.258 1.00 11.98 189 ALA B CA 1
ATOM 3274 C C . ALA B 1 189 ? 18.847 22.991 75.855 1.00 11.98 189 ALA B C 1
ATOM 3275 O O . ALA B 1 189 ? 19.040 24.204 76.075 1.00 12.34 189 ALA B O 1
ATOM 3277 N N . TRP B 1 190 ? 17.753 22.498 75.331 1.00 12.39 190 TRP B N 1
ATOM 3278 C CA . TRP B 1 190 ? 16.603 23.395 75.080 1.00 11.85 190 TRP B CA 1
ATOM 3279 C C . TRP B 1 190 ? 16.253 24.281 76.286 1.00 12.73 190 TRP B C 1
ATOM 3280 O O . TRP B 1 190 ? 15.943 25.487 76.133 1.00 12.50 190 TRP B O 1
ATOM 3291 N N . ASP B 1 191 ? 16.191 23.644 77.471 1.00 11.63 191 ASP B N 1
ATOM 3292 C CA . ASP B 1 191 ? 15.778 24.371 78.676 1.00 11.64 191 ASP B CA 1
ATOM 3293 C C . ASP B 1 191 ? 16.898 24.940 79.472 1.00 11.75 191 ASP B C 1
ATOM 3294 O O . ASP B 1 191 ? 16.668 25.521 80.527 1.00 11.84 191 ASP B O 1
ATOM 3299 N N . ARG B 1 192 ? 18.141 24.881 78.970 1.00 11.21 192 ARG B N 1
ATOM 3300 C CA . ARG B 1 192 ? 19.365 25.424 79.540 1.00 10.69 192 ARG B CA 1
ATOM 3301 C C . ARG B 1 192 ? 19.774 24.715 80.829 1.00 11.62 192 ARG B C 1
ATOM 3302 O O . ARG B 1 192 ? 20.690 25.164 81.516 1.00 12.00 192 ARG B O 1
ATOM 3310 N N . VAL B 1 193 ? 19.134 23.567 81.090 1.00 11.90 193 VAL B N 1
ATOM 3311 C CA . VAL B 1 193 ? 19.468 22.773 82.305 1.00 11.85 193 VAL B CA 1
ATOM 3312 C C . VAL B 1 193 ? 19.786 21.348 82.024 1.00 12.36 193 VAL B C 1
ATOM 3313 O O . VAL B 1 193 ? 20.829 20.860 82.422 1.00 14.25 193 VAL B O 1
ATOM 3317 N N . HIS B 1 194 ? 18.843 20.629 81.353 1.00 12.42 194 HIS B N 1
ATOM 3318 C CA . HIS B 1 194 ? 18.965 19.181 81.074 1.00 13.88 194 HIS B CA 1
ATOM 3319 C C . HIS B 1 194 ? 19.636 18.981 79.703 1.00 14.82 194 HIS B C 1
ATOM 3320 O O . HIS B 1 194 ? 19.001 19.201 78.672 1.00 15.03 194 HIS B O 1
ATOM 3327 N N . PRO B 1 195 ? 20.888 18.591 79.702 1.00 13.88 195 PRO B N 1
ATOM 3328 C CA . PRO B 1 195 ? 21.605 18.502 78.448 1.00 15.60 195 PRO B CA 1
ATOM 3329 C C . PRO B 1 195 ? 21.557 17.163 77.750 1.00 14.38 195 PRO B C 1
ATOM 3330 O O . PRO B 1 195 ? 21.081 16.155 78.261 1.00 14.74 195 PRO B O 1
ATOM 3334 N N . SER B 1 196 ? 22.019 17.267 76.540 1.00 14.08 196 SER B N 1
ATOM 3335 C CA A SER B 1 196 ? 22.270 16.107 75.684 0.50 13.58 196 SER B CA 1
ATOM 3336 C CA B SER B 1 196 ? 22.330 16.190 75.632 0.50 15.38 196 SER B CA 1
ATOM 3337 C C . SER B 1 196 ? 23.386 15.263 76.257 1.00 13.11 196 SER B C 1
ATOM 3338 O O . SER B 1 196 ? 24.124 15.595 77.233 1.00 13.28 196 SER B O 1
ATOM 3343 N N . VAL B 1 197 ? 23.651 14.155 75.539 1.00 14.61 197 VAL B N 1
ATOM 3344 C CA . VAL B 1 197 ? 24.834 13.319 75.859 1.00 13.19 197 VAL B CA 1
ATOM 3345 C C . VAL B 1 197 ? 26.106 14.131 76.002 1.00 13.17 197 VAL B C 1
ATOM 3346 O O . VAL B 1 197 ? 26.982 13.983 76.842 1.00 12.72 197 VAL B O 1
ATOM 3350 N N . ALA B 1 198 ? 26.290 15.075 75.033 1.00 13.24 198 ALA B N 1
ATOM 3351 C CA . ALA B 1 198 ? 27.434 15.909 75.061 1.00 13.71 198 ALA B CA 1
ATOM 3352 C C . ALA B 1 198 ? 27.569 16.717 76.379 1.00 12.49 198 ALA B C 1
ATOM 3353 O O . ALA B 1 198 ? 28.664 16.837 76.873 1.00 14.03 198 ALA B O 1
ATOM 3355 N N . GLY B 1 199 ? 26.488 17.242 76.844 1.00 12.16 199 GLY B N 1
ATOM 3356 C CA . GLY B 1 199 ? 26.507 17.973 78.116 1.00 12.85 199 GLY B CA 1
ATOM 3357 C C . GLY B 1 199 ? 26.876 17.097 79.313 1.00 12.76 199 GLY B C 1
ATOM 3358 O O . GLY B 1 199 ? 27.660 17.460 80.179 1.00 14.01 199 GLY B O 1
ATOM 3359 N N . HIS B 1 200 ? 26.320 15.880 79.310 1.00 13.02 200 HIS B N 1
ATOM 3360 C CA . HIS B 1 200 ? 26.747 14.903 80.283 1.00 12.45 200 HIS B CA 1
ATOM 3361 C C . HIS B 1 200 ? 28.154 14.487 80.197 1.00 13.25 200 HIS B C 1
ATOM 3362 O O . HIS B 1 200 ? 28.863 14.210 81.204 1.00 13.86 200 HIS B O 1
ATOM 3369 N N . MET B 1 201 ? 28.711 14.480 78.971 1.00 12.24 201 MET B N 1
ATOM 3370 C CA . MET B 1 201 ? 30.077 14.265 78.819 1.00 13.32 201 MET B CA 1
ATOM 3371 C C . MET B 1 201 ? 31.012 15.416 79.311 1.00 12.06 201 MET B C 1
ATOM 3372 O O . MET B 1 201 ? 32.079 15.174 79.887 1.00 13.88 201 MET B O 1
ATOM 3377 N N . ILE B 1 202 ? 30.523 16.658 79.143 1.00 12.24 202 ILE B N 1
ATOM 3378 C CA . ILE B 1 202 ? 31.175 17.843 79.695 1.00 14.09 202 ILE B CA 1
ATOM 3379 C C . ILE B 1 202 ? 31.276 17.622 81.235 1.00 14.12 202 ILE B C 1
ATOM 3380 O O . ILE B 1 202 ? 32.345 17.838 81.826 1.00 13.51 202 ILE B O 1
ATOM 3385 N N . LEU B 1 203 ? 30.149 17.263 81.839 1.00 14.40 203 LEU B N 1
ATOM 3386 C CA . LEU B 1 203 ? 30.128 17.007 83.294 1.00 13.12 203 LEU B CA 1
ATOM 3387 C C . LEU B 1 203 ? 31.039 15.931 83.734 1.00 12.15 203 LEU B C 1
ATOM 3388 O O . LEU B 1 203 ? 31.835 16.046 84.657 1.00 13.34 203 LEU B O 1
ATOM 3393 N N . ALA B 1 204 ? 30.979 14.807 83.021 1.00 12.79 204 ALA B N 1
ATOM 3394 C CA . ALA B 1 204 ? 31.806 13.644 83.383 1.00 12.58 204 ALA B CA 1
ATOM 3395 C C . ALA B 1 204 ? 33.286 14.020 83.257 1.00 13.51 204 ALA B C 1
ATOM 3396 O O . ALA B 1 204 ? 34.138 13.702 84.116 1.00 13.83 204 ALA B O 1
ATOM 3398 N N . ARG B 1 205 ? 33.669 14.719 82.203 1.00 13.74 205 ARG B N 1
ATOM 3399 C CA . ARG B 1 205 ? 35.013 15.140 82.006 1.00 14.40 205 ARG B CA 1
ATOM 3400 C C . ARG B 1 205 ? 35.539 16.006 83.135 1.00 13.92 205 ARG B C 1
ATOM 3401 O O . ARG B 1 205 ? 36.640 15.829 83.602 1.00 15.74 205 ARG B O 1
ATOM 3409 N N . ALA B 1 206 ? 34.698 16.958 83.540 1.00 13.96 206 ALA B N 1
ATOM 3410 C CA . ALA B 1 206 ? 35.049 17.922 84.609 1.00 13.34 206 ALA B CA 1
ATOM 3411 C C . ALA B 1 206 ? 35.196 17.169 85.930 1.00 14.03 206 ALA B C 1
ATOM 3412 O O . ALA B 1 206 ? 36.176 17.461 86.686 1.00 15.58 206 ALA B O 1
ATOM 3414 N N . PHE B 1 207 ? 34.313 16.214 86.226 1.00 13.82 207 PHE B N 1
ATOM 3415 C CA . PHE B 1 207 ? 34.436 15.432 87.401 1.00 13.58 207 PHE B CA 1
ATOM 3416 C C . PHE B 1 207 ? 35.732 14.621 87.382 1.00 14.74 207 PHE B C 1
ATOM 3417 O O . PHE B 1 207 ? 36.516 14.574 88.358 1.00 14.92 207 PHE B O 1
ATOM 3425 N N . LEU B 1 208 ? 35.939 13.938 86.293 1.00 14.73 208 LEU B N 1
ATOM 3426 C CA . LEU B 1 208 ? 37.094 13.058 86.226 1.00 15.03 208 LEU B CA 1
ATOM 3427 C C . LEU B 1 208 ? 38.399 13.802 86.390 1.00 15.52 208 LEU B C 1
ATOM 3428 O O . LEU B 1 208 ? 39.324 13.331 87.041 1.00 17.60 208 LEU B O 1
ATOM 3433 N N . ARG B 1 209 ? 38.496 14.951 85.744 1.00 16.33 209 ARG B N 1
ATOM 3434 C CA . ARG B 1 209 ? 39.669 15.791 85.945 1.00 16.93 209 ARG B CA 1
ATOM 3435 C C . ARG B 1 209 ? 40.022 16.015 87.402 1.00 18.96 209 ARG B C 1
ATOM 3436 O O . ARG B 1 209 ? 41.199 15.924 87.786 1.00 18.14 209 ARG B O 1
ATOM 3444 N N . GLU B 1 210 ? 38.991 16.332 88.234 1.00 17.31 210 GLU B N 1
ATOM 3445 C CA . GLU B 1 210 ? 39.257 16.662 89.592 1.00 17.18 210 GLU B CA 1
ATOM 3446 C C . GLU B 1 210 ? 39.657 15.497 90.399 1.00 18.06 210 GLU B C 1
ATOM 3447 O O . GLU B 1 210 ? 40.406 15.690 91.429 1.00 21.29 210 GLU B O 1
ATOM 3453 N N . ILE B 1 211 ? 39.282 14.283 90.031 1.00 17.35 211 ILE B N 1
ATOM 3454 C CA . ILE B 1 211 ? 39.717 13.085 90.774 1.00 18.09 211 ILE B CA 1
ATOM 3455 C C . ILE B 1 211 ? 41.006 12.512 90.160 1.00 19.21 211 ILE B C 1
ATOM 3456 O O . ILE B 1 211 ? 41.481 11.505 90.656 1.00 24.12 211 ILE B O 1
ATOM 3461 N N . GLY B 1 212 ? 41.599 13.199 89.203 1.00 22.93 212 GLY B N 1
ATOM 3462 C CA . GLY B 1 212 ? 42.910 12.824 88.677 1.00 22.86 212 GLY B CA 1
ATOM 3463 C C . GLY B 1 212 ? 42.947 12.087 87.348 1.00 26.88 212 GLY B C 1
ATOM 3464 O O . GLY B 1 212 ? 44.018 11.648 86.930 1.00 29.05 212 GLY B O 1
ATOM 3465 N N . PHE B 1 213 ? 41.831 12.056 86.616 1.00 22.86 213 PHE B N 1
ATOM 3466 C CA . PHE B 1 213 ? 41.783 11.496 85.258 1.00 21.62 213 PHE B CA 1
ATOM 3467 C C . PHE B 1 213 ? 41.433 12.619 84.299 1.00 22.80 213 PHE B C 1
ATOM 3468 O O . PHE B 1 213 ? 40.258 12.898 84.075 1.00 22.31 213 PHE B O 1
ATOM 3476 N N . GLU B 1 214 ? 42.405 13.186 83.626 1.00 24.20 214 GLU B N 1
ATOM 3477 C CA . GLU B 1 214 ? 42.233 14.386 82.866 1.00 26.63 214 GLU B CA 1
ATOM 3478 C C . GLU B 1 214 ? 42.205 13.998 81.387 1.00 30.41 214 GLU B C 1
ATOM 3479 O O . GLU B 1 214 ? 43.150 13.354 80.902 1.00 31.87 214 GLU B O 1
ATOM 3485 N N . ILE B 1 215 ? 41.076 14.246 80.743 1.00 24.77 215 ILE B N 1
ATOM 3486 C CA . ILE B 1 215 ? 40.873 13.906 79.299 1.00 27.61 215 ILE B CA 1
ATOM 3487 C C . ILE B 1 215 ? 41.187 15.223 78.562 1.00 26.71 215 ILE B C 1
ATOM 3488 O O . ILE B 1 215 ? 40.580 16.269 78.890 1.00 25.87 215 ILE B O 1
ATOM 3493 N N . VAL B 1 216 ? 42.218 15.200 77.718 1.00 26.30 216 VAL B N 1
ATOM 3494 C CA . VAL B 1 216 ? 42.626 16.404 76.979 1.00 30.10 216 VAL B CA 1
ATOM 3495 C C . VAL B 1 216 ? 42.619 16.147 75.487 1.00 32.54 216 VAL B C 1
ATOM 3496 O O . VAL B 1 216 ? 42.663 14.987 75.056 1.00 35.38 216 VAL B O 1
ATOM 3500 N N . ARG B 1 217 ? 42.591 17.241 74.728 1.00 36.95 217 ARG B N 1
ATOM 3501 C CA . ARG B 1 217 ? 42.878 17.168 73.267 1.00 39.67 217 ARG B CA 1
ATOM 3502 C C . ARG B 1 217 ? 44.221 16.494 72.997 1.00 44.14 217 ARG B C 1
ATOM 3503 O O . ARG B 1 217 ? 45.185 16.759 73.739 1.00 38.38 217 ARG B O 1
ATOM 3511 N N . SER B 1 218 ? 44.266 15.594 71.986 1.00 41.30 218 SER B N 1
ATOM 3512 C CA . SER B 1 218 ? 45.506 15.081 71.376 1.00 47.80 218 SER B CA 1
ATOM 3513 C C . SER B 1 218 ? 46.395 16.086 70.591 1.00 45.39 218 SER B C 1
ATOM 3514 O O . SER B 1 218 ? 45.819 16.996 69.982 1.00 49.66 218 SER B O 1
#

Foldseek 3Di:
DLAAAPFEEEEEEACQQPQPADPPWQFDDVNNRHDFLSSVLVVVCCVVPVVRHYGYGGHYYHLDALVVCLVCVVPRPVVVQGAEYEYEHDPNLLVCCPPVVPPCVSHQDPVNLLVSVLVSLVVCLVRHNAYEYEQAAFLAQPCPPVSRVVSVVSSVSSVVSCVVSVHFYFDLHVLNNVVVVPDHSVQFPVRRHHGDNVSSVSVNQRVCVSSPRHDDDD/DQAAAPFEEEEEEACQQPQCADPPWQFDDLNNRHDFLSSVLVVVCCVPPVVRHYGYGGHYYHLDALVNCLVCVCPRPVVVQGQEYEYEHDLQLLVCCPPVVVPCVSHQDQVNSLVSVLVSCVVCVVRHNAYEYEAAAFLAQDCPPPSRVRSVVRRVSSVVSCVVSVHFYFDLHVLSNVCVVPDHSVVFPVRRHHGDNVSRVSVNQRVCVRSPRHDDDD

Sequence (436 aa):
MKIGSGEKLLFIGDSITDCGRARPEGEEGSFGALGTGYVAYVVGLLQAVYPELGIRRVVNKGIISSGNTVRDLKARWEEDVIAQKPDWVSIMIGINDVWRQYDLPFMKEKHVYLDEYEATLRSLVLETKPLVKGIILMTPFYIEGNEQDPMRRTMDQYGRVVKQIAEETNNSLFVDTQAAFNEVLKTLYPAALAWDRVHPSSVAGHMILARAFLREIGFEIVRSMKIGSGEKLLFIGDSITDCGRARPEGEEGSFGALGTGYVAYVVGLLQAVYPELGIIRVVNKGIISGNTVRDLKARWEEDVIAQKPDWVSIMIGINDVWRQYDLPFMKEKHVYLDEYEATLRSLVLETKPLVKGIILMTPFYIEGNEQDPMRRTMDQQYGRVVKQIAEETNNSLFVDTQAAFNEVLKTLYPAALAWDRVHPSSVAGHMILARAFLREIGFEIVRS

InterPro domains:
  IPR013830 SGNH hydrolase-type esterase domain [PF13472] (11-200)
  IPR036514 SGNH hydrolase superfamily [G3DSA:3.40.50.1110] (1-219)
  IPR051532 Diverse Ester Hydrolysis Enzymes [PTHR30383] (8-213)

Solvent-accessible surface area: 17579 Å² total; per-residue (Å²): 79,101,4,24,73,60,28,27,0,0,0,0,0,1,20,1,1,6,26,66,12,35,138,94,101,0,54,74,70,29,61,7,10,3,107,1,1,1,0,8,0,21,0,2,2,46,5,4,20,15,91,26,37,29,111,11,1,0,9,0,38,67,44,12,10,0,91,56,0,132,95,27,5,111,118,14,0,26,60,49,158,7,28,22,0,1,2,1,2,0,3,9,0,0,41,33,35,88,68,67,53,175,78,122,119,86,6,0,94,53,114,55,0,65,55,15,1,98,59,5,0,76,80,0,86,104,106,26,132,14,7,0,1,2,3,2,0,8,0,26,43,83,106,112,31,67,8,8,120,23,2,37,70,4,9,132,20,1,90,106,3,2,104,100,3,130,18,33,38,4,55,0,13,49,24,0,46,99,4,24,162,69,29,170,12,45,56,3,4,236,60,77,1,81,18,31,27,0,0,16,1,5,0,0,71,15,0,0,154,56,0,30,0,74,2,77,115,96,82,105,3,26,73,44,23,34,0,0,0,0,0,2,22,2,1,5,26,68,12,37,136,94,101,0,65,73,68,31,60,7,9,3,105,1,1,1,0,9,0,24,0,3,3,47,4,4,21,16,89,27,39,29,104,8,4,0,6,0,33,65,43,10,11,0,88,57,0,113,93,38,4,110,114,22,0,20,52,41,153,8,32,20,0,0,2,2,3,0,2,9,0,0,43,38,32,88,71,66,60,190,77,125,121,84,5,0,93,50,119,69,0,45,62,10,2,64,48,3,0,83,81,1,84,107,109,25,130,15,6,0,1,3,3,2,0,8,0,25,42,84,106,126,31,84,7,9,122,12,2,25,58,4,10,132,11,2,94,86,0,3,107,111,5,129,17,34,40,5,58,0,14,50,26,0,48,101,4,26,165,68,29,170,11,45,56,4,5,236,58,75,1,83,17,31,26,0,0,16,1,7,0,0,69,15,0,0,158,54,0,31,0,74,3,73,118,92

Radius of gyration: 23.08 Å; Cα contacts (8 Å, |Δi|>4): 935; chains: 2; bounding box: 41×65×64 Å